Protein AF-F0RXV5-F1 (afdb_monomer_lite)

Structure (mmCIF, N/CA/C/O backbone):
data_AF-F0RXV5-F1
#
_entry.id   AF-F0RXV5-F1
#
loop_
_atom_site.group_PDB
_atom_site.id
_atom_site.type_symbol
_atom_site.label_atom_id
_atom_site.label_alt_id
_atom_site.label_comp_id
_atom_site.label_asym_id
_atom_site.label_entity_id
_atom_site.label_seq_id
_atom_site.pdbx_PDB_ins_code
_atom_site.Cartn_x
_atom_site.Cartn_y
_atom_site.Cartn_z
_atom_site.occupancy
_atom_site.B_iso_or_equiv
_atom_site.auth_seq_id
_atom_site.auth_comp_id
_atom_site.auth_asym_id
_atom_site.auth_atom_id
_atom_site.pdbx_PDB_model_num
ATOM 1 N N . MET A 1 1 ? -7.687 -20.725 30.400 1.00 58.34 1 MET A N 1
ATOM 2 C CA . MET A 1 1 ? -6.900 -19.471 30.404 1.00 58.34 1 MET A CA 1
ATOM 3 C C . MET A 1 1 ? -5.652 -19.618 29.536 1.00 58.34 1 MET A C 1
ATOM 5 O O . MET A 1 1 ? -5.486 -18.836 28.612 1.00 58.34 1 MET A O 1
ATOM 9 N N . GLU A 1 2 ? -4.895 -20.702 29.714 1.00 56.25 2 GLU A N 1
ATOM 10 C CA . GLU A 1 2 ? -3.698 -21.055 28.933 1.00 56.25 2 GLU A CA 1
ATOM 11 C C . GLU A 1 2 ? -3.916 -21.067 27.403 1.00 56.25 2 GLU A C 1
ATOM 13 O O . GLU A 1 2 ? -3.221 -20.363 26.682 1.00 56.25 2 GLU A O 1
ATOM 18 N N . LEU A 1 3 ? -4.973 -21.721 26.897 1.00 62.44 3 LEU A N 1
ATOM 19 C CA . LEU A 1 3 ? -5.275 -21.773 25.451 1.00 62.44 3 LEU A CA 1
ATOM 20 C C . LEU A 1 3 ? -5.520 -20.386 24.815 1.00 62.44 3 LEU A C 1
ATOM 22 O O . LEU A 1 3 ? -5.182 -20.149 23.654 1.00 62.44 3 LEU A O 1
ATOM 26 N N . ALA A 1 4 ? -6.130 -19.461 25.565 1.00 65.31 4 ALA A N 1
ATOM 27 C CA . ALA A 1 4 ? -6.395 -18.102 25.092 1.00 65.31 4 ALA A CA 1
ATOM 28 C C . ALA A 1 4 ? -5.107 -17.266 25.046 1.00 65.31 4 ALA A C 1
ATOM 30 O O . ALA A 1 4 ? -4.930 -16.439 24.150 1.00 65.31 4 ALA A O 1
ATOM 31 N N . GLU A 1 5 ? -4.192 -17.519 25.979 1.00 67.38 5 GLU A N 1
ATOM 32 C CA . GLU A 1 5 ? -2.882 -16.884 26.040 1.00 67.38 5 GLU A CA 1
ATOM 33 C C . GLU A 1 5 ? -1.949 -17.400 24.938 1.00 67.38 5 GLU A C 1
ATOM 35 O O . GLU A 1 5 ? -1.349 -16.595 24.225 1.00 67.38 5 GLU A O 1
ATOM 40 N N . THR A 1 6 ? -1.929 -18.714 24.680 1.00 70.56 6 THR A N 1
ATOM 41 C CA . THR A 1 6 ? -1.191 -19.306 23.550 1.00 70.56 6 THR A CA 1
ATOM 42 C C . THR A 1 6 ? -1.664 -18.730 22.215 1.00 70.56 6 THR A C 1
ATOM 44 O O . THR A 1 6 ? -0.848 -18.339 21.378 1.00 70.56 6 THR A O 1
ATOM 47 N N . LYS A 1 7 ? -2.987 -18.598 22.033 1.00 73.94 7 LYS A N 1
ATOM 48 C CA . LYS A 1 7 ? -3.585 -18.003 20.831 1.00 73.94 7 LYS A CA 1
ATOM 49 C C . LYS A 1 7 ? -3.164 -16.541 20.643 1.00 73.94 7 LYS A C 1
ATOM 51 O O . LYS A 1 7 ? -2.796 -16.121 19.546 1.00 73.94 7 LYS A O 1
ATOM 56 N N . ARG A 1 8 ? -3.177 -15.758 21.729 1.00 78.50 8 ARG A N 1
ATOM 57 C CA . ARG A 1 8 ? -2.734 -14.356 21.721 1.00 78.50 8 ARG A CA 1
ATOM 58 C C . ARG A 1 8 ? -1.260 -14.239 21.330 1.00 78.50 8 ARG A C 1
ATOM 60 O O . ARG A 1 8 ? -0.926 -13.386 20.509 1.00 78.50 8 ARG A O 1
ATOM 67 N N . ASN A 1 9 ? -0.408 -15.101 21.880 1.00 84.38 9 ASN A N 1
ATOM 68 C CA . ASN A 1 9 ? 1.032 -15.093 21.629 1.00 84.38 9 ASN A CA 1
ATOM 69 C C . ASN A 1 9 ? 1.362 -15.474 20.178 1.00 84.38 9 ASN A C 1
ATOM 71 O O . ASN A 1 9 ? 2.215 -14.839 19.559 1.00 84.38 9 ASN A O 1
ATOM 75 N N . LEU A 1 10 ? 0.638 -16.435 19.593 1.00 86.50 10 LEU A N 1
ATOM 76 C CA . LEU A 1 10 ? 0.832 -16.827 18.195 1.00 86.50 10 LEU A CA 1
ATOM 77 C C . LEU A 1 10 ? 0.425 -15.716 17.215 1.00 86.50 10 LEU A C 1
ATOM 79 O O . LEU A 1 10 ? 1.170 -15.417 16.285 1.00 86.50 10 LEU A O 1
ATOM 83 N N . ILE A 1 11 ? -0.711 -15.046 17.440 1.00 87.31 11 ILE A N 1
ATOM 84 C CA . ILE A 1 11 ? -1.135 -13.901 16.613 1.00 87.31 11 ILE A CA 1
ATOM 85 C C . ILE A 1 11 ? -0.111 -12.761 16.686 1.00 87.31 11 ILE A C 1
ATOM 87 O O . ILE A 1 11 ? 0.202 -12.146 15.666 1.00 87.31 11 ILE A O 1
ATOM 91 N N . TRP A 1 12 ? 0.426 -12.488 17.875 1.00 88.81 12 TRP A N 1
ATOM 92 C CA . TRP A 1 12 ? 1.505 -11.518 18.059 1.00 88.81 12 TRP A CA 1
ATOM 93 C C . TRP A 1 12 ? 2.757 -11.892 17.266 1.00 88.81 12 TRP A C 1
ATOM 95 O O . TRP A 1 12 ? 3.307 -11.042 16.568 1.00 88.81 12 TRP A O 1
ATOM 105 N N . LEU A 1 13 ? 3.176 -13.158 17.327 1.00 89.62 13 LEU A N 1
ATOM 106 C CA . LEU A 1 13 ? 4.323 -13.659 16.574 1.00 89.62 13 LEU A CA 1
ATOM 107 C C . LEU A 1 13 ? 4.112 -13.505 15.062 1.00 89.62 13 LEU A C 1
ATOM 109 O O . LEU A 1 13 ? 4.993 -13.002 14.373 1.00 89.62 13 LEU A O 1
ATOM 113 N N . ILE A 1 14 ? 2.931 -13.866 14.551 1.00 91.38 14 ILE A N 1
ATOM 114 C CA . ILE A 1 14 ? 2.573 -13.703 13.133 1.00 91.38 14 ILE A CA 1
ATOM 115 C C . ILE A 1 14 ? 2.689 -12.228 12.715 1.00 91.38 14 ILE A C 1
ATOM 117 O O . ILE A 1 14 ? 3.280 -11.923 11.680 1.00 91.38 14 ILE A O 1
ATOM 121 N N . GLN A 1 15 ? 2.167 -11.299 13.520 1.00 89.12 15 GLN A N 1
ATOM 122 C CA . GLN A 1 15 ? 2.255 -9.863 13.228 1.00 89.12 15 GLN A CA 1
ATOM 123 C C . GLN A 1 15 ? 3.694 -9.337 13.289 1.00 89.12 15 GLN A C 1
ATOM 125 O O . GLN A 1 15 ? 4.070 -8.498 12.471 1.00 89.12 15 GLN A O 1
ATOM 130 N N . LEU A 1 16 ? 4.512 -9.847 14.212 1.00 89.19 16 LEU A N 1
ATOM 131 C CA . LEU A 1 16 ? 5.930 -9.510 14.303 1.00 89.19 16 LEU A CA 1
ATOM 132 C C . LEU A 1 16 ? 6.698 -9.998 13.068 1.00 89.19 16 LEU A C 1
ATOM 134 O O . LEU A 1 16 ? 7.456 -9.225 12.487 1.00 89.19 16 LEU A O 1
ATOM 138 N N . VAL A 1 17 ? 6.465 -11.237 12.623 1.00 89.38 17 VAL A N 1
ATOM 139 C CA . VAL A 1 17 ? 7.075 -11.791 11.400 1.00 89.38 17 VAL A CA 1
ATOM 140 C C . VAL A 1 17 ? 6.634 -11.009 10.163 1.00 89.38 17 VAL A C 1
ATOM 142 O O . VAL A 1 17 ? 7.466 -10.693 9.314 1.00 89.38 17 VAL A O 1
ATOM 145 N N . LEU A 1 18 ? 5.352 -10.642 10.073 1.00 86.69 18 LEU A N 1
ATOM 146 C CA . LEU A 1 18 ? 4.836 -9.788 9.004 1.00 86.69 18 LEU A CA 1
ATOM 147 C C . LEU A 1 18 ? 5.586 -8.451 8.953 1.00 86.69 18 LEU A C 1
ATOM 149 O O . LEU A 1 18 ? 6.081 -8.061 7.897 1.00 86.69 18 LEU A O 1
ATOM 153 N N . ILE A 1 19 ? 5.690 -7.760 10.088 1.00 83.38 19 ILE A N 1
ATOM 154 C CA . ILE A 1 19 ? 6.385 -6.474 10.193 1.00 83.38 19 ILE A CA 1
ATOM 155 C C . ILE A 1 19 ? 7.869 -6.624 9.861 1.00 83.38 19 ILE A C 1
ATOM 157 O O . ILE A 1 19 ? 8.411 -5.804 9.124 1.00 83.38 19 ILE A O 1
ATOM 161 N N . ALA A 1 20 ? 8.523 -7.679 10.346 1.00 84.12 20 ALA A N 1
ATOM 162 C CA . ALA A 1 20 ? 9.913 -7.965 10.019 1.00 84.12 20 ALA A CA 1
ATOM 163 C C . ALA A 1 20 ? 10.098 -8.156 8.506 1.00 84.12 20 ALA A C 1
ATOM 165 O O . ALA A 1 20 ? 10.997 -7.555 7.921 1.00 84.12 20 ALA A O 1
ATOM 166 N N . LEU A 1 21 ? 9.214 -8.910 7.844 1.00 83.12 21 LEU A N 1
ATOM 167 C CA . LEU A 1 21 ? 9.250 -9.087 6.393 1.00 83.12 21 LEU A CA 1
ATOM 168 C C . LEU A 1 21 ? 9.069 -7.761 5.652 1.00 83.12 21 LEU A C 1
ATOM 170 O O . LEU A 1 21 ? 9.897 -7.432 4.803 1.00 83.12 21 LEU A O 1
ATOM 174 N N . LEU A 1 22 ? 8.053 -6.969 6.004 1.00 78.25 22 LEU A N 1
ATOM 175 C CA . LEU A 1 22 ? 7.828 -5.651 5.402 1.00 78.25 22 LEU A CA 1
ATOM 176 C C . LEU A 1 22 ? 9.037 -4.721 5.597 1.00 78.25 22 LEU A C 1
ATOM 178 O O . LEU A 1 22 ? 9.485 -4.091 4.639 1.00 78.25 22 LEU A O 1
ATOM 182 N N . SER A 1 23 ? 9.628 -4.703 6.794 1.00 77.62 23 SER A N 1
ATOM 183 C CA . SER A 1 23 ? 10.868 -3.973 7.075 1.00 77.62 23 SER A CA 1
ATOM 184 C C . SER A 1 23 ? 12.016 -4.459 6.196 1.00 77.62 23 SER A C 1
ATOM 186 O O . SER A 1 23 ? 12.684 -3.642 5.571 1.00 77.62 23 SER A O 1
ATOM 188 N N . THR A 1 24 ? 12.241 -5.772 6.068 1.00 77.06 24 THR A N 1
ATOM 189 C CA . THR A 1 24 ? 13.343 -6.281 5.231 1.00 77.06 24 THR A CA 1
ATOM 190 C C . THR A 1 24 ? 13.201 -5.873 3.770 1.00 77.06 24 THR A C 1
ATOM 192 O O . THR A 1 24 ? 14.214 -5.603 3.134 1.00 77.06 24 THR A O 1
ATOM 195 N N . TYR A 1 25 ? 11.983 -5.749 3.232 1.00 74.12 25 TYR A N 1
ATOM 196 C CA . TYR A 1 25 ? 11.780 -5.224 1.878 1.00 74.12 25 TYR A CA 1
ATOM 197 C C . TYR A 1 25 ? 12.287 -3.789 1.735 1.00 74.12 25 TYR A C 1
ATOM 199 O O . TYR A 1 25 ? 13.008 -3.484 0.783 1.00 74.12 25 TYR A O 1
ATOM 207 N N . ILE A 1 26 ? 12.004 -2.934 2.715 1.00 71.12 26 ILE A N 1
ATOM 208 C CA . ILE A 1 26 ? 12.457 -1.540 2.726 1.00 71.12 26 ILE A CA 1
ATOM 209 C C . ILE A 1 26 ? 13.967 -1.482 2.916 1.00 71.12 26 ILE A C 1
ATOM 211 O O . ILE A 1 26 ? 14.673 -0.956 2.060 1.00 71.12 26 ILE A O 1
ATOM 215 N N . TYR A 1 27 ? 14.472 -2.101 3.983 1.00 73.25 27 TYR A N 1
ATOM 216 C CA . TYR A 1 27 ? 15.886 -2.088 4.350 1.00 73.25 27 TYR A CA 1
ATOM 217 C C . TYR A 1 27 ? 16.775 -2.780 3.311 1.00 73.25 27 TYR A C 1
ATOM 219 O O . TYR A 1 27 ? 17.923 -2.384 3.143 1.00 73.25 27 TYR A O 1
ATOM 227 N N . SER A 1 28 ? 16.257 -3.739 2.537 1.00 69.69 28 SER A N 1
ATOM 228 C CA . SER A 1 28 ? 17.001 -4.354 1.425 1.00 69.69 28 SER A CA 1
ATOM 229 C C . SER A 1 28 ? 17.313 -3.393 0.273 1.00 69.69 28 SER A C 1
ATOM 231 O O . SER A 1 28 ? 18.124 -3.725 -0.594 1.00 69.69 28 SER A O 1
ATOM 233 N N . SER A 1 29 ? 16.676 -2.218 0.264 1.00 64.06 29 SER A N 1
ATOM 234 C CA . SER A 1 29 ? 17.002 -1.119 -0.648 1.00 64.06 29 SER A CA 1
ATOM 235 C C . SER A 1 29 ? 18.190 -0.281 -0.153 1.00 64.06 29 SER A C 1
ATOM 237 O O . SER A 1 29 ? 18.777 0.457 -0.935 1.00 64.06 29 SER A O 1
ATOM 239 N N . PHE A 1 30 ? 18.557 -0.411 1.126 1.00 63.91 30 PHE A N 1
ATOM 240 C CA . PHE A 1 30 ? 19.650 0.317 1.784 1.00 63.91 30 PHE A CA 1
ATOM 241 C C . PHE A 1 30 ? 20.862 -0.577 2.050 1.00 63.91 30 PHE A C 1
ATOM 243 O O . PHE A 1 30 ? 21.996 -0.112 2.016 1.00 63.91 30 PHE A O 1
ATOM 250 N N . PHE A 1 31 ? 20.623 -1.865 2.300 1.00 69.00 31 PHE A N 1
ATOM 251 C CA . PHE A 1 31 ? 21.645 -2.829 2.682 1.00 69.00 31 PHE A CA 1
ATOM 252 C C . PHE A 1 31 ? 21.615 -4.042 1.752 1.00 69.00 31 PHE A C 1
ATOM 254 O O . PHE A 1 31 ? 20.559 -4.622 1.472 1.00 69.00 31 PHE A O 1
ATOM 261 N N . VAL A 1 32 ? 22.793 -4.463 1.290 1.00 70.31 32 VAL A N 1
ATOM 262 C CA . VAL A 1 32 ? 22.946 -5.705 0.530 1.00 70.31 32 VAL A CA 1
ATOM 263 C C . VAL A 1 32 ? 23.000 -6.863 1.520 1.00 70.31 32 VAL A C 1
ATOM 265 O O . VAL A 1 32 ? 24.011 -7.087 2.177 1.00 70.31 32 VAL A O 1
ATOM 268 N N . LEU A 1 33 ? 21.894 -7.596 1.634 1.00 71.19 33 LEU A N 1
ATOM 269 C CA . LEU A 1 33 ? 21.811 -8.795 2.464 1.00 71.19 33 LEU A CA 1
ATOM 270 C C . LEU A 1 33 ? 22.041 -10.053 1.607 1.00 71.19 33 LEU A C 1
ATOM 272 O O . LEU A 1 33 ? 21.310 -10.250 0.622 1.00 71.19 33 LEU A O 1
ATOM 276 N N . PRO A 1 34 ? 23.009 -10.921 1.956 1.00 75.56 34 PRO A N 1
ATOM 277 C CA . PRO A 1 34 ? 23.200 -12.193 1.267 1.00 75.56 34 PRO A CA 1
ATOM 278 C C . PRO A 1 34 ? 21.954 -13.080 1.422 1.00 75.56 34 PRO A C 1
ATOM 280 O O . PRO A 1 34 ? 21.242 -13.014 2.421 1.00 75.56 34 PRO A O 1
ATOM 283 N N . TYR A 1 35 ? 21.651 -13.884 0.398 1.00 79.19 35 TYR A N 1
ATOM 284 C CA . TYR A 1 35 ? 20.513 -14.823 0.362 1.00 79.19 35 TYR A CA 1
ATOM 285 C C . TYR A 1 35 ? 19.108 -14.223 0.577 1.00 79.19 35 TYR A C 1
ATOM 287 O O . TYR A 1 35 ? 18.138 -14.971 0.720 1.00 79.19 35 TYR A O 1
ATOM 295 N N . ARG A 1 36 ? 18.947 -12.890 0.510 1.00 77.12 36 ARG A N 1
ATOM 296 C CA . ARG A 1 36 ? 17.680 -12.192 0.816 1.00 77.12 36 ARG A CA 1
ATOM 297 C C . ARG A 1 36 ? 16.443 -12.786 0.143 1.00 77.12 36 ARG A C 1
ATOM 299 O O . ARG A 1 36 ? 15.408 -12.921 0.781 1.00 77.12 36 ARG A O 1
ATOM 306 N N . LYS A 1 37 ? 16.551 -13.166 -1.136 1.00 78.25 37 LYS A N 1
ATOM 307 C CA . LYS A 1 37 ? 15.417 -13.674 -1.923 1.00 78.25 37 LYS A CA 1
ATOM 308 C C . LYS A 1 37 ? 14.906 -15.001 -1.365 1.00 78.25 37 LYS A C 1
ATOM 310 O O . LYS A 1 37 ? 13.703 -15.197 -1.275 1.00 78.25 37 LYS A O 1
ATOM 315 N N . ILE A 1 38 ? 15.819 -15.891 -0.974 1.00 83.00 38 ILE A N 1
ATOM 316 C CA . ILE A 1 38 ? 15.479 -17.210 -0.429 1.00 83.00 38 ILE A CA 1
ATOM 317 C C . ILE A 1 38 ? 14.840 -17.038 0.950 1.00 83.00 38 ILE A C 1
ATOM 319 O O . ILE A 1 38 ? 13.772 -17.590 1.202 1.00 83.00 38 ILE A O 1
ATOM 323 N N . ILE A 1 39 ? 15.445 -16.204 1.802 1.00 83.38 39 ILE A N 1
ATOM 324 C CA . ILE A 1 39 ? 14.939 -15.914 3.150 1.00 83.38 39 ILE A CA 1
ATOM 325 C C . ILE A 1 39 ? 13.540 -15.283 3.085 1.00 83.38 39 ILE A C 1
ATOM 327 O O . ILE A 1 39 ? 12.638 -15.725 3.790 1.00 83.38 39 ILE A O 1
ATOM 331 N N . GLN A 1 40 ? 13.325 -14.298 2.204 1.00 83.81 40 GLN A N 1
ATOM 332 C CA . GLN A 1 40 ? 12.022 -13.647 2.025 1.00 83.81 40 GLN A CA 1
ATOM 333 C C . GLN A 1 40 ? 10.944 -14.621 1.540 1.00 83.81 40 GLN A C 1
ATOM 335 O O . GLN A 1 40 ? 9.835 -14.597 2.064 1.00 83.81 40 GLN A O 1
ATOM 340 N N . VAL A 1 41 ? 11.260 -15.498 0.580 1.00 86.69 41 VAL A N 1
ATOM 341 C CA . VAL A 1 41 ? 10.329 -16.537 0.106 1.00 86.69 41 VAL A CA 1
ATOM 342 C C . VAL A 1 41 ? 9.962 -17.501 1.229 1.00 86.69 41 VAL A C 1
ATOM 344 O O . VAL A 1 41 ? 8.775 -17.724 1.465 1.00 86.69 41 VAL A O 1
ATOM 347 N N . ALA A 1 42 ? 10.957 -18.037 1.937 1.00 88.38 42 ALA A N 1
ATOM 348 C CA . ALA A 1 42 ? 10.731 -18.992 3.015 1.00 88.38 42 ALA A CA 1
ATOM 349 C C . ALA A 1 42 ? 9.893 -18.374 4.145 1.00 88.38 42 ALA A C 1
ATOM 351 O O . ALA A 1 42 ? 8.872 -18.935 4.538 1.00 88.38 42 ALA A O 1
ATOM 352 N N . LEU A 1 43 ? 10.268 -17.183 4.618 1.00 89.19 43 LEU A N 1
ATOM 353 C CA . LEU A 1 43 ? 9.545 -16.495 5.686 1.00 89.19 43 LEU A CA 1
ATOM 354 C C . LEU A 1 43 ? 8.129 -16.091 5.268 1.00 89.19 43 LEU A C 1
ATOM 356 O O . LEU A 1 43 ? 7.211 -16.218 6.072 1.00 89.19 43 LEU A O 1
ATOM 360 N N . ALA A 1 44 ? 7.920 -15.635 4.031 1.00 89.25 44 ALA A N 1
ATOM 361 C CA . ALA A 1 44 ? 6.585 -15.290 3.548 1.00 89.25 44 ALA A CA 1
ATOM 362 C C . ALA A 1 44 ? 5.675 -16.525 3.434 1.00 89.25 44 ALA A C 1
ATOM 364 O O . ALA A 1 44 ? 4.497 -16.449 3.784 1.00 89.25 44 ALA A O 1
ATOM 365 N N . ALA A 1 45 ? 6.218 -17.671 3.006 1.00 89.69 45 ALA A N 1
ATOM 366 C CA . ALA A 1 45 ? 5.491 -18.939 2.995 1.00 89.69 45 ALA A CA 1
ATOM 367 C C . ALA A 1 45 ? 5.106 -19.375 4.417 1.00 89.69 45 ALA A C 1
ATOM 369 O O . ALA A 1 45 ? 3.944 -19.687 4.672 1.00 89.69 45 ALA A O 1
ATOM 370 N N . VAL A 1 46 ? 6.059 -19.333 5.355 1.00 91.56 46 VAL A N 1
ATOM 371 C CA . VAL A 1 46 ? 5.822 -19.657 6.770 1.00 91.56 46 VAL A CA 1
ATOM 372 C C . VAL A 1 46 ? 4.772 -18.726 7.373 1.00 91.56 46 VAL A C 1
ATOM 374 O O . VAL A 1 46 ? 3.832 -19.203 8.004 1.00 91.56 46 VAL A O 1
ATOM 377 N N . LEU A 1 47 ? 4.871 -17.415 7.131 1.00 92.62 47 LEU A N 1
ATOM 378 C CA . LEU A 1 47 ? 3.882 -16.432 7.573 1.00 92.62 47 LEU A CA 1
ATOM 379 C C . LEU A 1 47 ? 2.475 -16.803 7.092 1.00 92.62 47 LEU A C 1
ATOM 381 O O . LEU A 1 47 ? 1.529 -16.778 7.882 1.00 92.62 47 LEU A O 1
ATOM 385 N N . LEU A 1 48 ? 2.338 -17.161 5.814 1.00 91.12 48 LEU A N 1
ATOM 386 C CA . LEU A 1 48 ? 1.054 -17.539 5.242 1.00 91.12 48 LEU A CA 1
ATOM 387 C C . LEU A 1 48 ? 0.501 -18.822 5.865 1.00 91.12 48 LEU A C 1
ATOM 389 O O . LEU A 1 48 ? -0.666 -18.854 6.255 1.00 91.12 48 LEU A O 1
ATOM 393 N N . ILE A 1 49 ? 1.335 -19.854 5.998 1.00 92.06 49 ILE A N 1
ATOM 394 C CA . ILE A 1 49 ? 0.949 -21.125 6.623 1.00 92.06 49 ILE A CA 1
ATOM 395 C C . ILE A 1 49 ? 0.465 -20.879 8.053 1.00 92.06 49 ILE A C 1
ATOM 397 O O . ILE A 1 49 ? -0.622 -21.328 8.412 1.00 92.06 49 ILE A O 1
ATOM 401 N N . LEU A 1 50 ? 1.220 -20.115 8.848 1.00 92.88 50 LEU A N 1
ATOM 402 C CA . LEU A 1 50 ? 0.846 -19.773 10.221 1.00 92.88 50 LEU A CA 1
ATOM 403 C C . LEU A 1 50 ? -0.450 -18.957 10.277 1.00 92.88 50 LEU A C 1
ATOM 405 O O . LEU A 1 50 ? -1.303 -19.223 11.121 1.00 92.88 50 LEU A O 1
ATOM 409 N N . THR A 1 51 ? -0.632 -18.003 9.361 1.00 91.50 51 THR A N 1
ATOM 410 C CA . THR A 1 51 ? -1.842 -17.171 9.304 1.00 91.50 51 THR A CA 1
ATOM 411 C C . THR A 1 51 ? -3.080 -17.997 8.960 1.00 91.50 51 THR A C 1
ATOM 413 O O . THR A 1 51 ? -4.097 -17.886 9.644 1.00 91.50 51 THR A O 1
ATOM 416 N N . ILE A 1 52 ? -3.002 -18.854 7.935 1.00 90.44 52 ILE A N 1
ATOM 417 C CA . ILE A 1 52 ? -4.097 -19.761 7.567 1.00 90.44 52 ILE A CA 1
ATOM 418 C C . ILE A 1 52 ? -4.377 -20.730 8.710 1.00 90.44 52 ILE A C 1
ATOM 420 O O . ILE A 1 52 ? -5.536 -20.917 9.069 1.00 90.44 52 ILE A O 1
ATOM 424 N N . TRP A 1 53 ? -3.338 -21.329 9.297 1.00 90.75 53 TRP A N 1
ATOM 425 C CA . TRP A 1 53 ? -3.488 -22.265 10.404 1.00 90.75 53 TRP A CA 1
ATOM 426 C C . TRP A 1 53 ? -4.231 -21.624 11.572 1.00 90.75 53 TRP A C 1
ATOM 428 O O . TRP A 1 53 ? -5.213 -22.186 12.056 1.00 90.75 53 TRP A O 1
ATOM 438 N N . GLU A 1 54 ? -3.816 -20.433 11.992 1.00 90.31 54 GLU A N 1
ATOM 439 C CA . GLU A 1 54 ? -4.414 -19.725 13.122 1.00 90.31 54 GLU A CA 1
ATOM 440 C C . GLU A 1 54 ? -5.865 -19.302 12.842 1.00 90.31 54 GLU A C 1
ATOM 442 O O . GLU A 1 54 ? -6.751 -19.468 13.684 1.00 90.31 54 GLU A O 1
ATOM 447 N N . LEU A 1 55 ? -6.144 -18.829 11.625 1.00 87.94 55 LEU A N 1
ATOM 448 C CA . LEU A 1 55 ? -7.465 -18.330 11.240 1.00 87.94 55 LEU A CA 1
ATOM 449 C C . LEU A 1 55 ? -8.396 -19.406 10.661 1.00 87.94 55 LEU A C 1
ATOM 451 O O . LEU A 1 55 ? -9.555 -19.103 10.391 1.00 87.94 55 LEU A O 1
ATOM 455 N N . ARG A 1 56 ? -7.954 -20.667 10.524 1.00 87.69 56 ARG A N 1
ATOM 456 C CA . ARG A 1 56 ? -8.650 -21.746 9.784 1.00 87.69 56 ARG A CA 1
ATOM 457 C C . ARG A 1 56 ? -10.135 -21.908 10.104 1.00 87.69 56 ARG A C 1
ATOM 459 O O . ARG A 1 56 ? -10.923 -22.196 9.214 1.00 87.69 56 ARG A O 1
ATOM 466 N N . LYS A 1 57 ? -10.528 -21.702 11.365 1.00 81.38 57 LYS A N 1
ATOM 467 C CA . LYS A 1 57 ? -11.921 -21.857 11.824 1.00 81.38 57 LYS A CA 1
ATOM 468 C C . LYS A 1 57 ? -12.844 -20.710 11.395 1.00 81.38 57 LYS A C 1
ATOM 470 O O . LYS A 1 57 ? -14.053 -20.836 11.518 1.00 81.38 57 LYS A O 1
ATOM 475 N N . GLN A 1 58 ? -12.278 -19.589 10.960 1.00 83.06 58 GLN A N 1
ATOM 476 C CA . GLN A 1 58 ? -12.999 -18.366 10.602 1.00 83.06 58 GLN A CA 1
ATOM 477 C C . GLN A 1 58 ? -13.028 -18.130 9.087 1.00 83.06 58 GLN A C 1
ATOM 479 O O . GLN A 1 58 ? -13.812 -17.307 8.626 1.00 83.06 58 GLN A O 1
ATOM 484 N N . LEU A 1 59 ? -12.194 -18.845 8.321 1.00 82.94 59 LEU A N 1
ATOM 485 C CA . LEU A 1 59 ? -12.076 -18.664 6.876 1.00 82.94 59 LEU A CA 1
ATOM 486 C C . LEU A 1 59 ? -13.352 -19.102 6.144 1.00 82.94 59 LEU A C 1
ATOM 488 O O . LEU A 1 59 ? -13.884 -20.196 6.369 1.00 82.94 59 LEU A O 1
ATOM 492 N N . VAL A 1 60 ? -13.801 -18.261 5.213 1.00 81.31 60 VAL A N 1
ATOM 493 C CA . VAL A 1 60 ? -14.965 -18.511 4.348 1.00 81.31 60 VAL A CA 1
ATOM 494 C C . VAL A 1 60 ? -14.532 -18.748 2.906 1.00 81.31 60 VAL A C 1
ATOM 496 O O . VAL A 1 60 ? -13.451 -18.327 2.502 1.00 81.31 60 VAL A O 1
ATOM 499 N N . THR A 1 61 ? -15.380 -19.380 2.090 1.00 75.62 61 THR A N 1
ATOM 500 C CA . THR A 1 61 ? -15.053 -19.756 0.697 1.00 75.62 61 THR A CA 1
ATOM 501 C C . THR A 1 61 ? -14.516 -18.594 -0.146 1.00 75.62 61 THR A C 1
ATOM 503 O O . THR A 1 61 ? -13.627 -18.791 -0.970 1.00 75.62 61 THR A O 1
ATOM 506 N N . GLN A 1 62 ? -15.003 -17.371 0.083 1.00 76.56 62 GLN A N 1
ATOM 507 C CA . GLN A 1 62 ? -14.490 -16.176 -0.591 1.00 76.56 62 GLN A CA 1
ATOM 508 C C . GLN A 1 62 ? -12.995 -15.947 -0.326 1.00 76.56 62 GLN A C 1
ATOM 510 O O . GLN A 1 62 ? -12.279 -15.566 -1.248 1.00 76.56 62 GLN A O 1
ATOM 515 N N . ASP A 1 63 ? -12.520 -16.187 0.900 1.00 80.00 63 ASP A N 1
ATOM 516 C CA . ASP A 1 63 ? -11.110 -16.000 1.246 1.00 80.00 63 ASP A CA 1
ATOM 517 C C . ASP A 1 63 ? -10.238 -16.926 0.395 1.00 80.00 63 ASP A C 1
ATOM 519 O O . ASP A 1 63 ? -9.297 -16.481 -0.260 1.00 80.00 63 ASP A O 1
ATOM 523 N N . LEU A 1 64 ? -10.639 -18.198 0.304 1.00 79.00 64 LEU A N 1
ATOM 524 C CA . LEU A 1 64 ? -9.979 -19.194 -0.533 1.00 79.00 64 LEU A CA 1
ATOM 525 C C . LEU A 1 64 ? -9.998 -18.807 -2.015 1.00 79.00 64 LEU A C 1
ATOM 527 O O . LEU A 1 64 ? -8.964 -18.893 -2.670 1.00 79.00 64 LEU A O 1
ATOM 531 N N . LEU A 1 65 ? -11.145 -18.359 -2.541 1.00 78.94 65 LEU A N 1
ATOM 532 C CA . LEU A 1 65 ? -11.267 -17.928 -3.939 1.00 78.94 65 LEU A CA 1
ATOM 533 C C . LEU A 1 65 ? -10.319 -16.771 -4.257 1.00 78.94 65 LEU A C 1
ATOM 535 O O . LEU A 1 65 ? -9.709 -16.757 -5.323 1.00 78.94 65 LEU A O 1
ATOM 539 N N . ILE A 1 66 ? -10.151 -15.832 -3.324 1.00 77.81 66 ILE A N 1
ATOM 540 C CA . ILE A 1 66 ? -9.198 -14.732 -3.472 1.00 77.81 66 ILE A CA 1
ATOM 541 C C . ILE A 1 66 ? -7.768 -15.273 -3.466 1.00 77.81 66 ILE A C 1
ATOM 543 O O . ILE A 1 66 ? -6.996 -14.930 -4.355 1.00 77.81 66 ILE A O 1
ATOM 547 N N . GLY A 1 67 ? -7.417 -16.165 -2.536 1.00 78.69 67 GLY A N 1
ATOM 548 C CA . GLY A 1 67 ? -6.106 -16.821 -2.519 1.00 78.69 67 GLY A CA 1
ATOM 549 C C . GLY A 1 67 ? -5.787 -17.554 -3.829 1.00 78.69 67 GLY A C 1
ATOM 550 O O . GLY A 1 67 ? -4.702 -17.383 -4.387 1.00 78.69 67 GLY A O 1
ATOM 551 N N . ILE A 1 68 ? -6.755 -18.312 -4.356 1.00 81.94 68 ILE A N 1
ATOM 552 C CA . ILE A 1 68 ? -6.647 -19.027 -5.634 1.00 81.94 68 ILE A CA 1
ATOM 553 C C . ILE A 1 68 ? -6.463 -18.043 -6.786 1.00 81.94 68 ILE A C 1
ATOM 555 O O . ILE A 1 68 ? -5.567 -18.249 -7.596 1.00 81.94 68 ILE A O 1
ATOM 559 N N . LEU A 1 69 ? -7.251 -16.966 -6.842 1.00 78.56 69 LEU A N 1
ATOM 560 C CA . LEU A 1 69 ? -7.146 -15.950 -7.888 1.00 78.56 69 LEU A CA 1
ATOM 561 C C . LEU A 1 69 ? -5.768 -15.274 -7.887 1.00 78.56 69 LEU A C 1
ATOM 563 O O . LEU A 1 69 ? -5.178 -15.054 -8.942 1.00 78.56 69 LEU A O 1
ATOM 567 N N . LEU A 1 70 ? -5.204 -14.977 -6.717 1.00 77.62 70 LEU A N 1
ATOM 568 C CA . LEU A 1 70 ? -3.864 -14.391 -6.620 1.00 77.62 70 LEU A CA 1
ATOM 569 C C . LEU A 1 70 ? -2.791 -15.366 -7.116 1.00 77.62 70 LEU A C 1
ATOM 571 O O . LEU A 1 70 ? -1.912 -14.982 -7.890 1.00 77.62 70 LEU A O 1
ATOM 575 N N . LEU A 1 71 ? -2.883 -16.635 -6.708 1.00 78.94 71 LEU A N 1
ATOM 576 C CA . LEU A 1 71 ? -1.949 -17.673 -7.133 1.00 78.94 71 LEU A CA 1
ATOM 577 C C . LEU A 1 71 ? -2.068 -17.958 -8.636 1.00 78.94 71 LEU A C 1
ATOM 579 O O . LEU A 1 71 ? -1.053 -18.017 -9.326 1.00 78.94 71 LEU A O 1
ATOM 583 N N . SER A 1 72 ? -3.289 -18.071 -9.165 1.00 77.56 72 SER A N 1
ATOM 584 C CA . SER A 1 72 ? -3.535 -18.286 -10.592 1.00 77.56 72 SER A CA 1
ATOM 585 C C . SER A 1 72 ? -2.990 -17.137 -11.426 1.00 77.56 72 SER A C 1
ATOM 587 O O . SER A 1 72 ? -2.477 -17.366 -12.512 1.00 77.56 72 SER A O 1
ATOM 589 N N . SER A 1 73 ? -3.023 -15.913 -10.904 1.00 75.12 73 SER A N 1
ATOM 590 C CA . SER A 1 73 ? -2.477 -14.736 -11.582 1.00 75.12 73 SER A CA 1
ATOM 591 C C . SER A 1 73 ? -0.952 -14.750 -11.631 1.00 75.12 73 SER A C 1
ATOM 593 O O . SER A 1 73 ? -0.364 -14.427 -12.662 1.00 75.12 73 SER A O 1
ATOM 595 N N . LEU A 1 74 ? -0.295 -15.195 -10.556 1.00 76.50 74 LEU A N 1
ATOM 596 C CA . LEU A 1 74 ? 1.152 -15.420 -10.561 1.00 76.50 74 LEU A CA 1
ATOM 597 C C . LEU A 1 74 ? 1.546 -16.506 -11.572 1.00 76.50 74 LEU A C 1
ATOM 599 O O . LEU A 1 74 ? 2.499 -16.329 -12.332 1.00 76.50 74 LEU A O 1
ATOM 603 N N . LEU A 1 75 ? 0.809 -17.621 -11.586 1.00 77.00 75 LEU A N 1
ATOM 604 C CA . LEU A 1 75 ? 1.047 -18.734 -12.506 1.00 77.00 75 LEU A CA 1
ATOM 605 C C . LEU A 1 75 ? 0.783 -18.321 -13.959 1.00 77.00 75 LEU A C 1
ATOM 607 O O . LEU A 1 75 ? 1.615 -18.585 -14.821 1.00 77.00 75 LEU A O 1
ATOM 611 N N . TYR A 1 76 ? -0.312 -17.607 -14.225 1.00 74.75 76 TYR A N 1
ATOM 612 C CA . TYR A 1 76 ? -0.634 -17.058 -15.542 1.00 74.75 76 TYR A CA 1
ATOM 613 C C . TYR A 1 76 ? 0.487 -16.152 -16.048 1.00 74.75 76 TYR A C 1
ATOM 615 O O . TYR A 1 76 ? 0.949 -16.296 -17.179 1.00 74.75 76 TYR A O 1
ATOM 623 N N . PHE A 1 77 ? 0.990 -15.263 -15.189 1.00 70.00 77 PHE A N 1
ATOM 624 C CA . PHE A 1 77 ? 2.111 -14.412 -15.550 1.00 70.00 77 PHE A CA 1
ATOM 625 C C . PHE A 1 77 ? 3.374 -15.228 -15.867 1.00 70.00 77 PHE A C 1
ATOM 627 O O . PHE A 1 77 ? 4.030 -14.972 -16.872 1.00 70.00 77 PHE A O 1
ATOM 634 N N . ARG A 1 78 ? 3.692 -16.252 -15.063 1.00 71.56 78 ARG A N 1
ATOM 635 C CA . ARG A 1 78 ? 4.877 -17.098 -15.272 1.00 71.56 78 ARG A CA 1
ATOM 636 C C . ARG A 1 78 ? 4.801 -17.991 -16.504 1.00 71.56 78 ARG A C 1
ATOM 638 O O . ARG A 1 78 ? 5.844 -18.211 -17.108 1.00 71.56 78 ARG A O 1
ATOM 645 N N . PHE A 1 79 ? 3.637 -18.550 -16.816 1.00 72.69 79 PHE A N 1
ATOM 646 C CA . PHE A 1 79 ? 3.508 -19.632 -17.795 1.00 72.69 79 PHE A CA 1
ATOM 647 C C . PHE A 1 79 ? 2.821 -19.217 -19.096 1.00 72.69 79 PHE A C 1
ATOM 649 O O . PHE A 1 79 ? 3.123 -19.805 -20.127 1.00 72.69 79 PHE A O 1
ATOM 656 N N . VAL A 1 80 ? 1.930 -18.222 -19.068 1.00 69.69 80 VAL A N 1
ATOM 657 C CA . VAL A 1 80 ? 1.138 -17.815 -20.242 1.00 69.69 80 VAL A CA 1
ATOM 658 C C . VAL A 1 80 ? 1.661 -16.510 -20.817 1.00 69.69 80 VAL A C 1
ATOM 660 O O . VAL A 1 80 ? 2.140 -16.470 -21.944 1.00 69.69 80 VAL A O 1
ATOM 663 N N . SER A 1 81 ? 1.609 -15.444 -20.023 1.00 63.41 81 SER A N 1
ATOM 664 C CA . SER A 1 81 ? 1.963 -14.108 -20.499 1.00 63.41 81 SER A CA 1
ATOM 665 C C . SER A 1 81 ? 3.473 -13.965 -20.724 1.00 63.41 81 SER A C 1
ATOM 667 O O . SER A 1 81 ? 3.902 -13.350 -21.695 1.00 63.41 81 SER A O 1
ATOM 669 N N . HIS A 1 82 ? 4.290 -14.518 -19.820 1.00 60.84 82 HIS A N 1
ATOM 670 C CA . HIS A 1 82 ? 5.736 -14.280 -19.769 1.00 60.84 82 HIS A CA 1
ATOM 671 C C . HIS A 1 82 ? 6.527 -15.525 -19.350 1.00 60.84 82 HIS A C 1
ATOM 673 O O . HIS A 1 82 ? 7.285 -15.500 -18.368 1.00 60.84 82 HIS A O 1
ATOM 679 N N . ALA A 1 83 ? 6.372 -16.606 -20.122 1.00 55.84 83 ALA A N 1
ATOM 680 C CA . ALA A 1 83 ? 7.177 -17.819 -19.997 1.00 55.84 83 ALA A CA 1
ATOM 681 C C . ALA A 1 83 ? 8.668 -17.473 -19.811 1.00 55.84 83 ALA A C 1
ATOM 683 O O . ALA A 1 83 ? 9.304 -16.890 -20.683 1.00 55.84 83 ALA A O 1
ATOM 684 N N . GLY A 1 84 ? 9.221 -17.769 -18.630 1.00 51.88 84 GLY A N 1
ATOM 685 C CA . GLY A 1 84 ? 10.649 -17.585 -18.335 1.00 51.88 84 GLY A CA 1
ATOM 686 C C . GLY A 1 84 ? 11.063 -16.258 -17.678 1.00 51.88 84 GLY A C 1
ATOM 687 O O . GLY A 1 84 ? 12.028 -16.273 -16.912 1.00 51.88 84 GLY A O 1
ATOM 688 N N . TYR A 1 85 ? 10.320 -15.157 -17.836 1.00 51.41 85 TYR A N 1
ATOM 689 C CA . TYR A 1 85 ? 10.738 -13.827 -17.341 1.00 51.41 85 TYR A CA 1
ATOM 690 C C . TYR A 1 85 ? 10.231 -13.476 -15.938 1.00 51.41 85 TYR A C 1
ATOM 692 O O . TYR A 1 85 ? 10.865 -12.711 -15.209 1.00 51.41 85 TYR A O 1
ATOM 700 N N . ALA A 1 86 ? 9.095 -14.039 -15.533 1.00 56.22 86 ALA A N 1
ATOM 701 C CA . ALA A 1 86 ? 8.537 -13.819 -14.207 1.00 56.22 86 ALA A CA 1
ATOM 702 C C . ALA A 1 86 ? 9.353 -14.551 -13.138 1.00 56.22 86 ALA A C 1
ATOM 704 O O . ALA A 1 86 ? 9.358 -15.782 -13.109 1.00 56.22 86 ALA A O 1
ATOM 705 N N . SER A 1 87 ? 10.015 -13.844 -12.224 1.00 63.38 87 SER A N 1
ATOM 706 C CA . SER A 1 87 ? 10.663 -14.523 -11.103 1.00 63.38 87 SER A CA 1
ATOM 707 C C . SER A 1 87 ? 9.630 -14.873 -10.031 1.00 63.38 87 SER A C 1
ATOM 709 O O . SER A 1 87 ? 9.112 -13.994 -9.340 1.00 63.38 87 SER A O 1
ATOM 711 N N . ILE A 1 88 ? 9.362 -16.168 -9.836 1.00 69.56 88 ILE A N 1
ATOM 712 C CA . ILE A 1 88 ? 8.519 -16.652 -8.726 1.00 69.56 88 ILE A CA 1
ATOM 713 C C . ILE A 1 88 ? 9.060 -16.120 -7.390 1.00 69.56 88 ILE A C 1
ATOM 715 O O . ILE A 1 88 ? 8.292 -15.703 -6.530 1.00 69.56 88 ILE A O 1
ATOM 719 N N . THR A 1 89 ? 10.388 -16.016 -7.259 1.00 70.81 89 THR A N 1
ATOM 720 C CA . THR A 1 89 ? 11.055 -15.531 -6.041 1.00 70.81 89 THR A CA 1
ATOM 721 C C . THR A 1 89 ? 10.807 -14.055 -5.723 1.00 70.81 89 THR A C 1
ATOM 723 O O . THR A 1 89 ? 11.113 -13.630 -4.614 1.00 70.81 89 THR A O 1
ATOM 726 N N . THR A 1 90 ? 10.264 -13.264 -6.656 1.00 69.50 90 THR A N 1
ATOM 727 C CA . THR A 1 90 ? 9.885 -11.867 -6.388 1.00 69.50 90 THR A CA 1
ATOM 728 C C . THR A 1 90 ? 8.388 -11.709 -6.162 1.00 69.50 90 THR A C 1
ATOM 730 O O . THR A 1 90 ? 8.007 -11.013 -5.231 1.00 69.50 90 THR A O 1
ATOM 733 N N . GLY A 1 91 ? 7.539 -12.362 -6.964 1.00 72.25 91 GLY A N 1
ATOM 734 C CA . GLY A 1 91 ? 6.082 -12.188 -6.876 1.00 72.25 91 GLY A CA 1
ATOM 735 C C . GLY A 1 91 ? 5.414 -12.993 -5.757 1.00 72.25 91 GLY A C 1
ATOM 736 O O . GLY A 1 91 ? 4.511 -12.494 -5.087 1.00 72.25 91 GLY A O 1
ATOM 737 N N . PHE A 1 92 ? 5.873 -14.225 -5.517 1.00 79.44 92 PHE A N 1
ATOM 738 C CA . PHE A 1 92 ? 5.264 -15.124 -4.533 1.00 79.44 92 PHE A CA 1
ATOM 739 C C . PHE A 1 92 ? 5.280 -14.576 -3.094 1.00 79.44 92 PHE A C 1
ATOM 741 O O . PHE A 1 92 ? 4.217 -14.551 -2.470 1.00 79.44 92 PHE A O 1
ATOM 748 N N . PRO A 1 93 ? 6.413 -14.068 -2.560 1.00 79.81 93 PRO A N 1
ATOM 749 C CA . PRO A 1 93 ? 6.443 -13.576 -1.184 1.00 79.81 93 PRO A CA 1
ATOM 750 C C . PRO A 1 93 ? 5.473 -12.417 -0.951 1.00 79.81 93 PRO A C 1
ATOM 752 O O . PRO A 1 93 ? 4.833 -12.343 0.095 1.00 79.81 93 PRO A O 1
ATOM 755 N N . ILE A 1 94 ? 5.335 -11.531 -1.942 1.00 75.75 94 ILE A N 1
ATOM 756 C CA . ILE A 1 94 ? 4.438 -10.378 -1.869 1.00 75.75 94 ILE A CA 1
ATOM 757 C C . ILE A 1 94 ? 2.999 -10.864 -1.751 1.00 75.75 94 ILE A C 1
ATOM 759 O O . ILE A 1 94 ? 2.295 -10.425 -0.847 1.00 75.75 94 ILE A O 1
ATOM 763 N N . ILE A 1 95 ? 2.569 -11.808 -2.593 1.00 78.12 95 ILE A N 1
ATOM 764 C CA . ILE A 1 95 ? 1.218 -12.384 -2.523 1.00 78.12 95 ILE A CA 1
ATOM 765 C C . ILE A 1 95 ? 0.960 -12.996 -1.142 1.00 78.12 95 ILE A C 1
ATOM 767 O O . ILE A 1 95 ? -0.066 -12.703 -0.528 1.00 78.12 95 ILE A O 1
ATOM 771 N N . CYS A 1 96 ? 1.904 -13.782 -0.618 1.00 84.88 96 CYS A N 1
ATOM 772 C CA . CYS A 1 96 ? 1.785 -14.396 0.703 1.00 84.88 96 CYS A CA 1
ATOM 773 C C . CYS A 1 96 ? 1.640 -13.358 1.822 1.00 84.88 96 CYS A C 1
ATOM 775 O O . CYS A 1 96 ? 0.737 -13.477 2.652 1.00 84.88 96 CYS A O 1
ATOM 777 N N . ILE A 1 97 ? 2.487 -12.326 1.828 1.00 81.00 97 ILE A N 1
ATOM 778 C CA . ILE A 1 97 ? 2.444 -11.221 2.796 1.00 81.00 97 ILE A CA 1
ATOM 779 C C . ILE A 1 97 ? 1.103 -10.486 2.709 1.00 81.00 97 ILE A C 1
ATOM 781 O O . ILE A 1 97 ? 0.454 -10.259 3.728 1.00 81.00 97 ILE A O 1
ATOM 785 N N . SER A 1 98 ? 0.660 -10.171 1.493 1.00 77.31 98 SER A N 1
ATOM 786 C CA . SER A 1 98 ?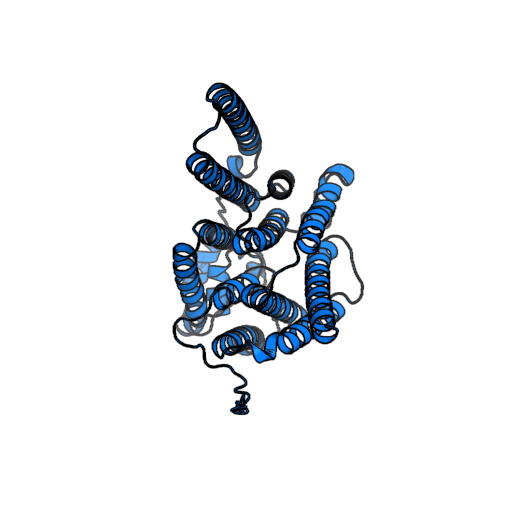 -0.580 -9.435 1.225 1.00 77.31 98 SER A CA 1
ATOM 787 C C . SER A 1 98 ? -1.814 -10.167 1.702 1.00 77.31 98 SER A C 1
ATOM 789 O O . SER A 1 98 ? -2.669 -9.605 2.382 1.00 77.31 98 SER A O 1
ATOM 791 N N . TYR A 1 99 ? -1.899 -11.440 1.331 1.00 82.00 99 TYR A N 1
ATOM 792 C CA . TYR A 1 99 ? -3.024 -12.286 1.658 1.00 82.00 99 TYR A CA 1
ATOM 793 C C . TYR A 1 99 ? -3.064 -12.543 3.170 1.00 82.00 99 TYR A C 1
ATOM 795 O O . TYR A 1 99 ? -4.115 -12.385 3.787 1.00 82.00 99 TYR A O 1
ATOM 803 N N . SER A 1 100 ? -1.908 -12.794 3.798 1.00 86.25 100 SER A N 1
ATOM 804 C CA . SER A 1 100 ? -1.802 -12.917 5.260 1.00 86.25 100 SER A CA 1
ATOM 805 C C . SER A 1 100 ? -2.251 -11.644 5.974 1.00 86.25 100 SER A C 1
ATOM 807 O O . SER A 1 100 ? -3.046 -11.696 6.911 1.00 86.25 100 SER A O 1
ATOM 809 N N . PHE A 1 101 ? -1.787 -10.482 5.510 1.00 80.31 101 PHE A N 1
ATOM 810 C CA . PHE A 1 101 ? -2.173 -9.202 6.087 1.00 80.31 101 PHE A CA 1
ATOM 811 C C . PHE A 1 101 ? -3.673 -8.925 5.929 1.00 80.31 101 PHE A C 1
ATOM 813 O O . PHE A 1 101 ? -4.312 -8.523 6.898 1.00 80.31 101 PHE A O 1
ATOM 820 N N . GLY A 1 102 ? -4.254 -9.212 4.759 1.00 79.19 102 GLY A N 1
ATOM 821 C CA . GLY A 1 102 ? -5.696 -9.114 4.515 1.00 79.19 102 GLY A CA 1
ATOM 822 C C . GLY A 1 102 ? -6.518 -9.998 5.455 1.00 79.19 102 GLY A C 1
ATOM 823 O O . GLY A 1 102 ? -7.476 -9.524 6.065 1.00 79.19 102 GLY A O 1
ATOM 824 N N . LEU A 1 103 ? -6.106 -11.253 5.656 1.00 82.75 103 LEU A N 1
ATOM 825 C CA . LEU A 1 103 ? -6.767 -12.166 6.590 1.00 82.75 103 LEU A CA 1
ATOM 826 C C . LEU A 1 103 ? -6.669 -11.686 8.045 1.00 82.75 103 LEU A C 1
ATOM 828 O O . LEU A 1 103 ? -7.671 -11.687 8.761 1.00 82.75 103 LEU A O 1
ATOM 832 N N . LEU A 1 104 ? -5.494 -11.219 8.482 1.00 83.25 104 LEU A N 1
ATOM 833 C CA . LEU A 1 104 ? -5.312 -10.648 9.821 1.00 83.25 104 LEU A CA 1
ATOM 834 C C . LEU A 1 104 ? -6.151 -9.382 10.011 1.00 83.25 104 LEU A C 1
ATOM 836 O O . LEU A 1 104 ? -6.763 -9.203 11.063 1.00 83.25 104 LEU A O 1
ATOM 840 N N . LEU A 1 105 ? -6.230 -8.526 8.993 1.00 77.94 105 LEU A N 1
ATOM 841 C CA . LEU A 1 105 ? -7.077 -7.340 9.009 1.00 77.94 105 LEU A CA 1
ATOM 842 C C . LEU A 1 105 ? -8.561 -7.664 9.020 1.00 77.94 105 LEU A C 1
ATOM 844 O O . LEU A 1 105 ? -9.316 -6.876 9.575 1.00 77.94 105 LEU A O 1
ATOM 848 N N . ARG A 1 106 ? -9.004 -8.785 8.454 1.00 78.25 106 ARG A N 1
ATOM 849 C CA . ARG A 1 106 ? -10.406 -9.205 8.526 1.00 78.25 106 ARG A CA 1
ATOM 850 C C . ARG A 1 106 ? -10.727 -9.787 9.900 1.00 78.25 106 ARG A C 1
ATOM 852 O O . ARG A 1 106 ? -11.609 -9.294 10.604 1.00 78.25 106 ARG A O 1
ATOM 859 N N . TYR A 1 107 ? -9.949 -10.778 10.313 1.00 80.62 107 TYR A N 1
ATOM 860 C CA . TYR A 1 107 ? -10.310 -11.702 11.384 1.00 80.62 107 TYR A CA 1
ATOM 861 C C . TYR A 1 107 ? -9.616 -11.453 12.725 1.00 80.62 107 TYR A C 1
ATOM 863 O O . TYR A 1 107 ? -10.037 -11.983 13.751 1.00 80.62 107 TYR A O 1
ATOM 871 N N . SER A 1 108 ? -8.576 -10.623 12.747 1.00 79.25 108 SER A N 1
ATOM 872 C CA . SER A 1 108 ? -7.793 -10.340 13.947 1.00 79.25 108 SER A CA 1
ATOM 873 C C . SER A 1 108 ? -7.759 -8.846 14.283 1.00 79.25 108 SER A C 1
ATOM 875 O O . SER A 1 108 ? -8.202 -7.973 13.522 1.00 79.25 108 SER A O 1
ATOM 877 N N . ARG A 1 109 ? -7.264 -8.544 15.485 1.00 77.75 109 ARG A N 1
ATOM 878 C CA . ARG A 1 109 ? -6.900 -7.188 15.900 1.00 77.75 109 ARG A CA 1
ATOM 879 C C . ARG A 1 109 ? -5.397 -7.031 15.721 1.00 77.75 109 ARG A C 1
ATOM 881 O O . ARG A 1 109 ? -4.616 -7.781 16.305 1.00 77.75 109 ARG A O 1
ATOM 888 N N . LEU A 1 110 ? -5.007 -6.052 14.915 1.00 77.69 110 LEU A N 1
ATOM 889 C CA . LEU A 1 110 ? -3.605 -5.689 14.767 1.00 77.69 110 LEU A CA 1
ATOM 890 C C . LEU A 1 110 ? -3.106 -4.989 16.028 1.00 77.69 110 LEU A C 1
ATOM 892 O O . LEU A 1 110 ? -3.825 -4.204 16.653 1.00 77.69 110 LEU A O 1
ATOM 896 N N . ASN A 1 111 ? -1.878 -5.311 16.403 1.00 84.25 111 ASN A N 1
ATOM 897 C CA . ASN A 1 111 ? -1.222 -4.784 17.572 1.00 84.25 111 ASN A CA 1
ATOM 898 C C . ASN A 1 111 ? -0.722 -3.364 17.314 1.00 84.25 111 ASN A C 1
ATOM 900 O O . ASN A 1 111 ? 0.159 -3.134 16.490 1.00 84.25 111 ASN A O 1
ATOM 904 N N . GLU A 1 112 ? -1.253 -2.411 18.066 1.00 79.12 112 GLU A N 1
ATOM 905 C CA . GLU A 1 112 ? -0.937 -0.996 17.884 1.00 79.12 112 GLU A CA 1
ATOM 906 C C . GLU A 1 112 ? 0.538 -0.687 18.135 1.00 79.12 112 GLU A C 1
ATOM 908 O O . GLU A 1 112 ? 1.153 0.033 17.356 1.00 79.12 112 GLU A O 1
ATOM 913 N N . MET A 1 113 ? 1.116 -1.244 19.201 1.00 82.38 113 MET A N 1
ATOM 914 C CA . MET A 1 113 ? 2.507 -0.985 19.568 1.00 82.38 113 MET A CA 1
ATOM 915 C C . MET A 1 113 ? 3.453 -1.439 18.457 1.00 82.38 113 MET A C 1
ATOM 917 O O . MET A 1 113 ? 4.313 -0.665 18.040 1.00 82.38 113 MET A O 1
ATOM 921 N N . LEU A 1 114 ? 3.256 -2.653 17.934 1.00 82.69 114 LEU A N 1
ATOM 922 C CA . LEU A 1 114 ? 4.075 -3.189 16.850 1.00 82.69 114 LEU A CA 1
ATOM 923 C C . LEU A 1 114 ? 3.988 -2.323 15.585 1.00 82.69 114 LEU A C 1
ATOM 925 O O . LEU A 1 114 ? 5.019 -1.968 15.018 1.00 82.69 114 LEU A O 1
ATOM 929 N N . PHE A 1 115 ? 2.781 -1.933 15.162 1.00 77.75 115 PHE A N 1
ATOM 930 C CA . PHE A 1 115 ? 2.600 -1.111 13.958 1.00 77.75 115 PHE A CA 1
ATOM 931 C C . PHE A 1 115 ? 3.084 0.338 14.138 1.00 77.75 115 PHE A C 1
ATOM 933 O O . PHE A 1 115 ? 3.574 0.939 13.180 1.00 77.75 115 PHE A O 1
ATOM 940 N N . ASN A 1 116 ? 3.009 0.896 15.349 1.00 79.31 116 ASN A N 1
ATOM 941 C CA . ASN A 1 116 ? 3.549 2.225 15.653 1.00 79.31 116 ASN A CA 1
ATOM 942 C C . ASN A 1 116 ? 5.074 2.224 15.622 1.00 79.31 116 ASN A C 1
ATOM 944 O O . ASN A 1 116 ? 5.667 3.088 14.978 1.00 79.31 116 ASN A O 1
ATOM 948 N N . LEU A 1 117 ? 5.698 1.237 16.274 1.00 80.12 117 LEU A N 1
ATOM 949 C CA . LEU A 1 117 ? 7.145 1.052 16.227 1.00 80.12 117 LEU A CA 1
ATOM 950 C C . LEU A 1 117 ? 7.601 0.859 14.784 1.00 80.12 117 LEU A C 1
ATOM 952 O O . LEU A 1 117 ? 8.486 1.581 14.335 1.00 80.12 117 LEU A O 1
ATOM 956 N N . PHE A 1 118 ? 6.946 -0.031 14.036 1.00 80.94 118 PHE A N 1
ATOM 957 C CA . PHE A 1 118 ? 7.224 -0.234 12.617 1.00 80.94 118 PHE A CA 1
ATOM 958 C C . PHE A 1 118 ? 7.186 1.077 11.831 1.00 80.94 118 PHE A C 1
ATOM 960 O O . PHE A 1 118 ? 8.137 1.379 11.125 1.00 80.94 118 PHE A O 1
ATOM 967 N N . SER A 1 119 ? 6.140 1.888 11.997 1.00 76.06 119 SER A N 1
ATOM 968 C CA . SER A 1 119 ? 5.971 3.137 11.243 1.00 76.06 119 SER A CA 1
ATOM 969 C C . SER A 1 119 ? 7.044 4.178 11.563 1.00 76.06 119 SER A C 1
ATOM 971 O O . SER A 1 119 ? 7.474 4.907 10.675 1.00 76.06 119 SER A O 1
ATOM 973 N N . ILE A 1 120 ? 7.517 4.222 12.812 1.00 77.56 120 ILE A N 1
ATOM 974 C CA . ILE A 1 120 ? 8.651 5.066 13.204 1.00 77.56 120 ILE A CA 1
ATOM 975 C C . ILE A 1 120 ? 9.941 4.530 12.575 1.00 77.56 120 ILE A C 1
ATOM 977 O O . ILE A 1 120 ? 10.628 5.273 11.874 1.00 77.56 120 ILE A O 1
ATOM 981 N N . PHE A 1 121 ? 10.244 3.240 12.764 1.00 79.31 121 PHE A N 1
ATOM 982 C CA . PHE A 1 121 ? 11.447 2.599 12.216 1.00 79.31 121 PHE A CA 1
ATOM 983 C C . PHE A 1 121 ? 11.527 2.705 10.695 1.00 79.31 121 PHE A C 1
ATOM 985 O O . PHE A 1 121 ? 12.607 2.867 10.138 1.00 79.31 121 PHE A O 1
ATOM 992 N N . LEU A 1 122 ? 10.381 2.678 10.027 1.00 77.00 122 LEU A N 1
ATOM 993 C CA . LEU A 1 122 ? 10.267 2.750 8.583 1.00 77.00 122 LEU A CA 1
ATOM 994 C C . LEU A 1 122 ? 10.749 4.080 7.999 1.00 77.00 122 LEU A C 1
ATOM 996 O O . LEU A 1 122 ? 11.290 4.092 6.898 1.00 77.00 122 LEU A O 1
ATOM 1000 N N . VAL A 1 123 ? 10.580 5.189 8.723 1.00 75.75 123 VAL A N 1
ATOM 1001 C CA . VAL A 1 123 ? 10.968 6.534 8.264 1.00 75.75 123 VAL A CA 1
ATOM 1002 C C . VAL A 1 123 ? 12.462 6.807 8.507 1.00 75.75 123 VAL A C 1
ATOM 1004 O O . VAL A 1 123 ? 13.089 7.538 7.738 1.00 75.75 123 VAL A O 1
ATOM 1007 N N . ILE A 1 124 ? 13.057 6.180 9.529 1.00 81.00 124 ILE A N 1
ATOM 1008 C CA . ILE A 1 124 ? 14.463 6.370 9.931 1.00 81.00 124 ILE A CA 1
ATOM 1009 C C . ILE A 1 124 ? 15.466 6.207 8.780 1.00 81.00 124 ILE A C 1
ATOM 1011 O O . ILE A 1 124 ? 16.269 7.122 8.594 1.00 81.00 124 ILE A O 1
ATOM 1015 N N . PRO A 1 125 ? 15.473 5.108 7.999 1.00 75.25 125 PRO A N 1
ATOM 1016 C CA . PRO A 1 125 ? 16.504 4.917 6.984 1.00 75.25 125 PRO A CA 1
ATOM 1017 C C . PRO A 1 125 ? 16.432 6.003 5.897 1.00 75.25 125 PRO A C 1
ATOM 1019 O O . PRO A 1 125 ? 17.468 6.477 5.434 1.00 75.25 125 PRO A O 1
ATOM 1022 N N . PHE A 1 126 ? 15.231 6.487 5.562 1.00 74.62 126 PHE A N 1
ATOM 1023 C CA . PHE A 1 126 ? 15.054 7.607 4.636 1.00 74.62 126 PHE A CA 1
ATOM 1024 C C . PHE A 1 126 ? 15.586 8.916 5.226 1.00 74.62 126 PHE A C 1
ATOM 1026 O O . PHE A 1 126 ? 16.371 9.595 4.570 1.00 74.62 126 PHE A O 1
ATOM 1033 N N . LEU A 1 127 ? 15.230 9.254 6.470 1.00 75.69 127 LEU A N 1
ATOM 1034 C CA . LEU A 1 127 ? 15.756 10.453 7.136 1.00 75.69 127 LEU A CA 1
ATOM 1035 C C . LEU A 1 127 ? 17.281 10.423 7.259 1.00 75.69 127 LEU A C 1
ATOM 1037 O O . LEU A 1 127 ? 17.925 11.432 6.990 1.00 75.69 127 LEU A O 1
ATOM 1041 N N . TYR A 1 128 ? 17.863 9.272 7.597 1.00 74.88 128 TYR A N 1
ATOM 1042 C CA . TYR A 1 128 ? 19.312 9.082 7.636 1.00 74.88 128 TYR A CA 1
ATOM 1043 C C . TYR A 1 128 ? 19.950 9.364 6.268 1.00 74.88 128 TYR A C 1
ATOM 1045 O O . TYR A 1 128 ? 20.912 10.129 6.170 1.00 74.88 128 TYR A O 1
ATOM 1053 N N . ALA A 1 129 ? 19.376 8.814 5.194 1.00 71.69 129 ALA A N 1
ATOM 1054 C CA . ALA A 1 129 ? 19.872 9.038 3.841 1.00 71.69 129 ALA A CA 1
ATOM 1055 C C . ALA A 1 129 ? 19.785 10.511 3.401 1.00 71.69 129 ALA A C 1
ATOM 1057 O O . ALA A 1 129 ? 20.692 11.006 2.732 1.00 71.69 129 ALA A O 1
ATOM 1058 N N . PHE A 1 130 ? 18.729 11.229 3.790 1.00 71.06 130 PHE A N 1
ATOM 1059 C CA . PHE A 1 130 ? 18.560 12.640 3.431 1.00 71.06 130 PHE A CA 1
ATOM 1060 C C . PHE A 1 130 ? 19.418 13.586 4.279 1.00 71.06 130 PHE A C 1
ATOM 1062 O O . PHE A 1 130 ? 20.033 14.499 3.735 1.00 71.06 130 PHE A O 1
ATOM 1069 N N . LEU A 1 131 ? 19.465 13.379 5.597 1.00 71.06 131 LEU A N 1
ATOM 1070 C CA . LEU A 1 131 ? 20.071 14.324 6.540 1.00 71.06 131 LEU A CA 1
ATOM 1071 C C . LEU A 1 131 ? 21.577 14.111 6.720 1.00 71.06 131 LEU A C 1
ATOM 1073 O O . LEU A 1 131 ? 22.310 15.082 6.894 1.00 71.06 131 LEU A O 1
ATOM 1077 N N . ILE A 1 132 ? 22.037 12.857 6.687 1.00 73.56 132 ILE A N 1
ATOM 1078 C CA . ILE A 1 132 ? 23.429 12.503 6.998 1.00 73.56 132 ILE A CA 1
ATOM 1079 C C . ILE A 1 132 ? 24.202 12.208 5.721 1.00 73.56 132 ILE A C 1
ATOM 1081 O O . ILE A 1 132 ? 25.238 12.821 5.479 1.00 73.56 132 ILE A O 1
ATOM 1085 N N . LEU A 1 133 ? 23.684 11.309 4.878 1.00 67.00 133 LEU A N 1
ATOM 1086 C CA . LEU A 1 133 ? 24.401 10.888 3.671 1.00 67.00 133 LEU A CA 1
ATOM 1087 C C . LEU A 1 133 ? 24.388 11.931 2.546 1.00 67.00 133 LEU A C 1
ATOM 1089 O O . LEU A 1 133 ? 25.103 11.725 1.571 1.00 67.00 133 LEU A O 1
ATOM 1093 N N . LYS A 1 134 ? 23.596 13.013 2.673 1.00 58.97 134 LYS A N 1
ATOM 1094 C CA . LYS A 1 134 ? 23.480 14.132 1.716 1.00 58.97 134 LYS A CA 1
ATOM 1095 C C . LYS A 1 134 ? 23.598 13.656 0.264 1.00 58.97 134 LYS A C 1
ATOM 1097 O O . LYS A 1 134 ? 24.632 13.827 -0.365 1.00 58.97 134 LYS A O 1
ATOM 1102 N N . PHE A 1 135 ? 22.535 13.017 -0.220 1.00 57.22 135 PHE A N 1
ATOM 1103 C CA . PHE A 1 135 ? 22.339 12.532 -1.592 1.00 57.22 135 PHE A CA 1
ATOM 1104 C C . PHE A 1 135 ? 23.418 12.925 -2.621 1.00 57.22 135 PHE A C 1
ATOM 1106 O O . PHE A 1 135 ? 23.415 14.034 -3.156 1.00 57.22 135 PHE A O 1
ATOM 1113 N N . SER A 1 136 ? 24.278 11.967 -2.972 1.00 46.66 136 SER A N 1
ATOM 1114 C CA . SER A 1 136 ? 25.021 12.022 -4.230 1.00 46.66 136 SER A CA 1
ATOM 1115 C C . SER A 1 136 ? 24.083 11.610 -5.381 1.00 46.66 136 SER A C 1
ATOM 1117 O O . SER A 1 136 ? 23.419 10.571 -5.268 1.00 46.66 136 SER A O 1
ATOM 1119 N N . PRO A 1 137 ? 24.025 12.366 -6.497 1.00 45.91 137 PRO A N 1
ATOM 1120 C CA . PRO A 1 137 ? 23.301 11.987 -7.718 1.00 45.91 137 PRO A CA 1
ATOM 1121 C C . PRO A 1 137 ? 23.713 10.624 -8.306 1.00 45.91 137 PRO A C 1
ATOM 1123 O O . PRO A 1 137 ? 22.986 10.067 -9.123 1.00 45.91 137 PRO A O 1
ATOM 1126 N N . GLU A 1 138 ? 24.859 10.089 -7.885 1.00 43.78 138 GLU A N 1
ATOM 1127 C CA . GLU A 1 138 ? 25.479 8.861 -8.397 1.00 43.78 138 GLU A CA 1
ATOM 1128 C C . GLU A 1 138 ? 25.274 7.656 -7.457 1.00 43.78 138 GLU A C 1
ATOM 1130 O O . GLU A 1 138 ? 25.612 6.523 -7.798 1.00 43.78 138 GLU A O 1
ATOM 1135 N N . GLY A 1 139 ? 24.706 7.867 -6.264 1.00 45.44 139 GLY A N 1
ATOM 1136 C CA . GLY A 1 139 ? 24.525 6.814 -5.264 1.00 45.44 139 GLY A CA 1
ATOM 1137 C C . GLY A 1 139 ? 23.443 5.787 -5.628 1.00 45.44 139 GLY A C 1
ATOM 1138 O O . GLY A 1 139 ? 22.438 6.109 -6.260 1.00 45.44 139 GLY A O 1
ATOM 1139 N N . LEU A 1 140 ? 23.584 4.551 -5.126 1.00 44.06 140 LEU A N 1
ATOM 1140 C CA . LEU A 1 140 ? 22.590 3.460 -5.236 1.00 44.06 140 LEU A CA 1
ATOM 1141 C C . LEU A 1 140 ? 21.168 3.884 -4.816 1.00 44.06 140 LEU A C 1
ATOM 1143 O O . LEU A 1 140 ? 20.180 3.353 -5.316 1.00 44.06 140 LEU A O 1
ATOM 1147 N N . PHE A 1 141 ? 21.050 4.884 -3.942 1.00 45.97 141 PHE A N 1
ATOM 1148 C CA . PHE A 1 141 ? 19.771 5.450 -3.526 1.00 45.97 141 PHE A CA 1
ATOM 1149 C C . PHE A 1 141 ? 19.026 6.151 -4.667 1.00 45.97 141 PHE A C 1
ATOM 1151 O O . PHE A 1 141 ? 17.808 6.067 -4.753 1.00 45.97 141 PHE A O 1
ATOM 1158 N N . TYR A 1 142 ? 19.747 6.794 -5.584 1.00 44.72 142 TYR A N 1
ATOM 1159 C CA . TYR A 1 142 ? 19.170 7.417 -6.772 1.00 44.72 142 TYR A CA 1
ATOM 1160 C C . TYR A 1 142 ? 18.672 6.369 -7.791 1.00 44.72 142 TYR A C 1
ATOM 1162 O O . TYR A 1 142 ? 17.838 6.675 -8.646 1.00 44.72 142 TYR A O 1
ATOM 1170 N N . GLN A 1 143 ? 19.127 5.111 -7.671 1.00 44.97 143 GLN A N 1
ATOM 1171 C CA . GLN A 1 143 ? 18.590 3.979 -8.436 1.00 44.97 143 GLN A CA 1
ATOM 1172 C C . GLN A 1 143 ? 17.225 3.510 -7.910 1.00 44.97 143 GLN A C 1
ATOM 1174 O O . GLN A 1 143 ? 16.433 2.951 -8.675 1.00 44.97 143 GLN A O 1
ATOM 1179 N N . ILE A 1 144 ? 16.895 3.771 -6.636 1.00 52.72 144 ILE A N 1
ATOM 1180 C CA . ILE A 1 144 ? 15.496 3.790 -6.204 1.00 52.72 144 ILE A CA 1
ATOM 1181 C C . ILE A 1 144 ? 14.908 5.012 -6.894 1.00 52.72 144 ILE A C 1
ATOM 1183 O O . ILE A 1 144 ? 15.278 6.141 -6.580 1.00 52.72 144 ILE A O 1
ATOM 1187 N N . SER A 1 145 ? 14.038 4.792 -7.885 1.00 59.19 145 SER A N 1
ATOM 1188 C CA . SER A 1 145 ? 13.432 5.893 -8.639 1.00 59.19 145 SER A CA 1
ATOM 1189 C C . SER A 1 145 ? 12.986 6.997 -7.676 1.00 59.19 145 SER A C 1
ATOM 1191 O O . SER A 1 145 ? 12.428 6.691 -6.621 1.00 59.19 145 SER A O 1
ATOM 1193 N N . ARG A 1 146 ? 13.222 8.266 -8.026 1.00 66.81 146 ARG A N 1
ATOM 1194 C CA . ARG A 1 146 ? 12.894 9.440 -7.188 1.00 66.81 146 ARG A CA 1
ATOM 1195 C C . ARG A 1 146 ? 11.490 9.373 -6.570 1.00 66.81 146 ARG A C 1
ATOM 1197 O O . ARG A 1 146 ? 11.252 9.892 -5.491 1.00 66.81 146 ARG A O 1
ATOM 1204 N N . ASN A 1 147 ? 10.566 8.680 -7.230 1.00 67.06 147 ASN A N 1
ATOM 1205 C CA . ASN A 1 147 ? 9.193 8.508 -6.785 1.00 67.06 147 ASN A CA 1
ATOM 1206 C C . ASN A 1 147 ? 8.907 7.241 -5.946 1.00 67.06 147 ASN A C 1
ATOM 1208 O O . ASN A 1 147 ? 7.868 7.171 -5.286 1.00 67.06 147 ASN A O 1
ATOM 1212 N N . GLY A 1 148 ? 9.818 6.266 -5.924 1.00 68.50 148 GLY A N 1
ATOM 1213 C CA . GLY A 1 148 ? 9.696 5.014 -5.174 1.00 68.50 148 GLY A CA 1
ATOM 1214 C C . GLY A 1 148 ? 9.752 5.201 -3.656 1.00 68.50 148 GLY A C 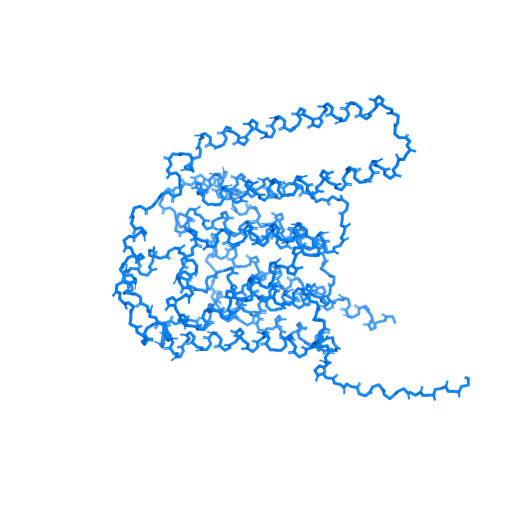1
ATOM 1215 O O . GLY A 1 148 ? 9.091 4.468 -2.928 1.00 68.50 148 GLY A O 1
ATOM 1216 N N . VAL A 1 149 ? 10.472 6.219 -3.176 1.00 72.50 149 VAL A N 1
ATOM 1217 C CA . VAL A 1 149 ? 10.539 6.571 -1.746 1.00 72.50 149 VAL A CA 1
ATOM 1218 C C . VAL A 1 149 ? 9.166 6.983 -1.220 1.00 72.50 149 VAL A C 1
ATOM 1220 O O . VAL A 1 149 ? 8.639 6.355 -0.302 1.00 72.50 149 VAL A O 1
ATOM 1223 N N . GLY A 1 150 ? 8.561 8.004 -1.840 1.00 73.69 150 GLY A N 1
ATOM 1224 C CA . GLY A 1 150 ? 7.227 8.476 -1.461 1.00 73.69 150 GLY A CA 1
ATOM 1225 C C . GLY A 1 150 ? 6.169 7.382 -1.590 1.00 73.69 150 GLY A C 1
ATOM 1226 O O . GLY A 1 150 ? 5.283 7.286 -0.752 1.00 73.69 150 GLY A O 1
ATOM 1227 N N . TYR A 1 151 ? 6.314 6.497 -2.576 1.00 72.19 151 TYR A N 1
ATOM 1228 C CA . TYR A 1 151 ? 5.388 5.394 -2.806 1.00 72.19 151 TYR A CA 1
ATOM 1229 C C . TYR A 1 151 ? 5.382 4.404 -1.647 1.00 72.19 151 TYR A C 1
ATOM 1231 O O . TYR A 1 151 ? 4.330 4.144 -1.066 1.00 72.19 151 TYR A O 1
ATOM 1239 N N . LEU A 1 152 ? 6.563 3.887 -1.290 1.00 73.44 152 LEU A N 1
ATOM 1240 C CA . LEU A 1 152 ? 6.705 2.941 -0.189 1.00 73.44 152 LEU A CA 1
ATOM 1241 C C . LEU A 1 152 ? 6.161 3.571 1.097 1.00 73.44 152 LEU A C 1
ATOM 1243 O O . LEU A 1 152 ? 5.304 2.991 1.756 1.00 73.44 152 LEU A O 1
ATOM 1247 N N . LEU A 1 153 ? 6.584 4.797 1.408 1.00 78.38 153 LEU A N 1
ATOM 1248 C CA . LEU A 1 153 ? 6.174 5.511 2.614 1.00 78.38 153 LEU A CA 1
ATOM 1249 C C . LEU A 1 153 ? 4.655 5.746 2.689 1.00 78.38 153 LEU A C 1
ATOM 1251 O O . LEU A 1 153 ? 4.043 5.433 3.711 1.00 78.38 153 LEU A O 1
ATOM 1255 N N . VAL A 1 154 ? 4.032 6.242 1.612 1.00 79.88 154 VAL A N 1
ATOM 1256 C CA . VAL A 1 154 ? 2.573 6.444 1.540 1.00 79.88 154 VAL A CA 1
ATOM 1257 C C . VAL A 1 154 ? 1.844 5.119 1.740 1.00 79.88 154 VAL A C 1
ATOM 1259 O O . VAL A 1 154 ? 0.880 5.059 2.506 1.00 79.88 154 VAL A O 1
ATOM 1262 N N . PHE A 1 155 ? 2.307 4.050 1.096 1.00 76.06 155 PHE A N 1
ATOM 1263 C CA . PHE A 1 155 ? 1.676 2.740 1.172 1.00 76.06 155 PHE A CA 1
ATOM 1264 C C . PHE A 1 155 ? 1.729 2.146 2.585 1.00 76.06 155 PHE A C 1
ATOM 1266 O O . PHE A 1 155 ? 0.705 1.750 3.146 1.00 76.06 155 PHE A O 1
ATOM 1273 N N . PHE A 1 156 ? 2.904 2.174 3.210 1.00 74.69 156 PHE A N 1
ATOM 1274 C CA . PHE A 1 156 ? 3.101 1.632 4.549 1.00 74.69 156 PHE A CA 1
ATOM 1275 C C . PHE A 1 156 ? 2.374 2.421 5.637 1.00 74.69 156 PHE A C 1
ATOM 1277 O O . PHE A 1 156 ? 1.732 1.817 6.498 1.00 74.69 156 PHE A O 1
ATOM 1284 N N . ILE A 1 157 ? 2.404 3.757 5.590 1.00 79.88 157 ILE A N 1
ATOM 1285 C CA . ILE A 1 157 ? 1.637 4.564 6.548 1.00 79.88 157 ILE A CA 1
ATOM 1286 C C . ILE A 1 157 ? 0.135 4.361 6.343 1.00 79.88 157 ILE A C 1
ATOM 1288 O O . ILE A 1 157 ? -0.601 4.240 7.320 1.00 79.88 157 ILE A O 1
ATOM 1292 N N . SER A 1 158 ? -0.333 4.209 5.102 1.00 78.06 158 SER A N 1
ATOM 1293 C CA . SER A 1 158 ? -1.743 3.896 4.838 1.00 78.06 158 SER A CA 1
ATOM 1294 C C . SER A 1 158 ? -2.191 2.587 5.505 1.00 78.06 158 SER A C 1
ATOM 1296 O O . SER A 1 158 ? -3.304 2.523 6.024 1.00 78.06 158 SER A O 1
ATOM 1298 N N . PHE A 1 159 ? -1.330 1.567 5.588 1.00 74.62 159 PHE A N 1
ATOM 1299 C CA . PHE A 1 159 ? -1.627 0.336 6.336 1.00 74.62 159 PHE A CA 1
ATOM 1300 C C . PHE A 1 159 ? -1.787 0.550 7.838 1.00 74.62 159 PHE A C 1
ATOM 1302 O O . PHE A 1 159 ? -2.680 -0.032 8.459 1.00 74.62 159 PHE A O 1
ATOM 1309 N N . GLN A 1 160 ? -0.963 1.409 8.433 1.00 77.69 160 GLN A N 1
ATOM 1310 C CA . GLN A 1 160 ? -1.132 1.789 9.831 1.00 77.69 160 GLN A CA 1
ATOM 1311 C C . GLN A 1 160 ? -2.474 2.517 10.033 1.00 77.69 160 GLN A C 1
ATOM 1313 O O . GLN A 1 160 ? -3.213 2.216 10.973 1.00 77.69 160 GLN A O 1
ATOM 1318 N N . LEU A 1 161 ? -2.835 3.420 9.115 1.00 81.31 161 LEU A N 1
ATOM 1319 C CA . LEU A 1 161 ? -4.102 4.156 9.154 1.00 81.31 161 LEU A CA 1
ATOM 1320 C C . LEU A 1 161 ? -5.325 3.233 9.093 1.00 81.31 161 LEU A C 1
ATOM 1322 O O . LEU A 1 161 ? -6.278 3.458 9.841 1.00 81.31 161 LEU A O 1
ATOM 1326 N N . LEU A 1 162 ? -5.285 2.154 8.298 1.00 78.00 162 LEU A N 1
ATOM 1327 C CA . LEU A 1 162 ? -6.346 1.135 8.288 1.00 78.00 162 LEU A CA 1
ATOM 1328 C C . LEU A 1 162 ? -6.610 0.566 9.690 1.00 78.00 162 LEU A C 1
ATOM 1330 O O . LEU A 1 162 ? -7.764 0.384 10.083 1.00 78.00 162 LEU A O 1
ATOM 1334 N N . THR A 1 163 ? -5.550 0.333 10.468 1.00 75.31 163 THR A N 1
ATOM 1335 C CA . THR A 1 163 ? -5.656 -0.187 11.839 1.00 75.31 163 THR A CA 1
ATOM 1336 C C . THR A 1 163 ? -6.374 0.799 12.753 1.00 75.31 163 THR A C 1
ATOM 1338 O O . THR A 1 163 ? -7.314 0.418 13.454 1.00 75.31 163 THR A O 1
ATOM 1341 N N . TYR A 1 164 ? -5.984 2.076 12.710 1.00 80.62 164 TYR A N 1
ATOM 1342 C CA . TYR A 1 164 ? -6.605 3.119 13.526 1.00 80.62 164 TYR A CA 1
ATOM 1343 C C . TYR A 1 164 ? -8.089 3.307 13.210 1.00 80.62 164 TYR A C 1
ATOM 1345 O O . TYR A 1 164 ? -8.903 3.463 14.125 1.00 80.62 164 TYR A O 1
ATOM 1353 N N . VAL A 1 165 ? -8.446 3.257 11.924 1.00 78.94 165 VAL A N 1
ATOM 1354 C CA . VAL A 1 165 ? -9.838 3.373 11.483 1.00 78.94 165 VAL A CA 1
ATOM 1355 C C . VAL A 1 165 ? -10.649 2.158 11.931 1.00 78.94 165 VAL A C 1
ATOM 1357 O O . VAL A 1 165 ? -11.735 2.330 12.486 1.00 78.94 165 VAL A O 1
ATOM 1360 N N . LYS A 1 166 ? -10.114 0.935 11.782 1.00 75.56 166 LYS A N 1
ATOM 1361 C CA . LYS A 1 166 ? -10.786 -0.296 12.239 1.00 75.56 166 LYS A CA 1
ATOM 1362 C C . LYS A 1 166 ? -11.029 -0.288 13.751 1.00 75.56 166 LYS A C 1
ATOM 1364 O O . LYS A 1 166 ? -12.077 -0.732 14.208 1.00 75.56 166 LYS A O 1
ATOM 1369 N N . GLN A 1 167 ? -10.083 0.232 14.528 1.00 77.00 167 GLN A N 1
ATOM 1370 C CA . GLN A 1 167 ? -10.197 0.357 15.985 1.00 77.00 167 GLN A CA 1
ATOM 1371 C C . GLN A 1 167 ? -11.035 1.567 16.437 1.00 77.00 167 GLN A C 1
ATOM 1373 O O . GLN A 1 167 ? -11.136 1.812 17.637 1.00 77.00 167 GLN A O 1
ATOM 1378 N N . GLN A 1 168 ? -11.616 2.329 15.500 1.00 77.44 168 GLN A N 1
ATOM 1379 C CA . GLN A 1 168 ? -12.438 3.518 15.759 1.00 77.44 168 GLN A CA 1
ATOM 1380 C C . GLN A 1 168 ? -11.756 4.548 16.672 1.00 77.44 168 GLN A C 1
ATOM 1382 O O . GLN A 1 168 ? -12.385 5.180 17.524 1.00 77.44 168 GLN A O 1
ATOM 1387 N N . LYS A 1 169 ? -10.444 4.727 16.503 1.00 79.88 169 LYS A N 1
ATOM 1388 C CA . LYS A 1 169 ? -9.649 5.583 17.385 1.00 79.88 169 LYS A CA 1
ATOM 1389 C C . LYS A 1 169 ? -10.086 7.042 17.278 1.00 79.88 169 LYS A C 1
ATOM 1391 O O . LYS A 1 169 ? -10.421 7.545 16.201 1.00 79.88 169 LYS A O 1
ATOM 1396 N N . ARG A 1 170 ? -10.053 7.717 18.431 1.00 78.38 170 ARG A N 1
ATOM 1397 C CA . ARG A 1 170 ? -10.450 9.123 18.596 1.00 78.38 170 ARG A CA 1
ATOM 1398 C C . ARG A 1 170 ? -9.585 10.079 17.777 1.00 78.38 170 ARG A C 1
ATOM 1400 O O . ARG A 1 170 ? -10.089 11.092 17.307 1.00 78.38 170 ARG A O 1
ATOM 1407 N N . TYR A 1 171 ? -8.302 9.768 17.649 1.00 81.25 171 TYR A N 1
ATOM 1408 C CA . TYR A 1 171 ? -7.343 10.549 16.888 1.00 81.25 171 TYR A CA 1
ATOM 1409 C C . TYR A 1 171 ? -6.341 9.618 16.216 1.00 81.25 171 TYR A C 1
ATOM 1411 O O . TYR A 1 171 ? -6.076 8.513 16.697 1.00 81.25 171 TYR A O 1
ATOM 1419 N N . ILE A 1 172 ? -5.782 10.099 15.117 1.00 86.38 172 ILE A N 1
ATOM 1420 C CA . ILE A 1 172 ? -4.689 9.473 14.392 1.00 86.38 172 ILE A CA 1
ATOM 1421 C C . ILE A 1 172 ? -3.454 10.368 14.553 1.00 86.38 172 ILE A C 1
ATOM 1423 O O . ILE A 1 172 ? -3.563 11.581 14.343 1.00 86.38 172 ILE A O 1
ATOM 1427 N N . PRO A 1 173 ? -2.286 9.820 14.932 1.00 84.81 173 PRO A N 1
ATOM 1428 C CA . PRO A 1 173 ? -1.067 10.610 15.057 1.00 84.81 173 PRO A CA 1
ATOM 1429 C C . PRO A 1 173 ? -0.622 11.163 13.696 1.00 84.81 173 PRO A C 1
ATOM 1431 O O . PRO A 1 173 ? -0.512 10.431 12.717 1.00 84.81 173 PRO A O 1
ATOM 1434 N N . MET A 1 174 ? -0.319 12.463 13.656 1.00 85.50 174 MET A N 1
ATOM 1435 C CA . MET A 1 174 ? 0.093 13.165 12.431 1.00 85.50 174 MET A CA 1
ATOM 1436 C C . MET A 1 174 ? 1.588 13.019 12.112 1.00 85.50 174 MET A C 1
ATOM 1438 O O . MET A 1 174 ? 1.985 13.198 10.965 1.00 85.50 174 MET A O 1
ATOM 1442 N N . ILE A 1 175 ? 2.423 12.698 13.109 1.00 85.12 175 ILE A N 1
ATOM 1443 C CA . ILE A 1 175 ? 3.893 12.669 12.979 1.00 85.12 175 ILE A CA 1
ATOM 1444 C C . ILE A 1 175 ? 4.366 11.762 11.827 1.00 85.12 175 ILE A C 1
ATOM 1446 O O . ILE A 1 175 ? 5.147 12.240 11.003 1.00 85.12 175 ILE A O 1
ATOM 1450 N N . PRO A 1 176 ? 3.886 10.508 11.683 1.00 85.06 176 PRO A N 1
ATOM 1451 C CA . PRO A 1 176 ? 4.319 9.656 10.574 1.00 85.06 176 PRO A CA 1
ATOM 1452 C C . PRO A 1 176 ? 3.931 10.232 9.207 1.00 85.06 176 PRO A C 1
ATOM 1454 O O . PRO A 1 176 ? 4.693 10.125 8.252 1.00 85.06 176 PRO A O 1
ATOM 1457 N N . VAL A 1 177 ? 2.780 10.906 9.122 1.00 88.56 177 VAL A N 1
ATOM 1458 C CA . VAL A 1 177 ? 2.282 11.525 7.885 1.00 88.56 177 VAL A CA 1
ATOM 1459 C C . VAL A 1 177 ? 3.143 12.726 7.484 1.00 88.56 177 VAL A C 1
ATOM 1461 O O . VAL A 1 177 ? 3.487 12.872 6.312 1.00 88.56 177 VAL A O 1
ATOM 1464 N N . PHE A 1 178 ? 3.574 13.541 8.452 1.00 87.25 178 PHE A N 1
ATOM 1465 C CA . PHE A 1 178 ? 4.566 14.591 8.207 1.00 87.25 178 PHE A CA 1
ATOM 1466 C C . PHE A 1 178 ? 5.917 14.016 7.772 1.00 87.25 178 PHE A C 1
ATOM 1468 O O . PHE A 1 178 ? 6.531 14.551 6.852 1.00 87.25 178 PHE A O 1
ATOM 1475 N N . GLY A 1 179 ? 6.352 12.898 8.364 1.00 85.44 179 GLY A N 1
ATOM 1476 C CA . GLY A 1 179 ? 7.551 12.179 7.927 1.00 85.44 179 GLY A CA 1
ATOM 1477 C C . GLY A 1 179 ? 7.484 11.782 6.448 1.00 85.44 179 GLY A C 1
ATOM 1478 O O . GLY A 1 179 ? 8.412 12.065 5.694 1.00 85.44 179 GLY A O 1
ATOM 1479 N N . VAL A 1 180 ? 6.350 11.224 6.006 1.00 87.12 180 VAL A N 1
ATOM 1480 C CA . VAL A 1 180 ? 6.103 10.879 4.593 1.00 87.12 180 VAL A CA 1
ATOM 1481 C C . VAL A 1 180 ? 6.174 12.116 3.697 1.00 87.12 180 VAL A C 1
ATOM 1483 O O . VAL A 1 180 ? 6.812 12.060 2.645 1.00 87.12 180 VAL A O 1
ATOM 1486 N N . LEU A 1 181 ? 5.546 13.229 4.095 1.00 89.38 181 LEU A N 1
ATOM 1487 C CA . LEU A 1 181 ? 5.555 14.482 3.333 1.00 89.38 181 LEU A CA 1
ATOM 1488 C C . LEU A 1 181 ? 6.978 15.024 3.159 1.00 89.38 181 LEU A C 1
ATOM 1490 O O . LEU A 1 181 ? 7.396 15.306 2.036 1.00 89.38 181 LEU A O 1
ATOM 1494 N N . ILE A 1 182 ? 7.729 15.113 4.258 1.00 86.25 182 ILE A N 1
ATOM 1495 C CA . ILE A 1 182 ? 9.104 15.620 4.282 1.00 86.25 182 ILE A CA 1
ATOM 1496 C C . ILE A 1 182 ? 10.017 14.726 3.439 1.00 86.25 182 ILE A C 1
ATOM 1498 O O . ILE A 1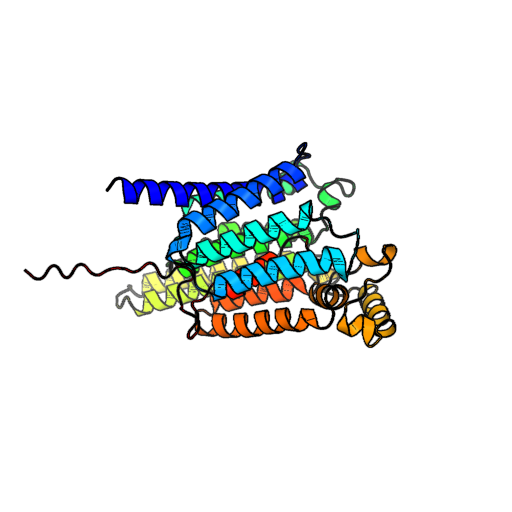 182 ? 10.715 15.217 2.553 1.00 86.25 182 ILE A O 1
ATOM 1502 N N . SER A 1 183 ? 9.983 13.407 3.648 1.00 82.75 183 SER A N 1
ATOM 1503 C CA . SER A 1 183 ? 10.780 12.467 2.852 1.00 82.75 183 SER A CA 1
ATOM 1504 C C . SER A 1 183 ? 10.401 12.495 1.369 1.00 82.75 183 SER A C 1
ATOM 1506 O O . SER A 1 183 ? 11.282 12.424 0.514 1.00 82.75 183 SER A O 1
ATOM 1508 N N . SER A 1 184 ? 9.115 12.649 1.037 1.00 84.00 184 SER A N 1
ATOM 1509 C CA . SER A 1 184 ? 8.661 12.752 -0.357 1.00 84.00 184 SER A CA 1
ATOM 1510 C C . SER A 1 184 ? 9.154 14.035 -1.027 1.00 84.00 184 SER A C 1
ATOM 1512 O O . SER A 1 184 ? 9.603 13.984 -2.172 1.00 84.00 184 SER A O 1
ATOM 1514 N N . PHE A 1 185 ? 9.150 15.158 -0.306 1.00 83.62 185 PHE A N 1
ATOM 1515 C CA . PHE A 1 185 ? 9.709 16.423 -0.777 1.00 83.62 185 PHE A CA 1
ATOM 1516 C C . PHE A 1 185 ? 11.219 16.328 -1.026 1.00 83.62 185 PHE A C 1
ATOM 1518 O O . PHE A 1 185 ? 11.668 16.597 -2.140 1.00 83.62 185 PHE A O 1
ATOM 1525 N N . TYR A 1 186 ? 11.993 15.843 -0.047 1.00 81.00 186 TYR A N 1
ATOM 1526 C CA . TYR A 1 186 ? 13.446 15.681 -0.192 1.00 81.00 186 TYR A CA 1
ATOM 1527 C C . TYR A 1 186 ? 13.835 14.652 -1.262 1.00 81.00 186 TYR A C 1
ATOM 1529 O O . TYR A 1 186 ? 14.832 14.835 -1.956 1.00 81.00 186 TYR A O 1
ATOM 1537 N N . SER A 1 187 ? 13.023 13.609 -1.471 1.00 74.94 187 SER A N 1
ATOM 1538 C CA . SER A 1 187 ? 13.220 12.653 -2.574 1.00 74.94 187 SER A CA 1
ATOM 1539 C C . SER A 1 187 ? 12.968 13.246 -3.967 1.00 74.94 187 SER A C 1
ATOM 1541 O O . SER A 1 187 ? 13.232 12.591 -4.976 1.00 74.94 187 SER A O 1
ATOM 1543 N N . GLN A 1 188 ? 12.443 14.476 -4.043 1.00 76.62 188 GLN A N 1
ATOM 1544 C CA . GLN A 1 188 ? 11.990 15.123 -5.273 1.00 76.62 188 GLN A CA 1
ATOM 1545 C C . GLN A 1 188 ? 10.944 14.294 -6.047 1.00 76.62 188 GLN A C 1
ATOM 1547 O O . GLN A 1 188 ? 10.877 14.344 -7.286 1.00 76.62 188 GLN A O 1
ATOM 1552 N N . SER A 1 189 ? 10.135 13.525 -5.312 1.00 77.44 189 SER A N 1
ATOM 1553 C CA . SER A 1 189 ? 9.041 12.716 -5.842 1.00 77.44 189 SER A CA 1
ATOM 1554 C C . SER A 1 189 ? 7.870 13.609 -6.238 1.00 77.44 189 SER A C 1
ATOM 1556 O O . SER A 1 189 ? 7.325 14.316 -5.397 1.00 77.44 189 SER A O 1
ATOM 1558 N N . ARG A 1 190 ? 7.439 13.576 -7.502 1.00 79.81 190 ARG A N 1
ATOM 1559 C CA . ARG A 1 190 ? 6.312 14.405 -7.975 1.00 79.81 190 ARG A CA 1
ATOM 1560 C C . ARG A 1 190 ? 4.985 13.830 -7.496 1.00 79.81 190 ARG A C 1
ATOM 1562 O O . ARG A 1 190 ? 4.238 14.483 -6.774 1.00 79.81 190 ARG A O 1
ATOM 1569 N N . THR A 1 191 ? 4.734 12.576 -7.860 1.00 77.56 191 THR A N 1
ATOM 1570 C CA . THR A 1 191 ? 3.526 11.846 -7.465 1.00 77.56 191 THR A CA 1
ATOM 1571 C C . THR A 1 191 ? 3.507 11.604 -5.964 1.00 77.56 191 THR A C 1
ATOM 1573 O O . THR A 1 191 ? 2.480 11.801 -5.328 1.00 77.56 191 THR A O 1
ATOM 1576 N N . GLY A 1 192 ? 4.643 11.222 -5.377 1.00 81.19 192 GLY A N 1
ATOM 1577 C CA . GLY A 1 192 ? 4.711 10.933 -3.948 1.00 81.19 192 GLY A CA 1
ATOM 1578 C C . GLY A 1 192 ? 4.490 12.148 -3.078 1.00 81.19 192 GLY A C 1
ATOM 1579 O O . GLY A 1 192 ? 3.788 12.038 -2.080 1.00 81.19 192 GLY A O 1
ATOM 1580 N N . PHE A 1 193 ? 4.991 13.316 -3.484 1.00 85.69 193 PHE A N 1
ATOM 1581 C CA . PHE A 1 193 ? 4.705 14.553 -2.769 1.00 85.69 193 PHE A CA 1
ATOM 1582 C C . PHE A 1 193 ? 3.218 14.925 -2.851 1.00 85.69 193 PHE A C 1
ATOM 1584 O O . PHE A 1 193 ? 2.602 15.171 -1.817 1.00 85.69 193 PHE A O 1
ATOM 1591 N N . ALA A 1 194 ? 2.608 14.859 -4.042 1.00 86.38 194 ALA A N 1
ATOM 1592 C CA . ALA A 1 194 ? 1.172 15.102 -4.203 1.00 86.38 194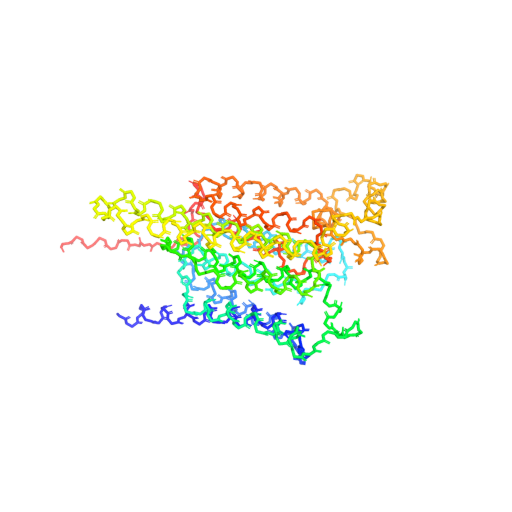 ALA A CA 1
ATOM 1593 C C . ALA A 1 194 ? 0.320 14.138 -3.352 1.00 86.38 194 ALA A C 1
ATOM 1595 O O . ALA A 1 194 ? -0.586 14.563 -2.639 1.00 86.38 194 ALA A O 1
ATOM 1596 N N . MET A 1 195 ? 0.652 12.845 -3.357 1.00 87.06 195 MET A N 1
ATOM 1597 C CA . MET A 1 195 ? -0.073 11.832 -2.584 1.00 87.06 195 MET A CA 1
ATOM 1598 C C . MET A 1 195 ? 0.164 11.956 -1.079 1.00 87.06 195 MET A C 1
ATOM 1600 O O . MET A 1 195 ? -0.752 11.698 -0.302 1.00 87.06 195 MET A O 1
ATOM 1604 N N . ALA A 1 196 ? 1.346 12.403 -0.650 1.00 89.69 196 ALA A N 1
ATOM 1605 C CA . ALA A 1 196 ? 1.614 12.724 0.747 1.00 89.69 196 ALA A CA 1
ATOM 1606 C C . ALA A 1 196 ? 0.784 13.927 1.228 1.00 89.69 196 ALA A C 1
ATOM 1608 O O . ALA A 1 196 ? 0.274 13.894 2.348 1.00 89.69 196 ALA A O 1
ATOM 1609 N N . ILE A 1 197 ? 0.579 14.948 0.383 1.00 90.75 197 ILE A N 1
ATOM 1610 C CA . ILE A 1 197 ? -0.346 16.058 0.671 1.00 90.75 197 ILE A CA 1
ATOM 1611 C C . ILE A 1 197 ? -1.779 15.531 0.794 1.00 90.75 197 ILE A C 1
ATOM 1613 O O . ILE A 1 197 ? -2.451 15.824 1.782 1.00 90.75 197 ILE A O 1
ATOM 1617 N N . CYS A 1 198 ? -2.247 14.711 -0.155 1.00 91.44 198 CYS A N 1
ATOM 1618 C CA . CYS A 1 198 ? -3.577 14.099 -0.075 1.00 91.44 198 CYS A CA 1
ATOM 1619 C C . CYS A 1 198 ? -3.751 13.267 1.204 1.00 91.44 198 CYS A C 1
ATOM 1621 O O . CYS A 1 198 ? -4.782 13.373 1.865 1.00 91.44 198 CYS A O 1
ATOM 1623 N N . LEU A 1 199 ? -2.739 12.482 1.585 1.00 91.50 199 LEU A N 1
ATOM 1624 C CA . LEU A 1 199 ? -2.736 11.689 2.814 1.00 91.50 199 LEU A CA 1
ATOM 1625 C C . LEU A 1 199 ? -2.817 12.578 4.061 1.00 91.50 199 LEU A C 1
ATOM 1627 O O . LEU A 1 199 ? -3.608 12.302 4.961 1.00 91.50 199 LEU A O 1
ATOM 1631 N N . LEU A 1 200 ? -2.042 13.666 4.099 1.00 92.44 200 LEU A N 1
ATOM 1632 C CA . LEU A 1 200 ? -2.078 14.648 5.180 1.00 92.44 200 LEU A CA 1
ATOM 1633 C C . LEU A 1 200 ? -3.466 15.276 5.320 1.00 92.44 200 LEU A C 1
ATOM 1635 O O . LEU A 1 200 ? -4.017 15.286 6.420 1.00 92.44 200 LEU A O 1
ATOM 1639 N N . LEU A 1 201 ? -4.044 15.751 4.215 1.00 91.38 201 LEU A N 1
ATOM 1640 C CA . LEU A 1 201 ? -5.386 16.333 4.194 1.00 91.38 201 LEU A CA 1
ATOM 1641 C C . LEU A 1 201 ? -6.438 15.327 4.665 1.00 91.38 201 LEU A C 1
ATOM 1643 O O . LEU A 1 201 ? -7.286 15.667 5.486 1.00 91.38 201 LEU A O 1
ATOM 1647 N N . LEU A 1 202 ? -6.352 14.076 4.212 1.00 91.94 202 LEU A N 1
ATOM 1648 C CA . LEU A 1 202 ? -7.280 13.022 4.603 1.00 91.94 202 LEU A CA 1
ATOM 1649 C C . LEU A 1 202 ? -7.244 12.761 6.122 1.00 91.94 202 LEU A C 1
ATOM 1651 O O . LEU A 1 202 ? -8.293 12.705 6.768 1.00 91.94 202 LEU A O 1
ATOM 1655 N N . VAL A 1 203 ? -6.049 12.662 6.717 1.00 91.88 203 VAL A N 1
ATOM 1656 C CA . VAL A 1 203 ? -5.894 12.449 8.168 1.00 91.88 203 VAL A CA 1
ATOM 1657 C C . VAL A 1 203 ? -6.302 13.692 8.969 1.00 91.88 203 VAL A C 1
ATOM 1659 O O . VAL A 1 203 ? -6.942 13.559 10.016 1.00 91.88 203 VAL A O 1
ATOM 1662 N N . LEU A 1 204 ? -6.001 14.899 8.476 1.00 89.50 204 LEU A N 1
ATOM 1663 C CA . LEU A 1 204 ? -6.469 16.153 9.078 1.00 89.50 204 LEU A CA 1
ATOM 1664 C C . LEU A 1 204 ? -7.997 16.200 9.127 1.00 89.50 204 LEU A C 1
ATOM 1666 O O . LEU A 1 204 ? -8.562 16.408 10.201 1.00 89.50 204 LEU A O 1
ATOM 1670 N N . LEU A 1 205 ? -8.666 15.936 8.002 1.00 89.50 205 LEU A N 1
ATOM 1671 C CA . LEU A 1 205 ? -10.126 15.879 7.927 1.00 89.50 205 LEU A CA 1
ATOM 1672 C C . LEU A 1 205 ? -10.697 14.835 8.893 1.00 89.50 205 LEU A C 1
ATOM 1674 O O . LEU A 1 205 ? -11.713 15.095 9.538 1.00 89.50 205 LEU A O 1
ATOM 1678 N N . TYR A 1 206 ? -10.033 13.685 9.054 1.00 89.50 206 TYR A N 1
ATOM 1679 C CA . TYR A 1 206 ? -10.485 12.638 9.973 1.00 89.50 206 TYR A CA 1
ATOM 1680 C C . TYR A 1 206 ? -10.425 13.116 11.423 1.00 89.50 206 TYR A C 1
ATOM 1682 O O . TYR A 1 206 ? -11.411 13.025 12.159 1.00 89.50 206 TYR A O 1
ATOM 1690 N N . ASN A 1 207 ? -9.281 13.674 11.819 1.00 89.12 207 ASN A N 1
ATOM 1691 C CA . ASN A 1 207 ? -9.064 14.191 13.165 1.00 89.12 207 ASN A CA 1
ATOM 1692 C C . ASN A 1 207 ? -10.018 15.352 13.489 1.00 89.12 207 ASN A C 1
ATOM 1694 O O . ASN A 1 207 ? -10.589 15.386 14.581 1.00 89.12 207 ASN A O 1
ATOM 1698 N N . VAL A 1 208 ? -10.246 16.261 12.535 1.00 84.38 208 VAL A N 1
ATOM 1699 C CA . VAL A 1 208 ? -11.196 17.374 12.674 1.00 84.38 208 VAL A CA 1
ATOM 1700 C C . VAL A 1 208 ? -12.630 16.857 12.794 1.00 84.38 208 VAL A C 1
ATOM 1702 O O . VAL A 1 208 ? -13.319 17.212 13.747 1.00 84.38 208 VAL A O 1
ATOM 1705 N N . SER A 1 209 ? -13.067 15.962 11.902 1.00 84.75 209 SER A N 1
ATOM 1706 C CA . SER A 1 209 ? -14.408 15.359 11.929 1.00 84.75 209 SER A CA 1
ATOM 1707 C C . SER A 1 209 ? -14.705 14.682 13.271 1.00 84.75 209 SER A C 1
ATOM 1709 O O . SER A 1 209 ? -15.734 14.951 13.899 1.00 84.75 209 SER A O 1
ATOM 1711 N N . LYS A 1 210 ? -13.773 13.857 13.770 1.00 83.75 210 LYS A N 1
ATOM 1712 C CA . LYS A 1 210 ? -13.916 13.205 15.079 1.00 83.75 210 LYS A CA 1
ATOM 1713 C C . LYS A 1 210 ? -13.948 14.212 16.220 1.00 83.75 210 LYS A C 1
ATOM 1715 O O . LYS A 1 210 ? -14.730 14.042 17.155 1.00 83.75 210 LYS A O 1
ATOM 1720 N N . ARG A 1 211 ? -13.140 15.273 16.152 1.00 79.38 211 ARG A N 1
ATOM 1721 C CA . ARG A 1 211 ? -13.135 16.320 17.175 1.00 79.38 211 ARG A CA 1
ATOM 1722 C C . ARG A 1 211 ? -14.451 17.096 17.210 1.00 79.38 211 ARG A C 1
ATOM 1724 O O . ARG A 1 211 ? -14.963 17.305 18.305 1.00 79.38 211 ARG A O 1
ATOM 1731 N N . ILE A 1 212 ? -15.007 17.461 16.055 1.00 78.25 212 ILE A N 1
ATOM 1732 C CA . ILE A 1 212 ? -16.304 18.147 15.946 1.00 78.25 212 ILE A CA 1
ATOM 1733 C C . ILE A 1 212 ? -17.414 17.289 16.564 1.00 78.25 212 ILE A C 1
ATOM 1735 O O . ILE A 1 212 ? -18.147 17.772 17.423 1.00 78.25 212 ILE A O 1
ATOM 1739 N N . SER A 1 213 ? -17.480 16.003 16.208 1.00 78.25 213 SER A N 1
ATOM 1740 C CA . SER A 1 213 ? -18.476 15.068 16.753 1.00 78.25 213 SER A CA 1
ATOM 1741 C C . SER A 1 213 ? -18.414 14.957 18.286 1.00 78.25 213 SER A C 1
ATOM 1743 O O . SER A 1 213 ? -19.442 14.924 18.958 1.00 78.25 213 SER A O 1
ATOM 1745 N N . LEU A 1 214 ? -17.211 14.965 18.864 1.00 73.81 214 LEU A N 1
ATOM 1746 C CA . LEU A 1 214 ? -17.027 14.923 20.317 1.00 73.81 214 LEU A CA 1
ATOM 1747 C C . LEU A 1 214 ? -17.432 16.217 21.020 1.00 73.81 214 LEU A C 1
ATOM 1749 O O . LEU A 1 214 ? -17.988 16.161 22.112 1.00 73.81 214 LEU A O 1
ATOM 1753 N N . VAL A 1 215 ? -17.144 17.368 20.412 1.00 72.44 215 VAL A N 1
ATOM 1754 C CA . VAL A 1 215 ? -17.551 18.674 20.949 1.00 72.44 215 VAL A CA 1
ATOM 1755 C C . VAL A 1 215 ? -19.074 18.804 20.929 1.00 72.44 215 VAL A C 1
ATOM 1757 O O . VAL A 1 215 ? -19.646 19.269 21.907 1.00 72.44 215 VAL A O 1
ATOM 1760 N N . GLN A 1 216 ? -19.741 18.321 19.876 1.00 67.75 216 GLN A N 1
ATOM 1761 C CA . GLN A 1 216 ? -21.208 18.275 19.806 1.00 67.75 216 GLN A CA 1
ATOM 1762 C C . GLN A 1 216 ? -21.820 17.368 20.886 1.00 67.75 216 GLN A C 1
ATOM 1764 O O . GLN A 1 216 ? -22.871 17.687 21.430 1.00 67.75 216 GLN A O 1
ATOM 1769 N N . SER A 1 217 ? -21.149 16.262 21.228 1.00 65.38 217 SER A N 1
ATOM 1770 C CA . SER A 1 217 ? -21.598 15.334 22.275 1.00 65.38 217 SER A CA 1
ATOM 1771 C C . SER A 1 217 ? -21.348 15.839 23.702 1.00 65.38 217 SER A C 1
ATOM 1773 O O . SER A 1 217 ? -22.004 15.370 24.628 1.00 65.38 217 SER A O 1
ATOM 1775 N N . GLN A 1 218 ? -20.397 16.752 23.907 1.00 65.31 218 GLN A N 1
ATOM 1776 C CA . GLN A 1 218 ? -20.085 17.329 25.215 1.00 65.31 218 GLN A CA 1
ATOM 1777 C C . GLN A 1 218 ? -20.713 18.724 25.327 1.00 65.31 218 GLN A C 1
ATOM 1779 O O . GLN A 1 218 ? -20.034 19.743 25.201 1.00 65.31 218 GLN A O 1
ATOM 1784 N N . GLN A 1 219 ? -22.024 18.768 25.586 1.00 52.66 219 GLN A N 1
ATOM 1785 C CA . GLN A 1 219 ? -22.739 19.984 25.990 1.00 52.66 219 GLN A CA 1
ATOM 1786 C C . GLN A 1 219 ? -22.162 20.501 27.320 1.00 52.66 219 GLN A C 1
ATOM 1788 O O . GLN A 1 219 ? -22.569 20.072 28.393 1.00 52.66 219 GLN A O 1
ATOM 1793 N N . GLY A 1 220 ? -21.165 21.388 27.267 1.00 56.09 220 GLY A N 1
ATOM 1794 C CA . GLY A 1 220 ? -20.616 22.000 28.485 1.00 56.09 220 GLY A CA 1
ATOM 1795 C C . GLY A 1 220 ? -19.221 22.616 28.399 1.00 56.09 220 GLY A C 1
ATOM 1796 O O . GLY A 1 220 ? -18.654 22.974 29.431 1.00 56.09 220 GLY A O 1
ATOM 1797 N N . TRP A 1 221 ? -18.618 22.755 27.215 1.00 55.41 221 TRP A N 1
ATOM 1798 C CA . TRP A 1 221 ? -17.328 23.442 27.106 1.00 55.41 221 TRP A CA 1
ATOM 1799 C C . TRP A 1 221 ? -17.497 24.959 27.277 1.00 55.41 221 TRP A C 1
ATOM 1801 O O . TRP A 1 221 ? -18.155 25.618 26.474 1.00 55.41 221 TRP A O 1
ATOM 1811 N N . LYS A 1 222 ? -16.886 25.525 28.330 1.00 63.53 222 LYS A N 1
ATOM 1812 C CA . LYS A 1 222 ? -16.867 26.973 28.610 1.00 63.53 222 LYS A CA 1
ATOM 1813 C C . LYS A 1 222 ? -16.403 27.741 27.360 1.00 63.53 222 LYS A C 1
ATOM 1815 O O . LYS A 1 222 ? -15.268 27.558 26.914 1.00 63.53 222 LYS A O 1
ATOM 1820 N N . SER A 1 223 ? -17.261 28.612 26.817 1.00 63.00 223 SER A N 1
ATOM 1821 C CA . SER A 1 223 ? -17.104 29.199 25.472 1.00 63.00 223 SER A CA 1
ATOM 1822 C C . SER A 1 223 ? -15.764 29.913 25.239 1.00 63.00 223 SER A C 1
ATOM 1824 O O . SER A 1 223 ? -15.229 29.863 24.137 1.00 63.00 223 SER A O 1
ATOM 1826 N N . LYS A 1 224 ? -15.156 30.505 26.274 1.00 66.44 224 LYS A N 1
ATOM 1827 C CA . LYS A 1 224 ? -13.863 31.208 26.165 1.00 66.44 224 LYS A CA 1
ATOM 1828 C C . LYS A 1 224 ? -12.677 30.284 25.853 1.00 66.44 224 LYS A C 1
ATOM 1830 O O . LYS A 1 224 ? -11.817 30.649 25.060 1.00 66.44 224 LYS A O 1
ATOM 1835 N N . ILE A 1 225 ? -12.637 29.081 26.434 1.00 71.88 225 ILE A N 1
ATOM 1836 C CA . ILE A 1 225 ? -11.559 28.108 26.173 1.00 71.88 225 ILE A CA 1
ATOM 1837 C C . ILE A 1 225 ? -11.722 27.515 24.769 1.00 71.88 225 ILE A C 1
ATOM 1839 O O . ILE A 1 225 ? -10.733 27.304 24.072 1.00 71.88 225 ILE A O 1
ATOM 1843 N N . LEU A 1 226 ? -12.966 27.310 24.322 1.00 71.69 226 LEU A N 1
ATOM 1844 C CA . LEU A 1 226 ? -13.267 26.876 22.958 1.00 71.69 226 LEU A CA 1
ATOM 1845 C C . LEU A 1 226 ? -12.718 27.873 21.924 1.00 71.69 226 LEU A C 1
ATOM 1847 O O . LEU A 1 226 ? -12.018 27.459 21.006 1.00 71.69 226 LEU A O 1
ATOM 1851 N N . TRP A 1 227 ? -12.973 29.173 22.108 1.00 71.62 227 TRP A N 1
ATOM 1852 C CA . TRP A 1 227 ? -12.476 30.218 21.207 1.00 71.62 227 TRP A CA 1
ATOM 1853 C C . TRP A 1 227 ? -10.949 30.263 21.130 1.00 71.62 227 TRP A C 1
ATOM 1855 O O . TRP A 1 227 ? -10.410 30.360 20.031 1.00 71.62 227 TRP A O 1
ATOM 1865 N N . LEU A 1 228 ? -10.244 30.107 22.256 1.00 78.19 228 LEU A N 1
ATOM 1866 C CA . LEU A 1 228 ? -8.780 30.026 22.254 1.00 78.19 228 LEU A CA 1
ATOM 1867 C C . LEU A 1 228 ? -8.281 28.838 21.415 1.00 78.19 228 LEU A C 1
ATOM 1869 O O . LEU A 1 228 ? -7.401 29.007 20.576 1.00 78.19 228 LEU A O 1
ATOM 1873 N N . TRP A 1 229 ? -8.867 27.649 21.588 1.00 76.06 229 TRP A N 1
ATOM 1874 C CA . TRP A 1 229 ? -8.501 26.468 20.796 1.00 76.06 229 TRP A CA 1
ATOM 1875 C C . TRP A 1 229 ? -8.853 26.604 19.313 1.00 76.06 229 TRP A C 1
ATOM 1877 O O . TRP A 1 229 ? -8.120 26.085 18.474 1.00 76.06 229 TRP A O 1
ATOM 1887 N N . VAL A 1 230 ? -9.940 27.303 18.980 1.00 78.56 230 VAL A N 1
ATOM 1888 C CA . VAL A 1 230 ? -10.298 27.623 17.591 1.00 78.56 230 VAL A CA 1
ATOM 1889 C C . VAL A 1 230 ? -9.252 28.549 16.976 1.00 78.56 230 VAL A C 1
ATOM 1891 O O . VAL A 1 230 ? -8.748 28.246 15.900 1.00 78.56 230 VAL A O 1
ATOM 1894 N N . VAL A 1 231 ? -8.863 29.623 17.669 1.00 79.06 231 VAL A N 1
ATOM 1895 C CA . VAL A 1 231 ? -7.835 30.561 17.189 1.00 79.06 231 VAL A CA 1
ATOM 1896 C C . VAL A 1 231 ? -6.486 29.858 17.026 1.00 79.06 231 VAL A C 1
ATOM 1898 O O . VAL A 1 231 ? -5.875 29.955 15.965 1.00 79.06 231 VAL A O 1
ATOM 1901 N N . VAL A 1 232 ? -6.046 29.085 18.026 1.00 81.81 232 VAL A N 1
ATOM 1902 C CA . VAL A 1 232 ? -4.813 28.281 17.943 1.00 81.81 232 VAL A CA 1
ATOM 1903 C C . VAL A 1 232 ? -4.891 27.276 16.791 1.00 81.81 232 VAL A C 1
ATOM 1905 O O . VAL A 1 232 ? -3.925 27.116 16.050 1.00 81.81 232 VAL A O 1
ATOM 1908 N N . GLY A 1 233 ? -6.043 26.631 16.595 1.00 80.44 233 GLY A N 1
ATOM 1909 C CA . GLY A 1 233 ? -6.275 25.708 15.487 1.00 80.44 233 GLY A CA 1
ATOM 1910 C C . GLY A 1 233 ? -6.197 26.381 14.115 1.00 80.44 233 GLY A C 1
ATOM 1911 O O . GLY A 1 233 ? -5.585 25.825 13.207 1.00 80.44 233 GLY A O 1
ATOM 1912 N N . ILE A 1 234 ? -6.757 27.586 13.968 1.00 81.69 234 ILE A N 1
ATOM 1913 C CA . ILE A 1 234 ? -6.674 28.383 12.734 1.00 81.69 234 ILE A CA 1
ATOM 1914 C C . ILE A 1 234 ? -5.227 28.800 12.467 1.00 81.69 234 ILE A C 1
ATOM 1916 O O . ILE A 1 234 ? -4.742 28.593 11.360 1.00 81.69 234 ILE A O 1
ATOM 1920 N N . LEU A 1 235 ? -4.513 29.323 13.468 1.00 83.38 235 LEU A N 1
ATOM 1921 C CA . LEU A 1 235 ? -3.102 29.701 13.326 1.00 83.38 235 LEU A CA 1
ATOM 1922 C C . LEU A 1 235 ? -2.231 28.502 12.936 1.00 83.38 235 LEU A C 1
ATOM 1924 O O . LEU A 1 235 ? -1.387 28.608 12.049 1.00 83.38 235 LEU A O 1
ATOM 1928 N N . PHE A 1 236 ? -2.474 27.342 13.548 1.00 82.06 236 PHE A N 1
ATOM 1929 C CA . PHE A 1 236 ? -1.801 26.097 13.190 1.00 82.06 236 PHE A CA 1
ATOM 1930 C C . PHE A 1 236 ? -2.108 25.671 11.747 1.00 82.06 236 PHE A C 1
ATOM 1932 O O . PHE A 1 236 ? -1.201 25.274 11.017 1.00 82.06 236 PHE A O 1
ATOM 1939 N N . LEU A 1 237 ? -3.364 25.796 11.307 1.00 83.62 237 LEU A N 1
ATOM 1940 C CA . LEU A 1 237 ? -3.771 25.478 9.939 1.00 83.62 237 LEU A CA 1
ATOM 1941 C C . LEU A 1 237 ? -3.138 26.434 8.920 1.00 83.62 237 LEU A C 1
ATOM 1943 O O . LEU A 1 237 ? -2.632 25.968 7.904 1.00 83.62 237 LEU A O 1
ATOM 1947 N N . ILE A 1 238 ? -3.083 27.737 9.216 1.00 83.94 238 ILE A N 1
ATOM 1948 C CA . ILE A 1 238 ? -2.366 28.731 8.400 1.00 83.94 238 ILE A CA 1
ATOM 1949 C C . ILE A 1 238 ? -0.880 28.366 8.308 1.00 83.94 238 ILE A C 1
ATOM 1951 O O . ILE A 1 238 ? -0.320 28.362 7.215 1.00 83.94 238 ILE A O 1
ATOM 1955 N N . GLY A 1 239 ? -0.250 27.997 9.427 1.00 84.44 239 GLY A N 1
ATOM 1956 C CA . GLY A 1 239 ? 1.142 27.544 9.449 1.00 84.44 239 GLY A CA 1
ATOM 1957 C C . GLY A 1 239 ? 1.380 26.325 8.553 1.00 84.44 239 GLY A C 1
ATOM 1958 O O . GLY A 1 239 ? 2.299 26.334 7.739 1.00 84.44 239 GLY A O 1
ATOM 1959 N N . ILE A 1 240 ? 0.518 25.305 8.642 1.00 84.62 240 ILE A N 1
ATOM 1960 C CA . ILE A 1 240 ? 0.582 24.126 7.763 1.00 84.62 240 ILE A CA 1
ATOM 1961 C C . ILE A 1 240 ? 0.418 24.525 6.296 1.00 84.62 240 ILE A C 1
ATOM 1963 O O . ILE A 1 240 ? 1.188 24.060 5.458 1.00 84.62 240 ILE A O 1
ATOM 1967 N N . VAL A 1 241 ? -0.566 25.368 5.977 1.00 87.31 241 VAL A N 1
ATOM 1968 C CA . VAL A 1 241 ? -0.818 25.819 4.603 1.00 87.31 241 VAL A CA 1
ATOM 1969 C C . VAL A 1 241 ? 0.396 26.561 4.051 1.00 87.31 241 VAL A C 1
ATOM 1971 O O . VAL A 1 241 ? 0.822 26.242 2.948 1.00 87.31 241 VAL A O 1
ATOM 1974 N N . ASN A 1 242 ? 1.005 27.463 4.825 1.00 84.81 242 ASN A N 1
ATOM 1975 C CA . ASN A 1 242 ? 2.213 28.182 4.418 1.00 84.81 242 ASN A CA 1
ATOM 1976 C C . ASN A 1 242 ? 3.400 27.239 4.190 1.00 84.81 242 ASN A C 1
ATOM 1978 O O . ASN A 1 242 ? 4.097 27.375 3.190 1.00 84.81 242 ASN A O 1
ATOM 1982 N N . ILE A 1 243 ? 3.609 26.248 5.064 1.00 86.44 243 ILE A N 1
ATOM 1983 C CA . ILE A 1 243 ? 4.674 25.247 4.885 1.00 86.44 243 ILE A CA 1
ATOM 1984 C C . ILE A 1 243 ? 4.439 24.433 3.609 1.00 86.44 243 ILE A C 1
ATOM 1986 O O . ILE A 1 243 ? 5.352 24.269 2.805 1.00 86.44 243 ILE A O 1
ATOM 1990 N N . ILE A 1 244 ? 3.220 23.930 3.396 1.00 87.38 244 ILE A N 1
ATOM 1991 C CA . ILE A 1 244 ? 2.884 23.152 2.195 1.00 87.38 244 ILE A CA 1
ATOM 1992 C C . ILE A 1 244 ? 3.026 24.014 0.943 1.00 87.38 244 ILE A C 1
ATOM 1994 O O . ILE A 1 244 ? 3.534 23.528 -0.063 1.00 87.38 244 ILE A O 1
ATOM 1998 N N . TRP A 1 245 ? 2.596 25.273 1.001 1.00 88.31 245 TRP A N 1
ATOM 1999 C CA . TRP A 1 245 ? 2.731 26.230 -0.090 1.00 88.31 245 TRP A CA 1
ATOM 2000 C C . TRP A 1 245 ? 4.197 26.453 -0.458 1.00 88.31 245 TRP A C 1
ATOM 2002 O O . TRP A 1 245 ? 4.569 26.301 -1.620 1.00 88.31 245 TRP A O 1
ATOM 2012 N N . GLU A 1 246 ? 5.047 26.712 0.533 1.00 86.56 246 GLU A N 1
ATOM 2013 C CA . GLU A 1 246 ? 6.483 26.906 0.335 1.00 86.56 246 GLU A CA 1
ATOM 2014 C C . GLU A 1 246 ? 7.145 25.660 -0.266 1.00 86.56 246 GLU A C 1
ATOM 2016 O O . GLU A 1 246 ? 7.902 25.741 -1.239 1.00 86.56 246 GLU A O 1
ATOM 2021 N N . MET A 1 247 ? 6.800 24.481 0.260 1.00 85.94 247 MET A N 1
ATOM 2022 C CA . MET A 1 247 ? 7.258 23.204 -0.282 1.00 85.94 247 MET A CA 1
ATOM 2023 C C . MET A 1 247 ? 6.740 22.976 -1.708 1.00 85.94 247 MET A C 1
ATOM 2025 O O . MET A 1 247 ? 7.474 22.455 -2.540 1.00 85.94 247 MET A O 1
ATOM 2029 N N . LEU A 1 248 ? 5.504 23.369 -2.032 1.00 86.44 248 LEU A N 1
ATOM 2030 C CA . LEU A 1 248 ? 4.959 23.273 -3.388 1.00 86.44 248 LEU A CA 1
ATOM 2031 C C . LEU A 1 248 ? 5.736 24.158 -4.355 1.00 86.44 248 LEU A C 1
ATOM 2033 O O . LEU A 1 248 ? 6.172 23.645 -5.386 1.00 86.44 248 LEU A O 1
ATOM 2037 N N . MET A 1 249 ? 5.976 25.423 -4.007 1.00 85.81 249 MET A N 1
ATOM 2038 C CA . MET A 1 249 ? 6.709 26.366 -4.858 1.00 85.81 249 MET A CA 1
ATOM 2039 C C . MET A 1 249 ? 8.109 25.858 -5.213 1.00 85.81 249 MET A C 1
ATOM 2041 O O . MET A 1 249 ? 8.518 25.957 -6.370 1.00 85.81 249 MET A O 1
ATOM 2045 N N . HIS A 1 250 ? 8.784 25.215 -4.258 1.00 83.50 250 HIS A N 1
ATOM 2046 C CA . HIS A 1 250 ? 10.124 24.647 -4.429 1.00 83.50 250 HIS A CA 1
ATOM 2047 C C . HIS A 1 250 ? 10.136 23.180 -4.889 1.00 83.50 250 HIS A C 1
ATOM 2049 O O . HIS A 1 250 ? 11.198 22.573 -5.044 1.00 83.50 250 HIS A O 1
ATOM 2055 N N . SER A 1 251 ? 8.971 22.572 -5.115 1.00 76.62 251 SER A N 1
ATOM 2056 C CA . SER A 1 251 ? 8.887 21.176 -5.540 1.00 76.62 251 SER A CA 1
ATOM 2057 C C . SER A 1 251 ? 9.079 21.021 -7.051 1.00 76.62 251 SER A C 1
ATOM 2059 O O . SER A 1 251 ? 8.604 21.815 -7.865 1.00 76.62 251 SER A O 1
ATOM 2061 N N . ARG A 1 252 ? 9.652 19.884 -7.471 1.00 73.81 252 ARG A N 1
ATOM 2062 C CA . ARG A 1 252 ? 9.633 19.467 -8.889 1.00 73.81 252 ARG A CA 1
ATOM 2063 C C . ARG A 1 252 ? 8.222 19.264 -9.438 1.00 73.81 252 ARG A C 1
ATOM 2065 O O . ARG A 1 252 ? 8.059 19.209 -10.656 1.00 73.81 252 ARG A O 1
ATOM 2072 N N . PHE A 1 253 ? 7.230 19.089 -8.565 1.00 76.19 253 PHE A N 1
ATOM 2073 C CA . PHE A 1 253 ? 5.837 18.987 -8.973 1.00 76.19 253 PHE A CA 1
ATOM 2074 C C . PHE A 1 253 ? 5.351 20.302 -9.588 1.00 76.19 253 PHE A C 1
ATOM 2076 O O . PHE A 1 253 ? 4.763 20.265 -10.660 1.00 76.19 253 PHE A O 1
ATOM 2083 N N . ASN A 1 254 ? 5.679 21.448 -8.990 1.00 79.12 254 ASN A N 1
ATOM 2084 C CA . ASN A 1 254 ? 5.338 22.758 -9.547 1.00 79.12 254 ASN A CA 1
ATOM 2085 C C . ASN A 1 254 ? 6.093 23.050 -10.858 1.00 79.12 254 ASN A C 1
ATOM 2087 O O . ASN A 1 254 ? 5.503 23.498 -11.832 1.00 79.12 254 ASN A O 1
ATOM 2091 N N . ILE A 1 255 ? 7.386 22.709 -10.915 1.00 76.19 255 ILE A N 1
ATOM 2092 C CA . ILE A 1 255 ? 8.246 23.012 -12.075 1.00 76.19 255 ILE A CA 1
ATOM 2093 C C . ILE A 1 255 ? 7.887 22.167 -13.311 1.00 76.19 255 ILE A C 1
ATOM 2095 O O . ILE A 1 255 ? 7.948 22.654 -14.435 1.00 76.19 255 ILE A O 1
ATOM 2099 N N . LEU A 1 256 ? 7.565 20.881 -13.130 1.00 71.56 256 LEU A N 1
ATOM 2100 C CA . LEU A 1 256 ? 7.405 19.925 -14.241 1.00 71.56 256 LEU A CA 1
ATOM 2101 C C . LEU A 1 256 ? 5.993 19.334 -14.358 1.00 71.56 256 LEU A C 1
ATOM 2103 O O . LEU A 1 256 ? 5.705 18.622 -15.324 1.00 71.56 256 LEU A O 1
ATOM 2107 N N . GLY A 1 257 ? 5.127 19.553 -13.367 1.00 67.31 257 GLY A N 1
ATOM 2108 C CA . GLY A 1 257 ? 3.796 18.956 -13.293 1.00 67.31 257 GLY A CA 1
ATOM 2109 C C . GLY A 1 257 ? 3.797 17.425 -13.389 1.00 67.31 257 GLY A C 1
ATOM 2110 O O . GLY A 1 257 ? 4.805 16.740 -13.166 1.00 67.31 257 GLY A O 1
ATOM 2111 N N . PHE A 1 258 ? 2.652 16.877 -13.798 1.00 64.38 258 PHE A N 1
ATOM 2112 C CA . PHE A 1 258 ? 2.500 15.464 -14.171 1.00 64.38 258 PHE A CA 1
ATOM 2113 C C . PHE A 1 258 ? 2.978 15.154 -15.603 1.00 64.38 258 PHE A C 1
ATOM 2115 O O . PHE A 1 258 ? 2.854 14.016 -16.060 1.00 64.38 258 PHE A O 1
ATOM 2122 N N . TYR A 1 259 ? 3.528 16.135 -16.328 1.00 58.38 259 TYR A N 1
ATOM 2123 C CA . TYR A 1 259 ? 3.852 15.977 -17.741 1.00 58.38 259 TYR A CA 1
ATOM 2124 C C . TYR A 1 259 ? 5.027 15.010 -17.959 1.00 58.38 259 TYR A C 1
ATOM 2126 O O . TYR A 1 259 ? 6.040 15.023 -17.242 1.00 58.38 259 TYR A O 1
ATOM 2134 N N . SER A 1 260 ? 4.880 14.139 -18.960 1.00 59.28 260 SER A N 1
ATOM 2135 C CA . SER A 1 260 ? 5.923 13.225 -19.420 1.00 59.28 260 SER A CA 1
ATOM 2136 C C . SER A 1 260 ? 5.739 12.944 -20.912 1.00 59.28 260 SER A C 1
ATOM 2138 O O . SER A 1 260 ? 4.984 12.056 -21.307 1.00 59.28 260 SER A O 1
ATOM 2140 N N . SER A 1 261 ? 6.441 13.720 -21.740 1.00 56.09 261 SER A N 1
ATOM 2141 C CA . SER A 1 261 ? 6.385 13.661 -23.208 1.00 56.09 261 SER A CA 1
ATOM 2142 C C . SER A 1 261 ? 6.682 12.266 -23.776 1.00 56.09 261 SER A C 1
ATOM 2144 O O . SER A 1 261 ? 6.018 11.838 -24.715 1.00 56.09 261 SER A O 1
ATOM 2146 N N . GLY A 1 262 ? 7.597 11.507 -23.163 1.00 60.28 262 GLY A N 1
ATOM 2147 C CA . GLY A 1 262 ? 7.928 10.144 -23.601 1.00 60.28 262 GLY A CA 1
ATOM 2148 C C . GLY A 1 262 ? 6.866 9.078 -23.290 1.00 60.28 262 GLY A C 1
ATOM 2149 O O . GLY A 1 262 ? 6.844 8.036 -23.936 1.00 60.28 262 GLY A O 1
ATOM 2150 N N . ARG A 1 263 ? 5.953 9.306 -22.332 1.00 65.94 263 ARG A N 1
ATOM 2151 C CA . ARG A 1 263 ? 4.968 8.283 -21.912 1.00 65.94 263 ARG A CA 1
ATOM 2152 C C . ARG A 1 263 ? 3.784 8.162 -22.865 1.00 65.94 263 ARG A C 1
ATOM 2154 O O . ARG A 1 263 ? 3.285 7.064 -23.077 1.00 65.94 263 ARG A O 1
ATOM 2161 N N . ILE A 1 264 ? 3.352 9.274 -23.459 1.00 69.94 264 ILE A N 1
ATOM 2162 C CA . ILE A 1 264 ? 2.247 9.277 -24.430 1.00 69.94 264 ILE A CA 1
ATOM 2163 C C . ILE A 1 264 ? 2.635 8.480 -25.680 1.00 69.94 264 ILE A C 1
ATOM 2165 O O . ILE A 1 264 ? 1.810 7.742 -26.212 1.00 69.94 264 ILE A O 1
ATOM 2169 N N . GLN A 1 265 ? 3.892 8.585 -26.119 1.00 68.88 265 GLN A N 1
ATOM 2170 C CA . GLN A 1 265 ? 4.410 7.815 -27.252 1.00 68.88 265 GLN A CA 1
ATOM 2171 C C . GLN A 1 265 ? 4.408 6.308 -26.961 1.00 68.88 265 GLN A C 1
ATOM 2173 O O . GLN A 1 265 ? 3.953 5.541 -27.801 1.00 68.88 265 GLN A O 1
ATOM 2178 N N . LEU A 1 266 ? 4.798 5.896 -25.750 1.00 68.00 266 LEU A N 1
ATOM 2179 C CA . LEU A 1 266 ? 4.753 4.487 -25.333 1.00 68.00 266 LEU A CA 1
ATOM 2180 C C . LEU A 1 266 ? 3.326 3.925 -25.304 1.00 68.00 266 LEU A C 1
ATOM 2182 O O . LEU A 1 266 ? 3.108 2.794 -25.726 1.00 68.00 266 LEU A O 1
ATOM 2186 N N . TYR A 1 267 ? 2.344 4.706 -24.842 1.00 73.31 267 TYR A N 1
ATOM 2187 C CA . TYR A 1 267 ? 0.944 4.271 -24.876 1.00 73.31 267 TYR A CA 1
ATOM 2188 C C . TYR A 1 267 ? 0.404 4.197 -26.298 1.00 73.31 267 TYR A C 1
ATOM 2190 O O . TYR A 1 267 ? -0.289 3.244 -26.628 1.00 73.31 267 TYR A O 1
ATOM 2198 N N . ARG A 1 268 ? 0.732 5.170 -27.154 1.00 75.06 268 ARG A N 1
ATOM 2199 C CA . ARG A 1 268 ? 0.336 5.123 -28.566 1.00 75.06 268 ARG A CA 1
ATOM 2200 C C . ARG A 1 268 ? 0.904 3.891 -29.263 1.00 75.06 268 ARG A C 1
ATOM 2202 O O . ARG A 1 268 ? 0.156 3.241 -29.977 1.00 75.06 268 ARG A O 1
ATOM 2209 N N . GLN A 1 269 ? 2.164 3.558 -28.992 1.00 73.50 269 GLN A N 1
ATOM 2210 C CA . GLN A 1 269 ? 2.801 2.351 -29.512 1.00 73.50 269 GLN A CA 1
ATOM 2211 C C . GLN A 1 269 ? 2.105 1.076 -29.005 1.00 73.50 269 GLN A C 1
ATOM 2213 O O . GLN A 1 269 ? 1.783 0.192 -29.780 1.00 73.50 269 GLN A O 1
ATOM 2218 N N . TYR A 1 270 ? 1.760 1.002 -27.718 1.00 74.94 270 TYR A N 1
ATOM 2219 C CA . TYR A 1 270 ? 0.974 -0.131 -27.217 1.00 74.94 270 TYR A CA 1
ATOM 2220 C C . TYR A 1 270 ? -0.363 -0.311 -27.935 1.00 74.94 270 TYR A C 1
ATOM 2222 O O . TYR A 1 270 ? -0.743 -1.426 -28.272 1.00 74.94 270 TYR A O 1
ATOM 2230 N N . PHE A 1 271 ? -1.093 0.790 -28.126 1.00 80.19 271 PHE A N 1
ATOM 2231 C CA . PHE A 1 271 ? -2.395 0.756 -28.782 1.00 80.19 271 PHE A CA 1
ATOM 2232 C C . PHE A 1 271 ? -2.293 0.472 -30.280 1.00 80.19 271 PHE A C 1
ATOM 2234 O O . PHE A 1 271 ? -3.250 -0.060 -30.831 1.00 80.19 271 PHE A O 1
ATOM 2241 N N . SER A 1 272 ? -1.166 0.783 -30.930 1.00 81.12 272 SER A N 1
ATOM 2242 C CA . SER A 1 272 ? -0.927 0.369 -32.315 1.00 81.12 272 SER A CA 1
ATOM 2243 C C . SER A 1 272 ? -0.589 -1.114 -32.444 1.00 81.12 272 SER A C 1
ATOM 2245 O O . SER A 1 272 ? -0.925 -1.709 -33.460 1.00 81.12 272 SER A O 1
ATOM 2247 N N . ASP A 1 273 ? 0.013 -1.713 -31.415 1.00 75.75 273 ASP A N 1
ATOM 2248 C CA . ASP A 1 273 ? 0.464 -3.115 -31.414 1.00 75.75 273 ASP A CA 1
ATOM 2249 C C . ASP A 1 273 ? -0.617 -4.084 -30.861 1.00 75.75 273 ASP A C 1
ATOM 2251 O O . ASP A 1 273 ? -0.368 -5.259 -30.567 1.00 75.75 273 ASP A O 1
ATOM 2255 N N . LEU A 1 274 ? -1.839 -3.578 -30.662 1.00 80.06 274 LEU A N 1
ATOM 2256 C CA . LEU A 1 274 ? -2.965 -4.292 -30.064 1.00 80.06 274 LEU A CA 1
ATOM 2257 C C . LEU A 1 274 ? -3.809 -5.011 -31.135 1.00 80.06 274 LEU A C 1
ATOM 2259 O O . LEU A 1 274 ? -4.671 -4.418 -31.775 1.00 80.06 274 LEU A O 1
ATOM 2263 N N . ASP A 1 275 ? -3.620 -6.323 -31.244 1.00 85.94 275 ASP A N 1
ATOM 2264 C CA . ASP A 1 275 ? -4.477 -7.267 -31.961 1.00 85.94 275 ASP A CA 1
ATOM 2265 C C . ASP A 1 275 ? -5.454 -7.965 -31.000 1.00 85.94 275 ASP A C 1
ATOM 2267 O O . ASP A 1 275 ? -5.253 -8.006 -29.786 1.00 85.94 275 ASP A O 1
ATOM 2271 N N . LEU A 1 276 ? -6.494 -8.628 -31.526 1.00 84.50 276 LEU A N 1
ATOM 2272 C CA . LEU A 1 276 ? -7.462 -9.371 -30.700 1.00 84.50 276 LEU A CA 1
ATOM 2273 C C . LEU A 1 276 ? -6.781 -10.407 -29.782 1.00 84.50 276 LEU A C 1
ATOM 2275 O O . LEU A 1 276 ? -7.159 -10.567 -28.622 1.00 84.50 276 LEU A O 1
ATOM 2279 N N . ARG A 1 277 ? -5.747 -11.094 -30.281 1.00 82.88 277 ARG A N 1
ATOM 2280 C CA . ARG A 1 277 ? -4.979 -12.074 -29.500 1.00 82.88 277 ARG A CA 1
ATOM 2281 C C . ARG A 1 277 ? -4.226 -11.413 -28.346 1.00 82.88 277 ARG A C 1
ATOM 2283 O O . ARG A 1 277 ? -4.268 -11.927 -27.229 1.00 82.88 277 ARG A O 1
ATOM 2290 N N . THR A 1 278 ? -3.546 -10.298 -28.609 1.00 78.75 278 THR A N 1
ATOM 2291 C CA . THR A 1 278 ? -2.760 -9.576 -27.600 1.00 78.75 278 THR A CA 1
ATOM 2292 C C . THR A 1 278 ? -3.659 -8.854 -26.601 1.00 78.75 278 THR A C 1
ATOM 2294 O O . THR A 1 278 ? -3.342 -8.806 -25.417 1.00 78.75 278 THR A O 1
ATOM 2297 N N . PHE A 1 279 ? -4.838 -8.407 -27.027 1.00 82.06 279 PHE A N 1
ATOM 2298 C CA . PHE A 1 279 ? -5.881 -7.901 -26.143 1.00 82.06 279 PHE A CA 1
ATOM 2299 C C . PHE A 1 279 ? -6.417 -8.980 -25.190 1.00 82.06 279 PHE A C 1
ATOM 2301 O O . PHE A 1 279 ? -6.560 -8.735 -23.994 1.00 82.06 279 PHE A O 1
ATOM 2308 N N . LEU A 1 280 ? -6.704 -10.187 -25.690 1.00 82.56 280 LEU A N 1
ATOM 2309 C CA . LEU A 1 280 ? -7.265 -11.264 -24.869 1.00 82.56 280 LEU A CA 1
ATOM 2310 C C . LEU A 1 280 ? -6.234 -11.874 -23.913 1.00 82.56 280 LEU A C 1
ATOM 2312 O O . LEU A 1 280 ? -6.548 -12.090 -22.744 1.00 82.56 280 LEU A O 1
ATOM 2316 N N . MET A 1 281 ? -5.017 -12.141 -24.393 1.00 78.75 281 MET A N 1
ATOM 2317 C CA . MET A 1 281 ? -3.990 -12.870 -23.635 1.00 78.75 281 MET A CA 1
ATOM 2318 C C . MET A 1 281 ? -2.971 -11.960 -22.929 1.00 78.75 281 MET A C 1
ATOM 2320 O O . MET A 1 281 ? -2.270 -12.418 -22.022 1.00 78.75 281 MET A O 1
ATOM 2324 N N . GLY A 1 282 ? -2.906 -10.682 -23.304 1.00 74.69 282 GLY A N 1
ATOM 2325 C CA . GLY A 1 282 ? -1.825 -9.768 -22.945 1.00 74.69 282 GLY A CA 1
ATOM 2326 C C . GLY A 1 282 ? -0.684 -9.797 -23.972 1.00 74.69 282 GLY A C 1
ATOM 2327 O O . GLY A 1 282 ? -0.474 -10.781 -24.682 1.00 74.69 282 GLY A O 1
ATOM 2328 N N . HIS A 1 283 ? 0.065 -8.702 -24.046 1.00 73.75 283 HIS A N 1
ATOM 2329 C CA . HIS A 1 283 ? 1.285 -8.541 -24.823 1.00 73.75 283 HIS A CA 1
ATOM 2330 C C . HIS A 1 283 ? 2.301 -7.657 -24.099 1.00 73.75 283 HIS A C 1
ATOM 2332 O O . HIS A 1 283 ? 1.980 -6.566 -23.626 1.00 73.75 283 HIS A O 1
ATOM 2338 N N . ARG A 1 284 ? 3.556 -8.114 -24.052 1.00 67.25 284 ARG A N 1
ATOM 2339 C CA . ARG A 1 284 ? 4.671 -7.304 -23.564 1.00 67.25 284 ARG A CA 1
ATOM 2340 C C . ARG A 1 284 ? 5.285 -6.501 -24.711 1.00 67.25 284 ARG A C 1
ATOM 2342 O O . ARG A 1 284 ? 5.732 -7.124 -25.670 1.00 67.25 284 ARG A O 1
ATOM 2349 N N . PRO A 1 285 ? 5.450 -5.182 -24.555 1.00 60.84 285 PRO A N 1
ATOM 2350 C CA . PRO A 1 285 ? 6.351 -4.414 -25.406 1.00 60.84 285 PRO A CA 1
ATOM 2351 C C . PRO A 1 285 ? 7.801 -4.878 -25.230 1.00 60.84 285 PRO A C 1
ATOM 2353 O O . PRO A 1 285 ? 8.156 -5.458 -24.198 1.00 60.84 285 PRO A O 1
ATOM 2356 N N . ASP A 1 286 ? 8.655 -4.549 -26.197 1.00 61.41 286 ASP A N 1
ATOM 2357 C CA . ASP A 1 286 ? 10.068 -4.933 -26.201 1.00 61.41 286 ASP A CA 1
ATOM 2358 C C . ASP A 1 286 ? 10.807 -4.627 -24.876 1.00 61.41 286 ASP A C 1
ATOM 2360 O O . ASP A 1 286 ? 10.579 -3.569 -24.271 1.00 61.41 286 ASP A O 1
ATOM 2364 N N . PRO A 1 287 ? 11.733 -5.499 -24.417 1.00 55.38 287 PRO A N 1
ATOM 2365 C CA . PRO A 1 287 ? 12.438 -5.368 -23.137 1.00 55.38 287 PRO A CA 1
ATOM 2366 C C . PRO A 1 287 ? 13.120 -4.011 -22.920 1.00 55.38 287 PRO A C 1
ATOM 2368 O O . PRO A 1 287 ? 13.150 -3.523 -21.789 1.00 55.38 287 PRO A O 1
ATOM 2371 N N . GLU A 1 288 ? 13.614 -3.386 -23.991 1.00 56.53 288 GLU A N 1
ATOM 2372 C CA . GLU A 1 288 ? 14.269 -2.070 -23.975 1.00 56.53 288 GLU A CA 1
ATOM 2373 C C . GLU A 1 288 ? 13.301 -0.910 -23.671 1.00 56.53 288 GLU A C 1
ATOM 2375 O O . GLU A 1 288 ? 13.708 0.148 -23.180 1.00 56.53 288 GLU A O 1
ATOM 2380 N N . ASN A 1 289 ? 12.000 -1.117 -23.890 1.00 53.94 289 ASN A N 1
ATOM 2381 C CA . ASN A 1 289 ? 10.940 -0.153 -23.601 1.00 53.94 289 ASN A CA 1
ATOM 2382 C C . ASN A 1 289 ? 10.204 -0.441 -22.283 1.00 53.94 289 ASN A C 1
ATOM 2384 O O . ASN A 1 289 ? 9.576 0.460 -21.725 1.00 53.94 289 ASN A O 1
ATOM 2388 N N . VAL A 1 290 ? 10.325 -1.649 -21.723 1.00 50.56 290 VAL A N 1
ATOM 2389 C CA . VAL A 1 290 ? 9.596 -2.092 -20.515 1.00 50.56 290 VAL A CA 1
ATOM 2390 C C . VAL A 1 290 ? 9.948 -1.287 -19.262 1.00 50.56 290 VAL A C 1
ATOM 2392 O O . VAL A 1 290 ? 9.092 -1.067 -18.408 1.00 50.56 290 VAL A O 1
ATOM 2395 N N . THR A 1 291 ? 11.180 -0.795 -19.139 1.00 51.47 291 THR A N 1
ATOM 2396 C CA . THR A 1 291 ? 11.604 0.038 -17.997 1.00 51.47 291 THR A CA 1
ATOM 2397 C C . THR A 1 291 ? 10.993 1.442 -18.010 1.00 51.47 291 THR A C 1
ATOM 2399 O O . THR A 1 291 ? 11.039 2.129 -16.989 1.00 51.47 291 THR A O 1
ATOM 2402 N N . LYS A 1 292 ? 10.388 1.858 -19.132 1.00 55.91 292 LYS A N 1
ATOM 2403 C CA . LYS A 1 292 ? 9.774 3.182 -19.321 1.00 55.91 292 LYS A CA 1
ATOM 2404 C C . LYS A 1 292 ? 8.255 3.179 -19.104 1.00 55.91 292 LYS A C 1
ATOM 2406 O O . LYS A 1 292 ? 7.628 4.241 -19.093 1.00 55.91 292 LYS A O 1
ATOM 2411 N N . TRP A 1 293 ? 7.651 2.003 -18.932 1.00 58.03 293 TRP A N 1
ATOM 2412 C CA . TRP A 1 293 ? 6.228 1.864 -18.646 1.00 58.03 293 TRP A CA 1
ATOM 2413 C C . TRP A 1 293 ? 6.006 2.064 -17.158 1.00 58.03 293 TRP A C 1
ATOM 2415 O O . TRP A 1 293 ? 6.393 1.224 -16.357 1.00 58.03 293 TRP A O 1
ATOM 2425 N N . HIS A 1 294 ? 5.426 3.212 -16.807 1.00 62.03 294 HIS A N 1
ATOM 2426 C CA . HIS A 1 294 ? 5.222 3.646 -15.426 1.00 62.03 294 HIS A CA 1
ATOM 2427 C C . HIS A 1 294 ? 3.746 3.660 -15.011 1.00 62.03 294 HIS A C 1
ATOM 2429 O O . HIS A 1 294 ? 3.437 4.264 -13.998 1.00 62.03 294 HIS A O 1
ATOM 2435 N N . ASN A 1 295 ? 2.822 3.077 -15.776 1.00 67.69 295 ASN A N 1
ATOM 2436 C CA . ASN A 1 295 ? 1.405 3.050 -15.401 1.00 67.69 295 ASN A CA 1
ATOM 2437 C C . ASN A 1 295 ? 0.972 1.630 -15.070 1.00 67.69 295 ASN A C 1
ATOM 2439 O O . ASN A 1 295 ? 1.021 0.754 -15.934 1.00 67.69 295 ASN A O 1
ATOM 2443 N N . THR A 1 296 ? 0.511 1.440 -13.836 1.00 66.12 296 THR A N 1
ATOM 2444 C CA . THR A 1 296 ? 0.109 0.138 -13.293 1.00 66.12 296 THR A CA 1
ATOM 2445 C C . THR A 1 296 ? -1.005 -0.501 -14.093 1.00 66.12 296 THR A C 1
ATOM 2447 O O . THR A 1 296 ? -0.984 -1.702 -14.327 1.00 66.12 296 THR A O 1
ATOM 2450 N N . TYR A 1 297 ? -1.992 0.283 -14.513 1.00 72.38 297 TYR A N 1
ATOM 2451 C CA . TYR A 1 297 ? -3.202 -0.218 -15.156 1.00 72.38 297 TYR A CA 1
ATOM 2452 C C . TYR A 1 297 ? -2.931 -0.611 -16.599 1.00 72.38 297 TYR A C 1
ATOM 2454 O O . TYR A 1 297 ? -3.350 -1.677 -17.038 1.00 72.38 297 TYR A O 1
ATOM 2462 N N . VAL A 1 298 ? -2.171 0.218 -17.315 1.00 72.00 298 VAL A N 1
ATOM 2463 C CA . VAL A 1 298 ? -1.725 -0.093 -18.679 1.00 72.00 298 VAL A CA 1
ATOM 2464 C C . VAL A 1 298 ? -0.782 -1.293 -18.663 1.00 72.00 298 VAL A C 1
ATOM 2466 O O . VAL A 1 298 ? -0.879 -2.163 -19.519 1.00 72.00 298 VAL A O 1
ATOM 2469 N N . THR A 1 299 ? 0.060 -1.391 -17.636 1.00 71.56 299 THR A N 1
ATOM 2470 C CA . THR A 1 299 ? 0.867 -2.578 -17.358 1.00 71.56 299 THR A CA 1
ATOM 2471 C C . THR A 1 299 ? -0.034 -3.787 -17.058 1.00 71.56 299 THR A C 1
ATOM 2473 O O . THR A 1 299 ? 0.094 -4.824 -17.680 1.00 71.56 299 THR A O 1
ATOM 2476 N N . MET A 1 300 ? -1.025 -3.707 -16.174 1.00 72.00 300 MET A N 1
ATOM 2477 C CA . MET A 1 300 ? -1.936 -4.834 -15.935 1.00 72.00 300 MET A CA 1
ATOM 2478 C C . MET A 1 300 ? -2.658 -5.284 -17.209 1.00 72.00 300 MET A C 1
ATOM 2480 O O . MET A 1 300 ? -2.757 -6.483 -17.441 1.00 72.00 300 MET A O 1
ATOM 2484 N N . LEU A 1 301 ? -3.109 -4.348 -18.044 1.00 75.62 301 LEU A N 1
ATOM 2485 C CA . LEU A 1 301 ? -3.719 -4.645 -19.340 1.00 75.62 301 LEU A CA 1
ATOM 2486 C C . LEU A 1 301 ? -2.736 -5.324 -20.291 1.00 75.62 301 LEU A C 1
ATOM 2488 O O . LEU A 1 301 ? -3.071 -6.344 -20.882 1.00 75.62 301 LEU A O 1
ATOM 2492 N N . SER A 1 302 ? -1.514 -4.809 -20.406 1.00 73.75 302 SER A N 1
ATOM 2493 C CA . SER A 1 302 ? -0.515 -5.399 -21.294 1.00 73.75 302 SER A CA 1
ATOM 2494 C C . SER A 1 302 ? -0.079 -6.777 -20.807 1.00 73.75 302 SER A C 1
ATOM 2496 O O . SER A 1 302 ? 0.124 -7.685 -21.595 1.00 73.75 302 SER A O 1
ATOM 2498 N N . TYR A 1 303 ? -0.023 -7.008 -19.503 1.00 72.50 303 TYR A N 1
ATOM 2499 C CA . TYR A 1 303 ? 0.432 -8.280 -18.959 1.00 72.50 303 TYR A CA 1
ATOM 2500 C C . TYR A 1 303 ? -0.673 -9.336 -18.829 1.00 72.50 303 TYR A C 1
ATOM 2502 O O . TYR A 1 303 ? -0.383 -10.524 -18.963 1.00 72.50 303 TYR A O 1
ATOM 2510 N N . PHE A 1 304 ? -1.921 -8.947 -18.574 1.00 72.69 304 PHE A N 1
ATOM 2511 C CA . PHE A 1 304 ? -3.023 -9.882 -18.311 1.00 72.69 304 PHE A CA 1
ATOM 2512 C C . PHE A 1 304 ? -4.141 -9.840 -19.357 1.00 72.69 304 PHE A C 1
ATOM 2514 O O . PHE A 1 304 ? -5.055 -10.661 -19.284 1.00 72.69 304 PHE A O 1
ATOM 2521 N N . GLY A 1 305 ? -4.093 -8.915 -20.317 1.00 76.94 305 GLY A N 1
ATOM 2522 C CA . GLY A 1 305 ? -5.125 -8.770 -21.338 1.00 76.94 305 GLY A CA 1
ATOM 2523 C C . GLY A 1 305 ? -6.513 -8.601 -20.723 1.00 76.94 305 GLY A C 1
ATOM 2524 O O . GLY A 1 305 ? -6.685 -7.925 -19.708 1.00 76.94 305 GLY A O 1
ATOM 2525 N N . ALA A 1 306 ? -7.506 -9.291 -21.280 1.00 82.12 306 ALA A N 1
ATOM 2526 C CA . ALA A 1 306 ? -8.887 -9.252 -20.807 1.00 82.12 306 ALA A CA 1
ATOM 2527 C C . ALA A 1 306 ? -9.063 -9.745 -19.355 1.00 82.12 306 ALA A C 1
ATOM 2529 O O . ALA A 1 306 ? -9.997 -9.319 -18.675 1.00 82.12 306 ALA A O 1
ATOM 2530 N N . ILE A 1 307 ? -8.154 -10.581 -18.833 1.00 76.56 307 ILE A N 1
ATOM 2531 C CA . ILE A 1 307 ? -8.195 -11.030 -17.428 1.00 76.56 307 ILE A CA 1
ATOM 2532 C C . ILE A 1 307 ? -7.999 -9.842 -16.473 1.00 76.56 307 ILE A C 1
ATOM 2534 O O . ILE A 1 307 ? -8.532 -9.848 -15.360 1.00 76.56 307 ILE A O 1
ATOM 2538 N N . SER A 1 308 ? -7.318 -8.773 -16.911 1.00 76.19 308 SER A N 1
ATOM 2539 C CA . SER A 1 308 ? -7.135 -7.560 -16.107 1.00 76.19 308 SER A CA 1
ATOM 2540 C C . SER A 1 308 ? -8.469 -6.906 -15.704 1.00 76.19 308 SER A C 1
ATOM 2542 O O . SER A 1 308 ? -8.547 -6.264 -14.654 1.00 76.19 308 SER A O 1
ATOM 2544 N N . LEU A 1 309 ? -9.538 -7.104 -16.490 1.00 79.00 309 LEU A N 1
ATOM 2545 C CA . LEU A 1 309 ? -10.874 -6.563 -16.216 1.00 79.00 309 LEU A CA 1
ATOM 2546 C C . LEU A 1 309 ? -11.439 -7.060 -14.885 1.00 79.00 309 LEU A C 1
ATOM 2548 O O . LEU A 1 309 ? -12.078 -6.290 -14.170 1.00 79.00 309 LEU A O 1
ATOM 2552 N N . VAL A 1 310 ? -11.164 -8.313 -14.513 1.00 75.69 310 VAL A N 1
ATOM 2553 C CA . VAL A 1 310 ? -11.606 -8.883 -13.230 1.00 75.69 310 VAL A CA 1
ATOM 2554 C C . VAL A 1 310 ? -11.040 -8.075 -12.063 1.00 75.69 310 VAL A C 1
ATOM 2556 O O . VAL A 1 310 ? -11.746 -7.783 -11.098 1.00 75.69 310 VAL A O 1
ATOM 2559 N N . PHE A 1 311 ? -9.785 -7.644 -12.174 1.00 74.00 311 PHE A N 1
ATOM 2560 C CA . PHE A 1 311 ? -9.138 -6.833 -11.152 1.00 74.00 311 PHE A CA 1
ATOM 2561 C C . PHE A 1 311 ? -9.669 -5.406 -11.114 1.00 74.00 311 PHE A C 1
ATOM 2563 O O . PHE A 1 311 ? -9.910 -4.883 -10.029 1.00 74.00 311 PHE A O 1
ATOM 2570 N N . PHE A 1 312 ? -9.907 -4.782 -12.270 1.00 76.19 312 PHE A N 1
ATOM 2571 C CA . PHE A 1 312 ? -10.502 -3.443 -12.312 1.00 76.19 312 PHE A CA 1
ATOM 2572 C C . PHE A 1 312 ? -11.914 -3.435 -11.728 1.00 76.19 312 PHE A C 1
ATOM 2574 O O . PHE A 1 312 ? -12.241 -2.565 -10.922 1.00 76.19 312 PHE A O 1
ATOM 2581 N N . LEU A 1 313 ? -12.725 -4.447 -12.044 1.00 77.31 313 LEU A N 1
ATOM 2582 C CA . LEU A 1 313 ? -14.037 -4.631 -11.429 1.00 77.31 313 LEU A CA 1
ATOM 2583 C C . LEU A 1 313 ? -13.922 -4.840 -9.915 1.00 77.31 313 LEU A C 1
ATOM 2585 O O . LEU A 1 313 ? -14.676 -4.227 -9.160 1.00 77.31 313 LEU A O 1
ATOM 2589 N N . ALA A 1 314 ? -12.957 -5.637 -9.450 1.00 74.38 314 ALA A N 1
ATOM 2590 C CA . ALA A 1 314 ? -12.713 -5.825 -8.022 1.00 74.38 314 ALA A CA 1
ATOM 2591 C C . ALA A 1 314 ? -12.324 -4.513 -7.315 1.00 74.38 314 ALA A C 1
ATOM 2593 O O . ALA A 1 314 ? -12.814 -4.251 -6.216 1.00 74.38 314 ALA A O 1
ATOM 2594 N N . VAL A 1 315 ? -11.508 -3.664 -7.951 1.00 75.44 315 VAL A N 1
ATOM 2595 C CA . VAL A 1 315 ? -11.159 -2.324 -7.448 1.00 75.44 315 VAL A CA 1
ATOM 2596 C C . VAL A 1 315 ? -12.407 -1.445 -7.360 1.00 75.44 315 VAL A C 1
ATOM 2598 O O . VAL A 1 315 ? -12.681 -0.885 -6.303 1.00 75.44 315 VAL A O 1
ATOM 2601 N N . ILE A 1 316 ? -13.219 -1.369 -8.415 1.00 77.75 316 ILE A N 1
ATOM 2602 C CA . ILE A 1 316 ? -14.442 -0.550 -8.420 1.00 77.75 316 ILE A CA 1
ATOM 2603 C C . ILE A 1 316 ? -15.418 -1.015 -7.328 1.00 77.75 316 ILE A C 1
ATOM 2605 O O . ILE A 1 316 ? -15.897 -0.213 -6.524 1.00 77.75 316 ILE A O 1
ATOM 2609 N N . VAL A 1 317 ? -15.680 -2.322 -7.245 1.00 77.12 317 VAL A N 1
ATOM 2610 C CA . VAL A 1 317 ? -16.570 -2.902 -6.228 1.00 77.12 317 VAL A CA 1
ATOM 2611 C C . VAL A 1 317 ? -16.017 -2.678 -4.819 1.00 77.12 317 VAL A C 1
ATOM 2613 O O . VAL A 1 317 ? -16.774 -2.314 -3.916 1.00 77.12 317 VAL A O 1
ATOM 2616 N N . GLY A 1 318 ? -14.709 -2.860 -4.622 1.00 74.62 318 GLY A N 1
ATOM 2617 C CA . GLY A 1 318 ? -14.024 -2.593 -3.359 1.00 74.62 318 GLY A CA 1
ATOM 2618 C C . GLY A 1 318 ? -14.173 -1.137 -2.923 1.00 74.62 318 GLY A C 1
ATOM 2619 O O . GLY A 1 318 ? -14.537 -0.882 -1.776 1.00 74.62 318 GLY A O 1
ATOM 2620 N N . PHE A 1 319 ? -14.004 -0.192 -3.852 1.00 76.88 319 PHE A N 1
ATOM 2621 C CA . PHE A 1 319 ? -14.166 1.240 -3.601 1.00 76.88 319 PHE A CA 1
ATOM 2622 C C . PHE A 1 319 ? -15.580 1.588 -3.145 1.00 76.88 319 PHE A C 1
ATOM 2624 O O . PHE A 1 319 ? -15.753 2.227 -2.109 1.00 76.88 319 PHE A O 1
ATOM 2631 N N . PHE A 1 320 ? -16.605 1.114 -3.857 1.00 81.56 320 PHE A N 1
ATOM 2632 C CA . PHE A 1 320 ? -17.993 1.382 -3.476 1.00 81.56 320 PHE A CA 1
ATOM 2633 C C . PHE A 1 320 ? -18.372 0.763 -2.128 1.00 81.56 320 PHE A C 1
ATOM 2635 O O . PHE A 1 320 ? -19.125 1.367 -1.363 1.00 81.56 320 PHE A O 1
ATOM 2642 N N . ARG A 1 321 ? -17.852 -0.426 -1.804 1.00 76.38 321 ARG A N 1
ATOM 2643 C CA . ARG A 1 321 ? -18.057 -1.039 -0.482 1.00 76.38 321 ARG A CA 1
ATOM 2644 C C . ARG A 1 321 ? -17.378 -0.229 0.617 1.00 76.38 321 ARG A C 1
ATOM 2646 O O . ARG A 1 321 ? -17.996 0.043 1.643 1.00 76.38 321 ARG A O 1
ATOM 2653 N N . LEU A 1 322 ? -16.144 0.202 0.373 1.00 75.69 322 LEU A N 1
ATOM 2654 C CA . LEU A 1 322 ? -15.382 1.036 1.292 1.00 75.69 322 LEU A CA 1
ATOM 2655 C C . LEU A 1 322 ? -16.048 2.374 1.565 1.00 75.69 322 LEU A C 1
ATOM 2657 O O . LEU A 1 322 ? -16.146 2.785 2.720 1.00 75.69 322 LEU A O 1
ATOM 2661 N N . LEU A 1 323 ? -16.568 3.006 0.517 1.00 81.25 323 LEU A N 1
ATOM 2662 C CA . LEU A 1 323 ? -17.278 4.272 0.609 1.00 81.25 323 LEU A CA 1
ATOM 2663 C C . LEU A 1 323 ? -18.507 4.172 1.518 1.00 81.25 323 LEU A C 1
ATOM 2665 O O . LEU A 1 323 ? -18.739 5.073 2.320 1.00 81.25 323 LEU A O 1
ATOM 2669 N N . LYS A 1 324 ? -19.249 3.058 1.453 1.00 80.75 324 LYS A N 1
ATOM 2670 C CA . LYS A 1 324 ? -20.410 2.807 2.325 1.00 80.75 324 LYS A CA 1
ATOM 2671 C C . LYS A 1 324 ? -20.034 2.625 3.797 1.00 80.75 324 LYS A C 1
ATOM 2673 O O . LYS A 1 324 ? -20.850 2.917 4.663 1.00 80.75 324 LYS A O 1
ATOM 2678 N N . GLN A 1 325 ? -18.831 2.134 4.091 1.00 77.94 325 GLN A N 1
ATOM 2679 C CA . GLN A 1 325 ? -18.403 1.853 5.462 1.00 77.94 325 GLN A CA 1
ATOM 2680 C C . GLN A 1 325 ? -17.670 3.025 6.115 1.00 77.94 325 GLN A C 1
ATOM 2682 O O . GLN A 1 325 ? -17.895 3.333 7.284 1.00 77.94 325 GLN A O 1
ATOM 2687 N N . SER A 1 326 ? -16.736 3.644 5.396 1.00 81.62 326 SER A N 1
ATOM 2688 C CA . SER A 1 326 ? -15.946 4.754 5.911 1.00 81.62 326 SER A CA 1
ATOM 2689 C C . SER A 1 326 ? -15.332 5.552 4.770 1.00 81.62 326 SER A C 1
ATOM 2691 O O . SER A 1 326 ? -14.497 5.051 4.015 1.00 81.62 326 SER A O 1
ATOM 2693 N N . TRP A 1 327 ? -15.665 6.841 4.719 1.00 87.38 327 TRP A N 1
ATOM 2694 C CA . TRP A 1 327 ? -15.058 7.787 3.784 1.00 87.38 327 TRP A CA 1
ATOM 2695 C C . TRP A 1 327 ? -13.524 7.836 3.911 1.00 87.38 327 TRP A C 1
ATOM 2697 O O . TRP A 1 327 ? -12.837 8.034 2.915 1.00 87.38 327 TRP A O 1
ATOM 2707 N N . MET A 1 328 ? -12.975 7.589 5.110 1.00 86.19 328 MET A N 1
ATOM 2708 C CA . MET A 1 328 ? -11.528 7.536 5.350 1.00 86.19 328 MET A CA 1
ATOM 2709 C C . MET A 1 328 ? -10.890 6.350 4.622 1.00 86.19 328 MET A C 1
ATOM 2711 O O . MET A 1 328 ? -9.869 6.502 3.959 1.00 86.19 328 MET A O 1
ATOM 2715 N N . LEU A 1 329 ? -11.506 5.167 4.708 1.00 82.12 329 LEU A N 1
ATOM 2716 C CA . LEU A 1 329 ? -11.005 3.979 4.019 1.00 82.12 329 LEU A CA 1
ATOM 2717 C C . LEU A 1 329 ? -11.116 4.126 2.493 1.00 82.12 329 LEU A C 1
ATOM 2719 O O . LEU A 1 329 ? -10.196 3.745 1.772 1.00 82.12 329 LEU A O 1
ATOM 2723 N N . ALA A 1 330 ? -12.206 4.724 2.004 1.00 83.19 330 ALA A N 1
ATOM 2724 C CA . ALA A 1 330 ? -12.357 5.051 0.587 1.00 83.19 330 ALA A CA 1
ATOM 2725 C C . ALA A 1 330 ? -11.311 6.075 0.114 1.00 83.19 330 ALA A C 1
ATOM 2727 O O . ALA A 1 330 ? -10.734 5.910 -0.957 1.00 83.19 330 ALA A O 1
ATOM 2728 N N . GLY A 1 331 ? -11.013 7.092 0.927 1.00 86.12 331 GLY A N 1
ATOM 2729 C CA . GLY A 1 331 ? -9.968 8.074 0.643 1.00 86.12 331 GLY A CA 1
ATOM 2730 C C . GLY A 1 331 ? -8.572 7.451 0.562 1.00 86.12 331 GLY A C 1
ATOM 2731 O O . GLY A 1 331 ? -7.829 7.751 -0.368 1.00 86.12 331 GLY A O 1
ATOM 2732 N N . LEU A 1 332 ? -8.233 6.531 1.475 1.00 84.38 332 LEU A N 1
ATOM 2733 C CA . LEU A 1 332 ? -6.968 5.783 1.417 1.00 84.38 332 LEU A CA 1
ATOM 2734 C C . LEU A 1 332 ? -6.868 4.946 0.139 1.00 84.38 332 LEU A C 1
ATOM 2736 O O . LEU A 1 332 ? -5.838 4.963 -0.532 1.00 84.38 332 LEU A O 1
ATOM 2740 N N . MET A 1 333 ? -7.953 4.267 -0.236 1.00 79.38 333 MET A N 1
ATOM 2741 C CA . MET A 1 333 ? -8.007 3.516 -1.487 1.00 79.38 333 MET A CA 1
ATOM 2742 C C . MET A 1 333 ? -7.859 4.424 -2.711 1.00 79.38 333 MET A C 1
ATOM 2744 O O . MET A 1 333 ? -7.146 4.065 -3.644 1.00 79.38 333 MET A O 1
ATOM 2748 N N . LEU A 1 334 ? -8.493 5.599 -2.718 1.00 83.31 334 LEU A N 1
ATOM 2749 C CA . LEU A 1 334 ? -8.369 6.555 -3.816 1.00 83.31 334 LEU A CA 1
ATOM 2750 C C . LEU A 1 334 ? -6.923 7.036 -3.972 1.00 83.31 334 LEU A C 1
ATOM 2752 O O . LEU A 1 334 ? -6.414 7.056 -5.088 1.00 83.31 334 LEU A O 1
ATOM 2756 N N . ILE A 1 335 ? -6.242 7.358 -2.866 1.00 82.62 335 ILE A N 1
ATOM 2757 C CA . ILE A 1 335 ? -4.818 7.721 -2.881 1.00 82.62 335 ILE A CA 1
ATOM 2758 C C . ILE A 1 335 ? -3.999 6.602 -3.529 1.00 82.62 335 ILE A C 1
ATOM 2760 O O . ILE A 1 335 ? -3.182 6.879 -4.401 1.00 82.62 335 ILE A O 1
ATOM 2764 N N . TRP A 1 336 ? -4.243 5.340 -3.168 1.00 77.94 336 TRP A N 1
ATOM 2765 C CA . TRP A 1 336 ? -3.545 4.204 -3.775 1.00 77.94 336 TRP A CA 1
ATOM 2766 C C . TRP A 1 336 ? -3.832 4.065 -5.270 1.00 77.94 336 TRP A C 1
ATOM 2768 O O . TRP A 1 336 ? -2.897 3.947 -6.059 1.00 77.94 336 TRP A O 1
ATOM 2778 N N . ILE A 1 337 ? -5.105 4.148 -5.669 1.00 77.12 337 ILE A N 1
ATOM 2779 C CA . ILE A 1 337 ? -5.523 4.050 -7.073 1.00 77.12 337 ILE A CA 1
ATOM 2780 C C . ILE A 1 337 ? -4.831 5.121 -7.916 1.00 77.12 337 ILE A C 1
ATOM 2782 O O . ILE A 1 337 ? -4.296 4.814 -8.984 1.00 77.12 337 ILE A O 1
ATOM 2786 N N . VAL A 1 338 ? -4.837 6.368 -7.438 1.00 78.19 338 VAL A N 1
ATOM 2787 C CA . VAL A 1 338 ? -4.273 7.501 -8.174 1.00 78.19 338 VAL A CA 1
ATOM 2788 C C . VAL A 1 338 ? -2.748 7.463 -8.154 1.00 78.19 338 VAL A C 1
ATOM 2790 O O . VAL A 1 338 ? -2.141 7.793 -9.169 1.00 78.19 338 VAL A O 1
ATOM 2793 N N . TYR A 1 339 ? -2.108 7.008 -7.071 1.00 74.62 339 TYR A N 1
ATOM 2794 C CA . TYR A 1 339 ? -0.653 6.824 -7.041 1.00 74.62 339 TYR A CA 1
ATOM 2795 C C . TYR A 1 339 ? -0.205 5.810 -8.105 1.00 74.62 339 TYR A C 1
ATOM 2797 O O . TYR A 1 339 ? 0.768 6.057 -8.817 1.00 74.62 339 TYR A O 1
ATOM 2805 N N . SER A 1 340 ? -0.943 4.711 -8.277 1.00 71.00 340 SER A N 1
ATOM 2806 C CA . SER A 1 340 ? -0.632 3.659 -9.254 1.00 71.00 340 SER A CA 1
ATOM 2807 C C . SER A 1 340 ? -0.745 4.104 -10.731 1.00 71.00 340 SER A C 1
ATOM 2809 O O . SER A 1 340 ? -0.233 3.417 -11.617 1.00 71.00 340 SER A O 1
ATOM 2811 N N . LEU A 1 341 ? -1.377 5.249 -11.041 1.00 68.69 341 LEU A N 1
ATOM 2812 C CA . LEU A 1 341 ? -1.524 5.763 -12.417 1.00 68.69 341 LEU A CA 1
ATOM 2813 C C . LEU A 1 341 ? -0.200 6.274 -13.031 1.00 68.69 341 LEU A C 1
ATOM 2815 O O . LEU A 1 341 ? 0.159 5.830 -14.122 1.00 68.69 341 LEU A O 1
ATOM 2819 N N . PRO A 1 342 ? 0.527 7.224 -12.409 1.00 59.03 342 PRO A N 1
ATOM 2820 C CA . PRO A 1 342 ? 1.779 7.755 -12.951 1.00 59.03 342 PRO A CA 1
ATOM 2821 C C . PRO A 1 342 ? 3.026 6.948 -12.559 1.00 59.03 342 PRO A C 1
ATOM 2823 O O . PRO A 1 342 ? 4.112 7.283 -13.047 1.00 59.03 342 PRO A O 1
ATOM 2826 N N . GLU A 1 343 ? 2.901 5.961 -11.669 1.00 56.41 343 GLU A N 1
ATOM 2827 C CA . GLU A 1 343 ? 4.013 5.204 -11.087 1.00 56.41 343 GLU A CA 1
ATOM 2828 C C . GLU A 1 343 ? 3.746 3.686 -11.043 1.00 56.41 343 GLU A C 1
ATOM 2830 O O . GLU A 1 343 ? 2.961 3.218 -10.227 1.00 56.41 343 GLU A O 1
ATOM 2835 N N . SER A 1 344 ? 4.465 2.910 -11.863 1.00 52.00 344 SER A N 1
ATOM 2836 C CA . SER A 1 344 ? 4.842 1.515 -11.597 1.00 52.00 344 SER A CA 1
ATOM 2837 C C . SER A 1 344 ? 5.932 1.042 -12.551 1.00 52.00 344 SER A C 1
ATOM 2839 O O . SER A 1 344 ? 5.690 0.855 -13.737 1.00 52.00 344 SER A O 1
ATOM 2841 N N . VAL A 1 345 ? 7.132 0.786 -12.043 1.00 41.69 345 VAL A N 1
ATOM 2842 C CA . VAL A 1 345 ? 8.117 -0.016 -12.777 1.00 41.69 345 VAL A CA 1
ATOM 2843 C C . VAL A 1 345 ? 7.727 -1.480 -12.639 1.00 41.69 345 VAL A C 1
ATOM 2845 O O . VAL A 1 345 ? 7.928 -2.042 -11.562 1.00 41.69 345 VAL A O 1
ATOM 2848 N N . SER A 1 346 ? 7.276 -2.076 -13.749 1.00 30.19 346 SER A N 1
ATOM 2849 C CA . SER A 1 346 ? 6.994 -3.507 -13.928 1.00 30.19 346 SER A CA 1
ATOM 2850 C C . SER A 1 346 ? 5.881 -4.037 -13.012 1.00 30.19 346 SER A C 1
ATOM 2852 O O . SER A 1 346 ? 5.816 -3.690 -11.831 1.00 30.19 346 SER A O 1
ATOM 2854 N N . PRO A 1 347 ? 5.013 -4.938 -13.505 1.00 32.66 347 PRO A N 1
ATOM 2855 C CA . PRO A 1 347 ? 3.999 -5.512 -12.641 1.00 32.66 347 PRO A CA 1
ATOM 2856 C C . PRO A 1 347 ? 4.749 -6.299 -11.562 1.00 32.66 347 PRO A C 1
ATOM 2858 O O . PRO A 1 347 ? 5.914 -6.659 -11.748 1.00 32.66 347 PRO A O 1
ATOM 2861 N N . PHE A 1 348 ? 4.138 -6.567 -10.419 1.00 47.09 348 PHE A N 1
ATOM 2862 C CA . PHE A 1 348 ? 4.735 -7.391 -9.353 1.00 47.09 348 PHE A CA 1
ATOM 2863 C C . PHE A 1 348 ? 5.754 -6.725 -8.434 1.00 47.09 348 PHE A C 1
ATOM 2865 O O . PHE A 1 348 ? 6.303 -7.454 -7.610 1.00 47.09 348 PHE A O 1
ATOM 2872 N N . ARG A 1 349 ? 6.022 -5.408 -8.504 1.00 45.62 349 ARG A N 1
ATOM 2873 C CA . ARG A 1 349 ? 6.956 -4.823 -7.533 1.00 45.62 349 ARG A CA 1
ATOM 2874 C C . ARG A 1 349 ? 6.373 -4.662 -6.130 1.00 45.62 349 ARG A C 1
ATOM 2876 O O . ARG A 1 349 ? 6.803 -5.470 -5.334 1.00 45.62 349 ARG A O 1
ATOM 2883 N N . TYR A 1 350 ? 5.439 -3.770 -5.759 1.00 44.59 350 TYR A N 1
ATOM 2884 C CA . TYR A 1 350 ? 5.099 -3.667 -4.309 1.00 44.59 350 TYR A CA 1
ATOM 2885 C C . TYR A 1 350 ? 3.691 -3.185 -3.882 1.00 44.59 350 TYR A C 1
ATOM 2887 O O . TYR A 1 350 ? 3.454 -3.134 -2.682 1.00 44.59 350 TYR A O 1
ATOM 2895 N N . GLY A 1 351 ? 2.732 -2.884 -4.767 1.00 41.19 351 GLY A N 1
ATOM 2896 C CA . GLY A 1 351 ? 1.418 -2.356 -4.325 1.00 41.19 351 GLY A CA 1
ATOM 2897 C C . GLY A 1 351 ? 0.212 -3.083 -4.878 1.00 41.19 351 GLY A C 1
ATOM 2898 O O . GLY A 1 351 ? -0.734 -3.330 -4.144 1.00 41.19 351 GLY A O 1
ATOM 2899 N N . ASP A 1 352 ? 0.242 -3.511 -6.134 1.00 43.06 352 ASP A N 1
ATOM 2900 C CA . ASP A 1 352 ? -1.016 -3.841 -6.817 1.00 43.06 352 ASP A CA 1
ATOM 2901 C C . ASP A 1 352 ? -1.606 -5.175 -6.330 1.00 43.06 352 ASP A C 1
ATOM 2903 O O . ASP A 1 352 ? -2.796 -5.264 -6.040 1.00 43.06 352 ASP A O 1
ATOM 2907 N N . PHE A 1 353 ? -0.755 -6.170 -6.055 1.00 43.94 353 PHE A N 1
ATOM 2908 C CA . PHE A 1 353 ? -1.146 -7.418 -5.382 1.00 43.94 353 PHE A CA 1
ATOM 2909 C C . PHE A 1 353 ? -1.208 -7.321 -3.850 1.00 43.94 353 PHE A C 1
ATOM 2911 O O . PHE A 1 353 ? -1.671 -8.269 -3.229 1.00 43.94 353 PHE A O 1
ATOM 2918 N N . LEU A 1 354 ? -0.780 -6.211 -3.237 1.00 46.53 354 LEU A N 1
ATOM 2919 C CA . LEU A 1 354 ? -1.022 -5.927 -1.815 1.00 46.53 354 LEU A CA 1
ATOM 2920 C C . LEU A 1 354 ? -2.419 -5.326 -1.626 1.00 46.53 354 LEU A C 1
ATOM 2922 O O . LEU A 1 354 ? -3.164 -5.730 -0.736 1.00 46.53 354 LEU A O 1
ATOM 2926 N N . ILE A 1 355 ? -2.800 -4.433 -2.535 1.00 49.44 355 ILE A N 1
ATOM 2927 C CA . ILE A 1 355 ? -4.075 -3.723 -2.565 1.00 49.44 355 ILE A CA 1
ATOM 2928 C C . ILE A 1 355 ? -5.228 -4.675 -2.892 1.00 49.44 355 ILE A C 1
ATOM 2930 O O . ILE A 1 355 ? -6.230 -4.670 -2.189 1.00 49.44 355 ILE A O 1
ATOM 2934 N N . ILE A 1 356 ? -5.101 -5.540 -3.901 1.00 48.16 356 ILE A N 1
ATOM 2935 C CA . ILE A 1 356 ? -6.208 -6.407 -4.345 1.00 48.16 356 ILE A CA 1
ATOM 2936 C C . ILE A 1 356 ? -6.714 -7.377 -3.248 1.00 48.16 356 ILE A C 1
ATOM 2938 O O . ILE A 1 356 ? -7.914 -7.371 -2.977 1.00 48.16 356 ILE A O 1
ATOM 2942 N N . PRO A 1 357 ? -5.873 -8.161 -2.544 1.00 51.56 357 PRO A N 1
ATOM 2943 C CA . PRO A 1 357 ? -6.318 -9.000 -1.431 1.00 51.56 357 PRO A CA 1
ATOM 2944 C C . PRO A 1 357 ? -6.850 -8.167 -0.274 1.00 51.56 357 PRO A C 1
ATOM 2946 O O . PRO A 1 357 ? -7.866 -8.530 0.301 1.00 51.56 357 PRO A O 1
ATOM 2949 N N . LEU A 1 358 ? -6.214 -7.036 0.050 1.00 50.38 358 LEU A N 1
ATOM 2950 C CA . LEU A 1 358 ? -6.714 -6.119 1.074 1.00 50.38 358 LEU A CA 1
ATOM 2951 C C . LEU A 1 358 ? -8.120 -5.616 0.744 1.00 50.38 358 LEU A C 1
ATOM 2953 O O . LEU A 1 358 ? -8.978 -5.607 1.613 1.00 50.38 358 LEU A O 1
ATOM 2957 N N . LEU A 1 359 ? -8.391 -5.257 -0.506 1.00 50.34 359 LEU A N 1
ATOM 2958 C CA . LEU A 1 359 ? -9.694 -4.766 -0.951 1.00 50.34 359 LEU A CA 1
ATOM 2959 C C . LEU A 1 359 ? -10.748 -5.868 -1.060 1.00 50.34 359 LEU A C 1
ATOM 2961 O O . LEU A 1 359 ? -11.919 -5.631 -0.763 1.00 50.34 359 LEU A O 1
ATOM 2965 N N . MET A 1 360 ? -10.347 -7.069 -1.479 1.00 51.22 360 MET A N 1
ATOM 2966 C CA . MET A 1 360 ? -11.258 -8.200 -1.651 1.00 51.22 360 MET A CA 1
ATOM 2967 C C . MET A 1 360 ? -11.541 -8.938 -0.330 1.00 51.22 360 MET A C 1
ATOM 2969 O O . MET A 1 360 ? -12.613 -9.530 -0.199 1.00 51.22 360 MET A O 1
ATOM 2973 N N . LEU A 1 361 ? -10.620 -8.885 0.644 1.00 56.06 361 LEU A N 1
ATOM 2974 C CA . LEU A 1 361 ? -10.715 -9.552 1.952 1.00 56.06 361 LEU A CA 1
ATOM 2975 C C . LEU A 1 361 ? -11.046 -8.608 3.108 1.00 56.06 361 LEU A C 1
ATOM 2977 O O . LEU A 1 361 ? -11.394 -9.097 4.174 1.00 56.06 361 LEU A O 1
ATOM 2981 N N . ALA A 1 362 ? -10.957 -7.283 2.977 1.00 50.47 362 ALA A N 1
ATOM 2982 C CA . ALA A 1 362 ? -11.202 -6.416 4.134 1.00 50.47 362 ALA A CA 1
ATOM 2983 C C . ALA A 1 362 ? -12.661 -6.430 4.630 1.00 50.47 362 ALA A C 1
ATOM 2985 O O . ALA A 1 362 ? -12.906 -5.974 5.748 1.00 50.47 362 ALA A O 1
ATOM 2986 N N . PHE A 1 363 ? -13.619 -6.983 3.865 1.00 55.38 363 PHE A N 1
ATOM 2987 C CA . PHE A 1 363 ? -15.046 -6.898 4.198 1.00 55.38 363 PHE A CA 1
ATOM 2988 C C . PHE A 1 363 ? -15.784 -8.236 4.116 1.00 55.38 363 PHE A C 1
ATOM 2990 O O . PHE A 1 363 ? -15.624 -8.969 3.136 1.00 55.38 363 PHE A O 1
ATOM 2997 N N . PRO A 1 364 ? -16.620 -8.553 5.124 1.00 50.12 364 PRO A N 1
ATOM 2998 C CA . PRO A 1 364 ? -17.403 -9.779 5.133 1.00 50.12 364 PRO A CA 1
ATOM 2999 C C . PRO A 1 364 ? -18.413 -9.786 3.973 1.00 50.12 364 PRO A C 1
ATOM 3001 O O . PRO A 1 364 ? -19.016 -8.750 3.677 1.00 50.12 364 PRO A O 1
ATOM 3004 N N . PRO A 1 365 ? -18.620 -10.925 3.290 1.00 48.84 365 PRO A N 1
ATOM 3005 C CA . PRO A 1 365 ? -19.618 -11.011 2.247 1.00 48.84 365 PRO A CA 1
ATOM 3006 C C . PRO A 1 365 ? -21.015 -10.975 2.850 1.00 48.84 365 PRO A C 1
ATOM 3008 O O . PRO A 1 365 ? -21.284 -11.545 3.907 1.00 48.84 365 PRO A O 1
ATOM 3011 N N . HIS A 1 366 ? -21.932 -10.384 2.093 1.00 47.38 366 HIS A N 1
ATOM 3012 C CA . HIS A 1 366 ? -23.357 -10.468 2.385 1.00 47.38 366 HIS A CA 1
ATOM 3013 C C . HIS A 1 366 ? -23.947 -11.855 2.031 1.00 47.38 366 HIS A C 1
ATOM 3015 O O . HIS A 1 366 ? -24.992 -12.209 2.565 1.00 47.38 366 HIS A O 1
ATOM 3021 N N . HIS A 1 367 ? -23.288 -12.653 1.162 1.00 45.59 367 HIS A N 1
ATOM 3022 C CA . HIS A 1 367 ? -23.890 -13.859 0.547 1.00 45.59 367 HIS A CA 1
ATOM 3023 C C . HIS A 1 367 ? -23.017 -15.137 0.463 1.00 45.59 367 HIS A C 1
ATOM 3025 O O . HIS A 1 367 ? -23.556 -16.204 0.189 1.00 45.59 367 HIS A O 1
ATOM 3031 N N . PHE A 1 368 ? -21.706 -15.092 0.745 1.00 51.47 368 PHE A N 1
ATOM 3032 C CA . PHE A 1 368 ? -20.791 -16.255 0.648 1.00 51.47 368 PHE A CA 1
ATOM 3033 C C . PHE A 1 368 ? -20.132 -16.614 1.997 1.00 51.47 368 PHE A C 1
ATOM 3035 O O . PHE A 1 368 ? -18.925 -16.823 2.079 1.00 51.47 368 PHE A O 1
ATOM 3042 N N . ASN A 1 369 ? -20.925 -16.670 3.073 1.00 53.97 369 ASN A N 1
ATOM 3043 C CA . ASN A 1 369 ? -20.464 -16.947 4.447 1.00 53.97 369 ASN A CA 1
ATOM 3044 C C . ASN A 1 369 ? -20.399 -18.442 4.809 1.00 53.97 369 ASN A C 1
ATOM 3046 O O . ASN A 1 369 ? -20.464 -18.788 5.986 1.00 53.97 369 ASN A O 1
ATOM 3050 N N . LYS A 1 370 ? -20.291 -19.355 3.836 1.00 57.41 370 LYS A N 1
ATOM 3051 C CA . LYS A 1 370 ? -20.136 -20.773 4.180 1.00 57.41 370 LYS A CA 1
ATOM 3052 C C . LYS A 1 370 ? -18.712 -21.002 4.722 1.00 57.41 370 LYS A C 1
ATOM 3054 O O . LYS A 1 370 ? -17.752 -20.664 4.020 1.00 57.41 370 LYS A O 1
ATOM 3059 N N . PRO A 1 371 ? -18.553 -21.518 5.957 1.00 55.75 371 PRO A N 1
ATOM 3060 C CA . PRO A 1 371 ? -17.237 -21.846 6.490 1.00 55.75 371 PRO A CA 1
ATOM 3061 C C . PRO A 1 371 ? -16.611 -22.949 5.634 1.00 55.75 371 PRO A C 1
ATOM 3063 O O . PRO A 1 371 ? -17.285 -23.904 5.255 1.00 55.75 371 PRO A O 1
ATOM 3066 N N . ILE A 1 372 ? -15.320 -22.811 5.321 1.00 55.25 372 ILE A N 1
ATOM 3067 C CA . ILE A 1 372 ? -14.591 -23.785 4.487 1.00 55.25 372 ILE A CA 1
ATOM 3068 C C . ILE A 1 372 ? -14.484 -25.135 5.199 1.00 55.25 372 ILE A C 1
ATOM 3070 O O . ILE A 1 372 ? -14.556 -26.187 4.570 1.00 55.25 372 ILE A O 1
ATOM 3074 N N . PHE A 1 373 ? -14.340 -25.093 6.521 1.00 52.03 373 PHE A N 1
ATOM 3075 C CA . PHE A 1 373 ? -14.314 -26.268 7.374 1.00 52.03 373 PHE A CA 1
ATOM 3076 C C . PHE A 1 373 ? -15.595 -26.289 8.210 1.00 52.03 373 PHE A C 1
ATOM 3078 O O . PHE A 1 373 ? -15.610 -25.709 9.302 1.00 52.03 373 PHE A O 1
ATOM 3085 N N . PRO A 1 374 ? -16.687 -26.906 7.721 1.00 43.44 374 PRO A N 1
ATOM 3086 C CA . PRO A 1 374 ? -17.860 -27.166 8.538 1.00 43.44 374 PRO A CA 1
ATOM 3087 C C . PRO A 1 374 ? -17.479 -28.232 9.566 1.00 43.44 374 PRO A C 1
ATOM 3089 O O . PRO A 1 374 ? -17.691 -29.425 9.371 1.00 43.44 374 PRO A O 1
ATOM 3092 N N . PHE A 1 375 ? -16.850 -27.826 10.664 1.00 46.31 375 PHE A N 1
ATOM 3093 C C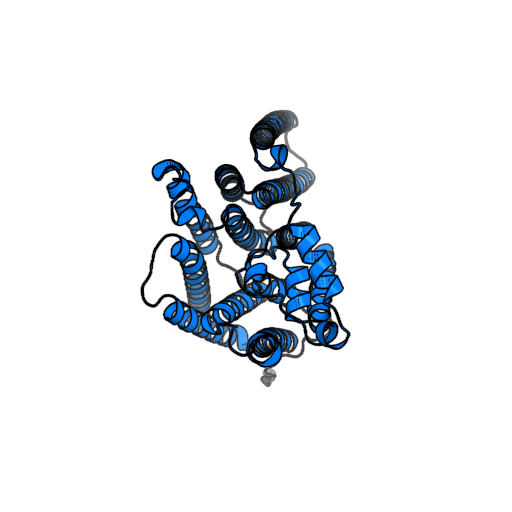A . PHE A 1 375 ? -16.776 -28.707 11.812 1.00 46.31 375 PHE A CA 1
ATOM 3094 C C . PHE A 1 375 ? -18.174 -28.764 12.410 1.00 46.31 375 PHE A C 1
ATOM 3096 O O . PHE A 1 375 ? -18.705 -27.743 12.844 1.00 46.31 375 PHE A O 1
ATOM 3103 N N . LEU A 1 376 ? -18.750 -29.968 12.392 1.00 42.41 376 LEU A N 1
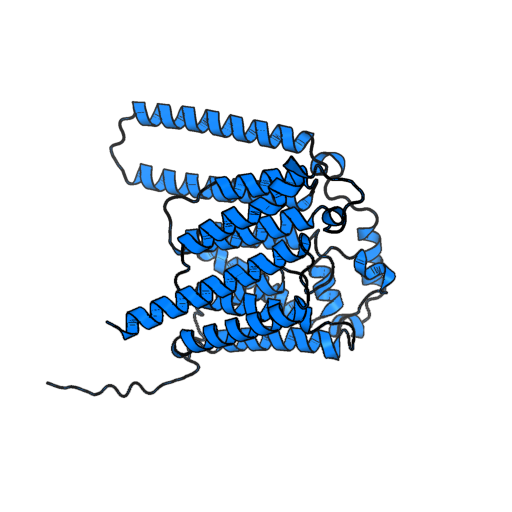ATOM 3104 C CA . LEU A 1 376 ? -19.880 -30.374 13.215 1.00 42.41 376 LEU A CA 1
ATOM 3105 C C . LEU A 1 376 ? -19.596 -29.933 14.654 1.00 42.41 376 LEU A C 1
ATOM 3107 O O . LEU A 1 376 ? -18.926 -30.633 15.415 1.00 42.41 376 LEU A O 1
ATOM 3111 N N . VAL A 1 377 ? -20.108 -28.767 15.040 1.00 38.41 377 VAL A N 1
ATOM 3112 C CA . VAL A 1 377 ? -20.469 -28.551 16.432 1.00 38.41 377 VAL A CA 1
ATOM 3113 C C . VAL A 1 377 ? -21.634 -29.503 16.631 1.00 38.41 377 VAL A C 1
ATOM 3115 O O . VAL A 1 377 ? -22.775 -29.187 16.318 1.00 38.41 377 VAL A O 1
ATOM 3118 N N . ARG A 1 378 ? -21.328 -30.732 17.051 1.00 37.62 378 ARG A N 1
ATOM 3119 C CA . ARG A 1 378 ? -22.314 -31.541 17.747 1.00 37.62 378 ARG A CA 1
ATOM 3120 C C . ARG A 1 378 ? -22.569 -30.737 19.012 1.00 37.62 378 ARG A C 1
ATOM 3122 O O . ARG A 1 378 ? -21.753 -30.783 19.934 1.00 37.62 378 ARG A O 1
ATOM 3129 N N . GLU A 1 379 ? -23.599 -29.896 18.986 1.00 37.47 379 GLU A N 1
ATOM 3130 C CA . GLU A 1 379 ? -24.229 -29.421 20.206 1.00 37.47 379 GLU A CA 1
ATOM 3131 C C . GLU A 1 379 ? -24.450 -30.690 21.024 1.00 37.47 379 GLU A C 1
ATOM 3133 O O . GLU A 1 379 ? -25.219 -31.576 20.654 1.00 37.47 379 GLU A O 1
ATOM 3138 N N . ARG A 1 380 ? -23.638 -30.880 22.068 1.00 36.81 380 ARG A N 1
ATOM 3139 C CA . ARG A 1 380 ? -24.116 -31.690 23.169 1.00 36.81 380 ARG A CA 1
ATOM 3140 C C . ARG A 1 380 ? -25.226 -30.836 23.736 1.00 36.81 380 ARG A C 1
ATOM 3142 O O . ARG A 1 380 ? -24.937 -29.861 24.427 1.00 36.81 380 ARG A O 1
ATOM 3149 N N . ASP A 1 381 ? -26.451 -31.195 23.382 1.00 39.69 381 ASP A N 1
ATOM 3150 C CA . ASP A 1 381 ? -27.594 -31.028 24.256 1.00 39.69 381 ASP A CA 1
ATOM 3151 C C . ASP A 1 381 ? -27.152 -31.502 25.641 1.00 39.69 381 ASP A C 1
ATOM 3153 O O . ASP A 1 381 ? -27.110 -32.694 25.943 1.00 39.69 381 ASP A O 1
ATOM 3157 N N . VAL A 1 382 ? -26.710 -30.559 26.465 1.00 34.06 382 VAL A N 1
ATOM 3158 C CA . VAL A 1 382 ? -26.746 -30.721 27.908 1.00 34.06 382 VAL A CA 1
ATOM 3159 C C . VAL A 1 382 ? -28.041 -30.048 28.315 1.00 34.06 382 VAL A C 1
ATOM 3161 O O . VAL A 1 382 ? -28.077 -28.916 28.784 1.00 34.06 382 VAL A O 1
ATOM 3164 N N . SER A 1 383 ? -29.129 -30.758 28.033 1.00 33.84 383 SER A N 1
ATOM 3165 C CA . SER A 1 383 ? -30.319 -30.680 28.854 1.00 33.84 383 SER A CA 1
ATOM 3166 C C . SER A 1 383 ? -29.943 -31.220 30.235 1.00 33.84 383 SER A C 1
ATOM 3168 O O . SER A 1 383 ? -29.760 -32.431 30.386 1.00 33.84 383 SER A O 1
ATOM 3170 N N . ILE A 1 384 ? -29.733 -30.304 31.179 1.00 35.34 384 ILE A N 1
ATOM 3171 C CA . ILE A 1 384 ? -30.247 -30.236 32.564 1.00 35.34 384 ILE A CA 1
ATOM 3172 C C . ILE A 1 384 ? -29.473 -29.128 33.278 1.00 35.34 384 ILE A C 1
ATOM 3174 O O . ILE A 1 384 ? -28.225 -29.215 33.336 1.00 35.34 384 ILE A O 1
#

Sequence (384 aa):
MELAETKRNLIWLIQLVLIALLSTYIYSSFFVLPYRKIIQVALAAVLLILTIWELRKQLVTQDLLIGILLLSSLLYFRFVSHAGYASITTGFPIICISYSFGLLLRYSRLNEMLFNLFSIFLVIPFLYAFLILKFSPEGLFYQISRNGVGYLLVFFISFQLLTYVKQQKRYIPMIPVFGVLISSFYSQSRTGFAMAICLLLLVLLYNVSKRISLVQSQQGWKSKILWLWVVVGILFLIGIVNIIWEMLMHSRFNILGFYSSGRIQLYRQYFSDLDLRTFLMGHRPDPENVTKWHNTYVTMLSYFGAISLVFFLAVIVGFFRLLKQSWMLAGLMLIWIVYSLPESVSPFRYGDFLIIPLLMLAFPPHHFNKPIFPFLVRERDVSI

Radius of gyration: 22.83 Å; chains: 1; bounding box: 56×63×65 Å

Secondary structure (DSSP, 8-state):
-HHHHHHHHHHHHHHHHHHHHHHHHHHTTTS--TTHHHHHHHHHHHHHHHHHHHHTTT-BHHHHHHHHHHHHHHHHIIIIISTTTS-HHHHHHHHHHHHHHHHHHHHSPPPHHHHHHHHHHHHHHHHHHHHTS---TTSHHHHS-TTHHHHHHHHHHHHHHHHHHHTT-S---SHHHHHHHHHHHHTT-HHHHHHHHHHHHHHHHHHHHHHHHHHHH-TT--HHHHHHHHHHHHHHHHHHHHHHHHHHHTSHHHHHTT--HHHHHHHHHHHHS--HHHHHH--PPPHHHHTT---HHHHHHHHHGGGHHHHHHHHHHHHHHHHHH-HHHHHHHHHHHHHTTT--SSTTSSSHHHHHHHHHHSS--SS---BSS-----------

pLDDT: mean 72.99, std 13.74, range [30.19, 92.88]

Organism: Sphaerochaeta globosa (strain ATCC BAA-1886 / DSM 22777 / Buddy) (NCBI:txid158189)

Foldseek 3Di:
DVVVVVLVVLLVVLLLLLLVLLVCLLCVLVDVDPPSLVVLLVSLVVSLVSLCVSCQFQDFPLLVVLLVLLVVLLVLLCVFQPPPPRDCSQQVSQLSSLSSLLSCLAPHQRDLVSLVVSLVVSLVVLCCCVPPVPDDCPDSNVVCPLQNLLVSLLQSVLSSVSNCVSVVHLADDCVSLVSSLVSNLSSLHQLSNVLSVLLNVLRVCVNVVSVVVVVVVDPPDDVVVVVVVVVVVVVVVVVVVVVSVVSCVVGPCVVPNLDDPVAVVVVVVVVVVDDPVCQQSAADDDPVCLQVHFAQLVLLCRRGHPNSVVQVVLLVVLLVVQVVVDPSSNSSSVSLNSSRGRGDRHPSHHRSSSSSSNSSSNDDDPPRSDNPDPDPPPPPPPDD